Protein AF-A0A2N8SMX7-F1 (afdb_monomer)

Radius of gyration: 128.94 Å; Cα contacts (8 Å, |Δi|>4): 148; chains: 1; bounding box: 289×84×304 Å

Sequence (482 aa):
MNELEYLDEERKKLWKEITTLKEKVDNGLIPEINSLREYVDKKTPEAEKEAKQASRKTSEFKNKSERNKELTDRYVADAQKAANTIEAVRSECDRQVAAIKARLEQIGSLKDSIDEITEKSEAIETLFENQDELAQKISSLTDLATSSEDSANKISAVYNNITKRKNELDVLYYQIFGTEEIDEDTGETVEVPGMVKELEAAFEKTKADIEGVKKSTALFQSEVKQQLKEKPEENEGEFGENLRDWRDAHENILAQINSLLPAAMTAGLSSAYSEKREAEIAEGTKFNSDFRLSIFYLVLCSLIPFIVGIVLLFQAKSLQEALLELPRLTLSILPLYVPLLWLAYSTSKKIKLSKRLVEEYTHKEVLSKTFEGLSRQIDETDGELSQALRTKLLYNLLDTSSENPGKLISDYNNADHPVMDAIEKGAKLGQALDKLSKIPGVSKLADVLERQRASELLAKDRQIEKGFASKTEQARQPEEEA

pLDDT: mean 77.0, std 11.05, range [35.97, 92.44]

Solvent-accessible surface area (backbone atoms only — not comparable to full-atom values): 26184 Å² total; per-residue (Å²): 142,86,73,87,72,59,64,77,47,50,66,59,45,54,60,53,47,57,56,48,54,53,48,42,43,65,75,37,50,53,56,48,55,51,51,52,52,56,56,51,65,73,51,49,70,61,55,52,52,50,50,52,50,50,52,50,50,51,51,49,50,50,54,51,50,51,53,50,48,54,51,48,54,49,52,51,54,51,50,51,53,50,51,57,50,51,53,53,51,51,55,51,51,55,52,51,53,54,54,51,53,58,51,52,54,52,53,51,57,54,50,57,55,48,56,55,50,50,56,55,49,55,56,51,53,59,55,59,70,49,48,64,61,55,53,52,54,54,51,55,54,53,56,50,54,53,54,53,53,57,50,53,54,51,51,55,55,51,52,56,52,53,56,52,54,50,55,56,48,53,53,53,49,38,53,46,67,26,50,79,43,70,43,92,89,76,77,48,77,47,71,47,79,9,56,56,58,54,50,54,55,53,50,55,52,53,53,52,52,53,54,52,51,55,54,53,53,54,52,52,55,53,53,53,58,49,54,68,57,55,56,59,57,56,51,56,52,56,54,54,52,55,56,49,55,54,48,56,53,50,55,54,53,51,54,52,51,66,70,46,47,57,55,54,51,25,52,51,52,21,49,53,25,48,53,52,27,52,52,35,52,56,49,30,54,49,30,52,48,52,26,53,51,27,53,52,52,48,56,57,59,65,43,46,55,56,54,52,44,55,53,45,53,75,70,72,50,53,74,67,56,44,60,62,44,44,62,56,46,50,60,68,49,46,75,67,48,54,63,37,54,38,50,30,51,49,27,51,53,51,33,58,49,29,56,51,52,34,53,52,27,48,51,52,20,52,51,30,55,48,45,39,60,50,49,52,57,38,72,75,40,90,56,78,66,28,59,56,49,52,55,52,52,50,49,54,50,48,57,66,65,65,59,59,75,67,67,76,56,79,51,82,89,54,77,89,39,61,66,59,53,49,48,51,52,47,50,50,48,49,53,49,51,58,53,48,46,70,38,93,79,47,34,65,58,50,50,49,54,49,48,51,52,49,51,50,49,53,51,48,49,50,51,49,49,51,57,49,49,60,58,50,59,73,72,69,75,82,90,85,91,135

Foldseek 3Di:
DDDDPPDVVVVVVVVVVVVVVVCCVPVNVVVVVVVVVVVCVVPPPPVVVVVVVVVVVVVVVVVVVVVVVVVVVVVVVVVVVVVVVVVVVVVVVVVVVVVVVVVVVVVVVVVVVVVVVVVVVVVVVVVVVCPVVVVVVVVVVVVVVVVVVVVVVVVVVVVVVVVVVVVVVVVVVCQAANDFDQDPPPRDTDTPGHPVVVVVVVVVVVVVVVVVVVVVVVVVVVVVVVCVPPVVVVVVVVVVVVVVVVVVVVVVVVVVCVVCVLVVQLVVQLVVLVVQLVVLVVVLVVLVVQLVVLVVVLVVLVCVLVVVLVVVVVVPDDNVVSVVCSVVVVVVCVVVNQVSVLSNQVSVVSNVLSVVSSVLSVVLSVLSVVLSVQLVVLVVDDDPVSVVSNVVSVVVNCVSVVPDSCVVVVCPPPPSRPVVVVVVVVVVVVVVVVVVCVDPPCVVVVVVVVVVVVVVVVVVVVVVVVVVVVVVVVVDDDDDDD

Organism: Stutzerimonas stutzeri (NCBI:txid316)

Structure (mmCIF, N/CA/C/O backbone):
data_AF-A0A2N8SMX7-F1
#
_entry.id   AF-A0A2N8SMX7-F1
#
loop_
_atom_site.group_PDB
_atom_site.id
_atom_site.type_symbol
_atom_site.label_atom_id
_atom_site.label_alt_id
_atom_site.label_comp_id
_atom_site.label_asym_id
_atom_site.label_entity_id
_atom_site.label_seq_id
_atom_site.pdbx_PDB_ins_code
_atom_site.Cartn_x
_atom_site.Cartn_y
_atom_site.Cartn_z
_atom_site.occupancy
_atom_site.B_iso_or_equiv
_atom_site.auth_seq_id
_atom_site.auth_comp_id
_atom_site.auth_asym_id
_atom_site.auth_atom_id
_atom_site.pdbx_PDB_model_num
ATOM 1 N N . MET A 1 1 ? -145.138 -32.948 185.997 1.00 50.66 1 MET A N 1
ATOM 2 C CA . MET A 1 1 ? -144.378 -33.959 186.772 1.00 50.66 1 MET A CA 1
ATOM 3 C C . MET A 1 1 ? -143.061 -33.306 187.173 1.00 50.66 1 MET A C 1
ATOM 5 O O . MET A 1 1 ? -142.255 -33.097 186.284 1.00 50.66 1 MET A O 1
ATOM 9 N N . ASN A 1 2 ? -142.807 -32.875 188.409 1.00 48.31 2 ASN A N 1
ATOM 10 C CA . ASN A 1 2 ? -143.631 -32.773 189.619 1.00 48.31 2 ASN A CA 1
ATOM 11 C C . ASN A 1 2 ? -143.246 -31.471 190.369 1.00 48.31 2 ASN A C 1
ATOM 13 O O . ASN A 1 2 ? -142.162 -30.948 190.141 1.00 48.31 2 ASN A O 1
ATOM 17 N N . GLU A 1 3 ? -144.153 -30.950 191.199 1.00 54.62 3 GLU A N 1
ATOM 18 C CA . GLU A 1 3 ? -144.246 -29.528 191.603 1.00 54.62 3 GLU A CA 1
ATOM 19 C C . GLU A 1 3 ? -143.815 -29.182 193.045 1.00 54.62 3 GLU A C 1
ATOM 21 O O . GLU A 1 3 ? -143.573 -28.015 193.342 1.00 54.62 3 GLU A O 1
ATOM 26 N N . LEU A 1 4 ? -143.768 -30.129 193.987 1.00 56.34 4 LEU A N 1
ATOM 27 C CA . LEU A 1 4 ? -143.923 -29.764 195.408 1.00 56.34 4 LEU A CA 1
ATOM 28 C C . LEU A 1 4 ? -142.669 -29.241 196.119 1.00 56.34 4 LEU A C 1
ATOM 30 O O . LEU A 1 4 ? -142.755 -28.697 197.215 1.00 56.34 4 LEU A O 1
ATOM 34 N N . GLU A 1 5 ? -141.514 -29.365 195.495 1.00 53.81 5 GLU A N 1
ATOM 35 C CA . GLU A 1 5 ? -140.274 -28.825 196.041 1.00 53.81 5 GLU A CA 1
ATOM 36 C C . GLU A 1 5 ? -140.213 -27.291 195.969 1.00 53.81 5 GLU A C 1
ATOM 38 O O . GLU A 1 5 ? -139.521 -26.679 196.773 1.00 53.81 5 GLU A O 1
ATOM 43 N N . TYR A 1 6 ? -140.954 -26.626 195.075 1.00 56.69 6 TYR A N 1
ATOM 44 C CA . TYR A 1 6 ? -140.463 -25.328 194.599 1.00 56.69 6 TYR A CA 1
ATOM 45 C C . TYR A 1 6 ? -140.820 -24.101 195.461 1.00 56.69 6 TYR A C 1
ATOM 47 O O . TYR A 1 6 ? -140.079 -23.121 195.494 1.00 56.69 6 TYR A O 1
ATOM 55 N N . LEU A 1 7 ? -141.962 -24.110 196.158 1.00 57.56 7 LEU A N 1
ATOM 56 C CA . LEU A 1 7 ? -142.510 -22.889 196.777 1.00 57.56 7 LEU A CA 1
ATOM 57 C C . LEU A 1 7 ? -141.970 -22.587 198.174 1.00 57.56 7 LEU A C 1
ATOM 59 O O . LEU A 1 7 ? -141.611 -21.447 198.465 1.00 57.56 7 LEU A O 1
ATOM 63 N N . ASP A 1 8 ? -141.902 -23.577 199.059 1.00 59.97 8 ASP A N 1
ATOM 64 C CA . ASP A 1 8 ? -141.385 -23.321 200.412 1.00 59.97 8 ASP A CA 1
ATOM 65 C C . ASP A 1 8 ? -139.848 -23.182 200.416 1.00 59.97 8 ASP A C 1
ATOM 67 O O . ASP A 1 8 ? -139.248 -22.630 201.345 1.00 59.97 8 ASP A O 1
ATOM 71 N N . GLU A 1 9 ? -139.227 -23.582 199.303 1.00 55.84 9 GLU A N 1
ATOM 72 C CA . GLU A 1 9 ? -137.874 -23.223 198.904 1.00 55.84 9 GLU A CA 1
ATOM 73 C C . GLU A 1 9 ? -137.689 -21.708 198.730 1.00 55.84 9 GLU A C 1
ATOM 75 O O . GLU A 1 9 ? -136.688 -21.171 199.196 1.00 55.84 9 GLU A O 1
ATOM 80 N N . GLU A 1 10 ? -138.633 -20.980 198.128 1.00 66.44 10 GLU A N 1
ATOM 81 C CA . GLU A 1 10 ? -138.442 -19.556 197.798 1.00 66.44 10 GLU A CA 1
ATOM 82 C C . GLU A 1 10 ? -138.407 -18.650 199.042 1.00 66.44 10 GLU A C 1
ATOM 84 O O . GLU A 1 10 ? -137.545 -17.778 199.173 1.00 66.44 10 GLU A O 1
ATOM 89 N N . ARG A 1 11 ? -139.282 -18.869 200.035 1.00 70.69 11 ARG A N 1
ATOM 90 C CA . ARG A 1 11 ? -139.331 -17.988 201.225 1.00 70.69 11 ARG A CA 1
ATOM 91 C C . ARG A 1 11 ? -138.084 -18.118 202.098 1.00 70.69 11 ARG A C 1
ATOM 93 O O . ARG A 1 11 ? -137.608 -17.142 202.684 1.00 70.69 11 ARG A O 1
ATOM 100 N N . LYS A 1 12 ? -137.558 -19.338 202.198 1.00 67.62 12 LYS A N 1
ATOM 101 C CA . LYS A 1 12 ? -136.317 -19.624 202.922 1.00 67.62 12 LYS A CA 1
ATOM 102 C C . LYS A 1 12 ? -135.077 -19.236 202.102 1.00 67.62 12 LYS A C 1
ATOM 104 O O . LYS A 1 12 ? -134.035 -19.046 202.726 1.00 67.62 12 LYS A O 1
ATOM 109 N N . LYS A 1 13 ? -135.186 -19.018 200.777 1.00 63.03 13 LYS A N 1
ATOM 110 C CA . LYS A 1 13 ? -134.144 -18.356 199.961 1.00 63.03 13 LYS A CA 1
ATOM 111 C C . LYS A 1 13 ? -133.977 -16.889 200.359 1.00 63.03 13 LYS A C 1
ATOM 113 O O . LYS A 1 13 ? -132.865 -16.498 200.694 1.00 63.03 13 LYS A O 1
ATOM 118 N N . LEU A 1 14 ? -135.068 -16.123 200.466 1.00 60.84 14 LEU A N 1
ATOM 119 C CA . LEU A 1 14 ? -134.983 -14.667 200.674 1.00 60.84 14 LEU A CA 1
ATOM 120 C C . LEU A 1 14 ? -134.355 -14.234 202.021 1.00 60.84 14 LEU A C 1
ATOM 122 O O . LEU A 1 14 ? -133.494 -13.358 202.050 1.00 60.84 14 LEU A O 1
ATOM 126 N N . TRP A 1 15 ? -134.722 -14.831 203.165 1.00 71.25 15 TRP A N 1
ATOM 127 C CA . TRP A 1 15 ? -134.131 -14.424 204.465 1.00 71.25 15 TRP A CA 1
ATOM 128 C C . TRP A 1 15 ? -132.677 -14.898 204.621 1.00 71.25 15 TRP A C 1
ATOM 130 O O . TRP A 1 15 ? -131.824 -14.219 205.205 1.00 71.25 15 TRP A O 1
ATOM 140 N N . LYS A 1 16 ? -132.383 -16.065 204.042 1.00 81.06 16 LYS A N 1
ATOM 141 C CA . LYS A 1 16 ? -131.031 -16.613 203.955 1.00 81.06 16 LYS A CA 1
ATOM 142 C C . LYS A 1 16 ? -130.151 -15.742 203.048 1.00 81.06 16 LYS A C 1
ATOM 144 O O . LYS A 1 16 ? -128.992 -15.527 203.396 1.00 81.06 16 LYS A O 1
ATOM 149 N N . GLU A 1 17 ? -130.708 -15.160 201.979 1.00 79.12 17 GLU A N 1
ATOM 150 C CA . GLU A 1 17 ? -130.057 -14.155 201.122 1.00 79.12 17 GLU A CA 1
ATOM 151 C C . GLU A 1 17 ? -129.742 -12.857 201.869 1.00 79.12 17 GLU A C 1
ATOM 153 O O . GLU A 1 17 ? -128.603 -12.408 201.820 1.00 79.12 17 GLU A O 1
ATOM 158 N N . ILE A 1 18 ? -130.687 -12.269 202.614 1.00 68.38 18 ILE A N 1
ATOM 159 C CA . ILE A 1 18 ? -130.447 -10.993 203.326 1.00 68.38 18 ILE A CA 1
ATOM 160 C C . ILE A 1 18 ? -129.349 -11.136 204.395 1.00 68.38 18 ILE A C 1
ATOM 162 O O . ILE A 1 18 ? -128.495 -10.258 204.535 1.00 68.38 18 ILE A O 1
ATOM 166 N N . THR A 1 19 ? -129.326 -12.256 205.124 1.00 72.44 19 THR A N 1
ATOM 167 C CA . THR A 1 19 ? -128.327 -12.476 206.189 1.00 72.44 19 THR A CA 1
ATOM 168 C C . THR A 1 19 ? -126.937 -12.813 205.620 1.00 72.44 19 THR A C 1
ATOM 170 O O . THR A 1 19 ? -125.942 -12.309 206.137 1.00 72.44 19 THR A O 1
ATOM 173 N N . THR A 1 20 ? -126.846 -13.542 204.494 1.00 54.91 20 THR A N 1
ATOM 174 C CA . THR A 1 20 ? -125.574 -13.770 203.766 1.00 54.91 20 THR A CA 1
ATOM 175 C C . THR A 1 20 ? -125.081 -12.532 203.052 1.00 54.91 20 THR A C 1
ATOM 177 O O . THR A 1 20 ? -123.875 -12.346 202.949 1.00 54.91 20 THR A O 1
ATOM 180 N N . LEU A 1 21 ? -125.982 -11.681 202.558 1.00 69.50 21 LEU A N 1
ATOM 181 C CA . LEU A 1 21 ? -125.585 -10.393 202.008 1.00 69.50 21 LEU A CA 1
ATOM 182 C C . LEU A 1 21 ? -124.851 -9.564 203.068 1.00 69.50 21 LEU A C 1
ATOM 184 O O . LEU A 1 21 ? -123.831 -8.969 202.744 1.00 69.50 21 LEU A O 1
ATOM 188 N N . LYS A 1 22 ? -125.295 -9.576 204.333 1.00 76.81 22 LYS A N 1
ATOM 189 C CA . LYS A 1 22 ? -124.627 -8.839 205.419 1.00 76.81 22 LYS A CA 1
ATOM 190 C C . LYS A 1 22 ? -123.299 -9.476 205.848 1.00 76.81 22 LYS A C 1
ATOM 192 O O . LYS A 1 22 ? -122.295 -8.777 205.939 1.00 76.81 22 LYS A O 1
ATOM 197 N N . GLU A 1 23 ? -123.265 -10.796 206.027 1.00 79.19 23 GLU A N 1
ATOM 198 C CA . GLU A 1 23 ? -122.015 -11.528 206.295 1.00 79.19 23 GLU A CA 1
ATOM 199 C C . GLU A 1 23 ? -120.999 -11.405 205.148 1.00 79.19 23 GLU A C 1
ATOM 201 O O . GLU A 1 23 ? -119.804 -11.288 205.406 1.00 79.19 23 GLU A O 1
ATOM 206 N N . LYS A 1 24 ? -121.452 -11.359 203.886 1.00 79.94 24 LYS A N 1
ATOM 207 C CA . LYS A 1 24 ? -120.600 -11.099 202.710 1.00 79.94 24 LYS A CA 1
ATOM 208 C C . LYS A 1 24 ? -119.909 -9.743 202.787 1.00 79.94 24 LYS A C 1
ATOM 210 O O . LYS A 1 24 ? -118.796 -9.610 202.289 1.00 79.94 24 LYS A O 1
ATOM 215 N N . VAL A 1 25 ? -120.556 -8.740 203.374 1.00 77.94 25 VAL A N 1
ATOM 216 C CA . VAL A 1 25 ? -119.985 -7.395 203.474 1.00 77.94 25 VAL A CA 1
ATOM 217 C C . VAL A 1 25 ? -118.894 -7.352 204.544 1.00 77.94 25 VAL A C 1
ATOM 219 O O . VAL A 1 25 ? -117.768 -6.970 204.229 1.00 77.94 25 VAL A O 1
ATOM 222 N N . ASP A 1 26 ? -119.188 -7.803 205.766 1.00 70.25 26 ASP A N 1
ATOM 223 C CA . ASP A 1 26 ? -118.238 -7.709 206.887 1.00 70.25 26 ASP A CA 1
ATOM 224 C C . ASP A 1 26 ? -117.099 -8.734 206.786 1.00 70.25 26 ASP A C 1
ATOM 226 O O . ASP A 1 26 ? -115.929 -8.382 206.943 1.00 70.25 26 ASP A O 1
ATOM 230 N N . ASN A 1 27 ? -117.425 -9.994 206.479 1.00 70.75 27 ASN A N 1
ATOM 231 C CA . ASN A 1 27 ? -116.440 -11.079 206.423 1.00 70.75 27 ASN A CA 1
ATOM 232 C C . ASN A 1 27 ? -115.828 -11.276 205.026 1.00 70.75 27 ASN A C 1
ATOM 234 O O . ASN A 1 27 ? -114.869 -12.031 204.893 1.00 70.75 27 ASN A O 1
ATOM 238 N N . GLY A 1 28 ? -116.370 -10.631 203.989 1.00 73.00 28 GLY A N 1
ATOM 239 C CA . GLY A 1 28 ? -115.879 -10.734 202.612 1.00 73.00 28 GLY A CA 1
ATOM 240 C C . GLY A 1 28 ? -115.276 -9.427 202.123 1.00 73.00 28 GLY A C 1
ATOM 241 O O . GLY A 1 28 ? -114.059 -9.320 201.992 1.00 73.00 28 GLY A O 1
ATOM 242 N N . LEU A 1 29 ? -116.119 -8.417 201.890 1.00 70.38 29 LEU A N 1
ATOM 243 C CA . LEU A 1 29 ? -115.679 -7.186 201.229 1.00 70.38 29 LEU A CA 1
ATOM 244 C C . LEU A 1 29 ? -114.597 -6.436 202.014 1.00 70.38 29 LEU A C 1
ATOM 246 O O . LEU A 1 29 ? -113.643 -5.957 201.410 1.00 70.38 29 LEU A O 1
ATOM 250 N N . ILE A 1 30 ? -114.709 -6.323 203.340 1.00 73.62 30 ILE A N 1
ATOM 251 C CA . ILE A 1 30 ? -113.718 -5.586 204.147 1.00 73.62 30 ILE A CA 1
ATOM 252 C C . ILE A 1 30 ? -112.320 -6.235 204.092 1.00 73.62 30 ILE A C 1
ATOM 254 O O . ILE A 1 30 ? -111.351 -5.532 203.775 1.00 73.62 30 ILE A O 1
ATOM 258 N N . PRO A 1 31 ? -112.157 -7.543 204.371 1.00 75.44 31 PRO A N 1
ATOM 259 C CA . PRO A 1 31 ? -110.854 -8.187 204.236 1.00 75.44 31 PRO A CA 1
ATOM 260 C C . PRO A 1 31 ? -110.368 -8.230 202.784 1.00 75.44 31 PRO A C 1
ATOM 262 O O . PRO A 1 31 ? -109.169 -8.073 202.553 1.00 75.44 31 PRO A O 1
ATOM 265 N N . GLU A 1 32 ? -111.264 -8.349 201.803 1.00 71.31 32 GLU A N 1
ATOM 266 C CA . GLU A 1 32 ? -110.893 -8.310 200.388 1.00 71.31 32 GLU A CA 1
ATOM 267 C C . GLU A 1 32 ? -110.310 -6.940 200.011 1.00 71.31 32 GLU A C 1
ATOM 269 O O . GLU A 1 32 ? -109.231 -6.883 199.423 1.00 71.31 32 GLU A O 1
ATOM 274 N N . ILE A 1 33 ? -110.920 -5.840 200.466 1.00 71.50 33 ILE A N 1
ATOM 275 C CA . ILE A 1 33 ? -110.413 -4.470 200.274 1.00 71.50 33 ILE A CA 1
ATOM 276 C C . ILE A 1 33 ? -109.024 -4.286 200.907 1.00 71.50 33 ILE A C 1
ATOM 278 O O . ILE A 1 33 ? -108.155 -3.640 200.317 1.00 71.50 33 ILE A O 1
ATOM 282 N N . ASN A 1 34 ? -108.775 -4.877 202.077 1.00 69.50 34 ASN A N 1
ATOM 283 C CA . ASN A 1 34 ? -107.456 -4.809 202.714 1.00 69.50 34 ASN A CA 1
ATOM 284 C C . ASN A 1 34 ? -106.413 -5.678 202.000 1.00 69.50 34 ASN A C 1
ATOM 286 O O . ASN A 1 34 ? -105.278 -5.239 201.814 1.00 69.50 34 ASN A O 1
ATOM 290 N N . SER A 1 35 ? -106.800 -6.867 201.534 1.00 67.75 35 SER A N 1
ATOM 291 C CA . SER A 1 35 ? -105.932 -7.723 200.719 1.00 67.75 35 SER A CA 1
ATOM 292 C C . SER A 1 35 ? -105.597 -7.071 199.375 1.00 67.75 35 SER A C 1
ATOM 294 O O . SER A 1 35 ? -104.458 -7.134 198.919 1.00 67.75 35 SER A O 1
ATOM 296 N N . LEU A 1 36 ? -106.551 -6.336 198.799 1.00 65.25 36 LEU A N 1
ATOM 297 C CA . LEU A 1 36 ? -106.349 -5.489 197.632 1.00 65.25 36 LEU A CA 1
ATOM 298 C C . LEU A 1 36 ? -105.344 -4.374 197.933 1.00 65.25 36 LEU A C 1
ATOM 300 O O . LEU A 1 36 ? -104.533 -4.051 197.074 1.00 65.25 36 LEU A O 1
ATOM 304 N N . ARG A 1 37 ? -105.317 -3.830 199.154 1.00 66.25 37 ARG A N 1
ATOM 305 C CA . ARG A 1 37 ? -104.363 -2.778 199.528 1.00 66.25 37 ARG A CA 1
ATOM 306 C C . ARG A 1 37 ? -102.931 -3.297 199.664 1.00 66.25 37 ARG A C 1
ATOM 308 O O . ARG A 1 37 ? -102.014 -2.688 199.122 1.00 66.25 37 ARG A O 1
ATOM 315 N N . GLU A 1 38 ? -102.735 -4.439 200.323 1.00 62.09 38 GLU A N 1
ATOM 316 C CA . GLU A 1 38 ? -101.394 -5.015 200.512 1.00 62.09 38 GLU A CA 1
ATOM 317 C C . GLU A 1 38 ? -100.830 -5.642 199.220 1.00 62.09 38 GLU A C 1
ATOM 319 O O . GLU A 1 38 ? -99.629 -5.556 198.949 1.00 62.09 38 GLU A O 1
ATOM 324 N N . TYR A 1 39 ? -101.689 -6.222 198.374 1.00 60.69 39 TYR A N 1
ATOM 325 C CA . TYR A 1 39 ? -101.280 -6.745 197.066 1.00 60.69 39 TYR A CA 1
ATOM 326 C C . TYR A 1 39 ? -100.879 -5.626 196.094 1.00 60.69 39 TYR A C 1
ATOM 328 O O . TYR A 1 39 ? -99.987 -5.813 195.262 1.00 60.69 39 TYR A O 1
ATOM 336 N N . VAL A 1 40 ? -101.500 -4.449 196.223 1.00 61.41 40 VAL A N 1
ATOM 337 C CA . VAL A 1 40 ? -101.150 -3.264 195.434 1.00 61.41 40 VAL A CA 1
ATOM 338 C C . VAL A 1 40 ? -99.784 -2.710 195.841 1.00 61.41 40 VAL A C 1
ATOM 340 O O . VAL A 1 40 ? -99.007 -2.382 194.946 1.00 61.41 40 VAL A O 1
ATOM 343 N N . ASP A 1 41 ? -99.436 -2.698 197.132 1.00 60.03 41 ASP A N 1
ATOM 344 C CA . ASP A 1 41 ? -98.158 -2.142 197.617 1.00 60.03 41 ASP A CA 1
ATOM 345 C C . ASP A 1 41 ? -96.941 -3.051 197.358 1.00 60.03 41 ASP A C 1
ATOM 347 O O . ASP A 1 41 ? -95.850 -2.563 197.062 1.00 60.03 41 ASP A O 1
ATOM 351 N N . LYS A 1 42 ? -97.094 -4.385 197.406 1.00 57.03 42 LYS A N 1
ATOM 352 C CA . LYS A 1 42 ? -95.968 -5.316 197.159 1.00 57.03 42 LYS A CA 1
ATOM 353 C C . LYS A 1 42 ? -95.607 -5.505 195.675 1.00 57.03 42 LYS A C 1
ATOM 355 O O . LYS A 1 42 ? -94.470 -5.875 195.393 1.00 57.03 42 LYS A O 1
ATOM 360 N N . LYS A 1 43 ? -96.518 -5.266 194.717 1.00 56.25 43 LYS A N 1
ATOM 361 C CA . LYS A 1 43 ? -96.260 -5.457 193.265 1.00 56.25 43 LYS A CA 1
ATOM 362 C C . LYS A 1 43 ? -95.902 -4.186 192.487 1.00 56.25 43 LYS A C 1
ATOM 364 O O . LYS A 1 43 ? -95.361 -4.290 191.387 1.00 56.25 43 LYS A O 1
ATOM 369 N N . THR A 1 44 ? -96.189 -3.001 193.016 1.00 59.25 44 THR A N 1
ATOM 370 C CA . THR A 1 44 ? -95.980 -1.727 192.304 1.00 59.25 44 THR A CA 1
ATOM 371 C C . THR A 1 44 ? -94.505 -1.341 192.080 1.00 59.25 44 THR A C 1
ATOM 373 O O . THR A 1 44 ? -94.217 -0.843 190.992 1.00 59.25 44 THR A O 1
ATOM 376 N N . PRO A 1 45 ? -93.537 -1.604 192.986 1.00 65.62 45 PRO A N 1
ATOM 377 C CA . PRO A 1 45 ? -92.165 -1.108 192.792 1.00 65.62 45 PRO A CA 1
ATOM 378 C C . PRO A 1 45 ? -91.319 -1.872 191.752 1.00 65.62 45 PRO A C 1
ATOM 380 O O . PRO A 1 45 ? -90.530 -1.260 191.031 1.00 65.62 45 PRO A O 1
ATOM 383 N N . GLU A 1 46 ? -91.459 -3.200 191.646 1.00 59.56 46 GLU A N 1
ATOM 384 C CA . GLU A 1 46 ? -90.691 -4.021 190.685 1.00 59.56 46 GLU A CA 1
ATOM 385 C C . GLU A 1 46 ? -91.235 -3.899 189.253 1.00 59.56 46 GLU A C 1
ATOM 387 O O . GLU A 1 46 ? -90.469 -3.667 188.313 1.00 59.56 46 GLU A O 1
ATOM 392 N N . ALA A 1 47 ? -92.561 -3.956 189.086 1.00 64.88 47 ALA A N 1
ATOM 393 C CA . ALA A 1 47 ? -93.213 -3.857 187.779 1.00 64.88 47 ALA A CA 1
ATOM 394 C C . ALA A 1 47 ? -92.976 -2.493 187.102 1.00 64.88 47 ALA A C 1
ATOM 396 O O . ALA A 1 47 ? -92.802 -2.417 185.884 1.00 64.88 47 ALA A O 1
ATOM 397 N N . GLU A 1 48 ? -92.906 -1.403 187.875 1.00 68.00 48 GLU A N 1
ATOM 398 C CA . GLU A 1 48 ? -92.601 -0.073 187.335 1.00 68.00 48 GLU A CA 1
ATOM 399 C C . GLU A 1 48 ? -91.155 0.015 186.808 1.00 68.00 48 GLU A C 1
ATOM 401 O O . GLU A 1 48 ? -90.880 0.669 185.792 1.00 68.00 48 GLU A O 1
ATOM 406 N N . LYS A 1 49 ? -90.218 -0.680 187.465 1.00 72.12 49 LYS A N 1
ATOM 407 C CA . LYS A 1 49 ? -88.805 -0.720 187.068 1.00 72.12 49 LYS A CA 1
ATOM 408 C C . LYS A 1 49 ? -88.608 -1.526 185.779 1.00 72.12 49 LYS A C 1
ATOM 410 O O . LYS A 1 49 ? -87.898 -1.055 184.884 1.00 72.12 49 LYS A O 1
ATOM 415 N N . GLU A 1 50 ? -89.280 -2.672 185.644 1.00 73.81 50 GLU A N 1
ATOM 416 C CA . GLU A 1 50 ? -89.321 -3.455 184.398 1.00 73.81 50 GLU A CA 1
ATOM 417 C C . GLU A 1 50 ? -89.989 -2.686 183.252 1.00 73.81 50 GLU A C 1
ATOM 419 O O . GLU A 1 50 ? -89.425 -2.616 182.160 1.00 73.81 50 GLU A O 1
ATOM 424 N N . ALA A 1 51 ? -91.130 -2.031 183.489 1.00 73.25 51 ALA A N 1
ATOM 425 C CA . ALA A 1 51 ? -91.822 -1.242 182.467 1.00 73.25 51 ALA A CA 1
ATOM 426 C C . ALA A 1 51 ? -90.970 -0.062 181.959 1.00 73.25 51 ALA A C 1
ATOM 428 O O . ALA A 1 51 ? -90.912 0.197 180.753 1.00 73.25 51 ALA A O 1
ATOM 429 N N . LYS A 1 52 ? -90.236 0.623 182.850 1.00 77.25 52 LYS A N 1
ATOM 430 C CA . LYS A 1 52 ? -89.267 1.668 182.465 1.00 77.25 52 LYS A CA 1
ATOM 431 C C . LYS A 1 52 ? -88.096 1.103 181.658 1.00 77.25 52 LYS A C 1
ATOM 433 O O . LYS A 1 52 ? -87.681 1.733 180.683 1.00 77.25 52 LYS A O 1
ATOM 438 N N . GLN A 1 53 ? -87.566 -0.070 182.017 1.00 78.19 53 GLN A N 1
ATOM 439 C CA . GLN A 1 53 ? -86.532 -0.745 181.222 1.00 78.19 53 GLN A CA 1
ATOM 440 C C . GLN A 1 53 ? -87.050 -1.186 179.847 1.00 78.19 53 GLN A C 1
ATOM 442 O O . GLN A 1 53 ? -86.369 -0.958 178.847 1.00 78.19 53 GLN A O 1
ATOM 447 N N . ALA A 1 54 ? -88.248 -1.767 179.775 1.00 75.81 54 ALA A N 1
ATOM 448 C CA . ALA A 1 54 ? -88.887 -2.178 178.529 1.00 75.81 54 ALA A CA 1
ATOM 449 C C . ALA A 1 54 ? -89.168 -0.975 177.618 1.00 75.81 54 ALA A C 1
ATOM 451 O O . ALA A 1 54 ? -88.826 -1.019 176.444 1.00 75.81 54 ALA A O 1
ATOM 452 N N . SER A 1 55 ? -89.680 0.138 178.152 1.00 78.44 55 SER A N 1
ATOM 453 C CA . SER A 1 55 ? -89.901 1.380 177.393 1.00 78.44 55 SER A CA 1
ATOM 454 C C . SER A 1 55 ? -88.601 1.968 176.823 1.00 78.44 55 SER A C 1
ATOM 456 O O . SER A 1 55 ? -88.545 2.358 175.650 1.00 78.44 55 SER A O 1
ATOM 458 N N . ARG A 1 56 ? -87.515 1.957 177.614 1.00 78.00 56 ARG A N 1
ATOM 459 C CA . ARG A 1 56 ? -86.175 2.345 177.141 1.00 78.00 56 ARG A CA 1
ATOM 460 C C . ARG A 1 56 ? -85.683 1.423 176.024 1.00 78.00 56 ARG A C 1
ATOM 462 O O . ARG A 1 56 ? -85.257 1.935 174.993 1.00 78.00 56 ARG A O 1
ATOM 469 N N . LYS A 1 57 ? -85.812 0.099 176.183 1.00 80.00 57 LYS A N 1
ATOM 470 C CA . LYS A 1 57 ? -85.466 -0.887 175.141 1.00 80.00 57 LYS A CA 1
ATOM 471 C C . LYS A 1 57 ? -86.313 -0.711 173.879 1.00 80.00 57 LYS A C 1
ATOM 473 O O . LYS A 1 57 ? -85.768 -0.730 172.786 1.00 80.00 57 LYS A O 1
ATOM 478 N N . THR A 1 58 ? -87.619 -0.480 173.997 1.00 78.06 58 THR A N 1
ATOM 479 C CA . THR A 1 58 ? -88.513 -0.223 172.855 1.00 78.06 58 THR A CA 1
ATOM 480 C C . THR A 1 58 ? -88.113 1.046 172.109 1.00 78.06 58 THR A C 1
ATOM 482 O O . THR A 1 58 ? -88.068 1.045 170.883 1.00 78.06 58 THR A O 1
ATOM 485 N N . SER A 1 59 ? -87.760 2.115 172.826 1.00 76.25 59 SER A N 1
ATOM 486 C CA . SER A 1 59 ? -87.268 3.355 172.212 1.00 76.25 59 SER A CA 1
ATOM 487 C C . SER A 1 59 ? -85.902 3.156 171.548 1.00 76.25 59 SER A C 1
ATOM 489 O O . SER A 1 59 ? -85.665 3.667 170.456 1.00 76.25 59 SER A O 1
ATOM 491 N N . GLU A 1 60 ? -85.016 2.370 172.163 1.00 81.38 60 GLU A N 1
ATOM 492 C CA . GLU A 1 60 ? -83.728 1.984 171.583 1.00 81.38 60 GLU A CA 1
ATOM 493 C C . GLU A 1 60 ? -83.909 1.161 170.299 1.00 81.38 60 GLU A C 1
ATOM 495 O O . GLU A 1 60 ? -83.303 1.489 169.280 1.00 81.38 60 GLU A O 1
ATOM 500 N N . PHE A 1 61 ? -84.783 0.149 170.302 1.00 82.69 61 PHE A N 1
ATOM 501 C CA . PHE A 1 61 ? -85.111 -0.646 169.116 1.00 82.69 61 PHE A CA 1
ATOM 502 C C . PHE A 1 61 ? -85.786 0.187 168.029 1.00 82.69 61 PHE A C 1
ATOM 504 O O . PHE A 1 61 ? -85.429 0.035 166.863 1.00 82.69 61 PHE A O 1
ATOM 511 N N . LYS A 1 62 ? -86.701 1.096 168.391 1.00 82.38 62 LYS A N 1
ATOM 512 C CA . LYS A 1 62 ? -87.317 2.039 167.448 1.00 82.38 62 LYS A CA 1
ATOM 513 C C . LYS A 1 62 ? -86.245 2.899 166.779 1.00 82.38 62 LYS A C 1
ATOM 515 O O . LYS A 1 62 ? -86.145 2.886 165.558 1.00 82.38 62 LYS A O 1
ATOM 520 N N . ASN A 1 63 ? -85.383 3.545 167.564 1.00 83.25 63 ASN A N 1
ATOM 521 C CA . ASN A 1 63 ? -84.303 4.385 167.044 1.00 83.25 63 ASN A CA 1
ATOM 522 C C . ASN A 1 63 ? -83.294 3.580 166.208 1.00 83.25 63 ASN A C 1
ATOM 524 O O . ASN A 1 63 ? -82.798 4.067 165.196 1.00 83.25 63 ASN A O 1
ATOM 528 N N . LYS A 1 64 ? -82.981 2.341 166.606 1.00 82.31 64 LYS A N 1
ATOM 529 C CA . LYS A 1 64 ? -82.097 1.443 165.847 1.00 82.31 64 LYS A CA 1
ATOM 530 C C . LYS A 1 64 ? -82.732 1.013 164.523 1.00 82.31 64 LYS A C 1
ATOM 532 O O . LYS A 1 64 ? -82.046 0.984 163.507 1.00 82.31 64 LYS A O 1
ATOM 537 N N . SER A 1 65 ? -84.028 0.713 164.523 1.00 80.06 65 SER A N 1
ATOM 538 C CA . SER A 1 65 ? -84.781 0.369 163.316 1.00 80.06 65 SER A CA 1
ATOM 539 C C . SER A 1 65 ? -84.903 1.559 162.367 1.00 80.06 65 SER A C 1
ATOM 541 O O . SER A 1 65 ? -84.781 1.382 161.160 1.00 80.06 65 SER A O 1
ATOM 543 N N . GLU A 1 66 ? -85.107 2.764 162.898 1.00 81.56 66 GLU A N 1
ATOM 544 C CA . GLU A 1 66 ? -85.194 4.003 162.122 1.00 81.56 66 GLU A CA 1
ATOM 545 C C . GLU A 1 66 ? -83.841 4.339 161.475 1.00 81.56 66 GLU A C 1
ATOM 547 O O . GLU A 1 66 ? -83.779 4.516 160.260 1.00 81.56 66 GLU A O 1
ATOM 552 N N . ARG A 1 67 ? -82.732 4.240 162.227 1.00 82.44 67 ARG A N 1
ATOM 553 C CA . ARG A 1 67 ? -81.372 4.347 161.659 1.00 82.44 67 ARG A CA 1
ATOM 554 C C . ARG A 1 67 ? -81.080 3.284 160.599 1.00 82.44 67 ARG A C 1
ATOM 556 O O . ARG A 1 67 ? -80.460 3.591 159.586 1.00 82.44 67 ARG A O 1
ATOM 563 N N . ASN A 1 68 ? -81.494 2.035 160.816 1.00 83.69 68 ASN A N 1
ATOM 564 C CA . ASN A 1 68 ? -81.287 0.963 159.840 1.00 83.69 68 ASN A CA 1
ATOM 565 C C . ASN A 1 68 ? -82.105 1.182 158.563 1.00 83.69 68 ASN A C 1
ATOM 567 O O . ASN A 1 68 ? -81.613 0.891 157.473 1.00 83.69 68 ASN A O 1
ATOM 571 N N . LYS A 1 69 ? -83.329 1.707 158.681 1.00 85.69 69 LYS A N 1
ATOM 572 C CA . LYS A 1 69 ? -84.143 2.088 157.526 1.00 85.69 69 LYS A CA 1
ATOM 573 C C . LYS A 1 69 ? -83.466 3.208 156.737 1.00 85.69 69 LYS A C 1
ATOM 575 O O . LYS A 1 69 ? -83.259 3.040 155.543 1.00 85.69 69 LYS A O 1
ATOM 580 N N . GLU A 1 70 ? -83.021 4.274 157.405 1.00 84.88 70 GLU A N 1
ATOM 581 C CA . GLU A 1 70 ? -82.275 5.364 156.758 1.00 84.88 70 GLU A CA 1
ATOM 582 C C . GLU A 1 70 ? -80.996 4.870 156.062 1.00 84.88 70 GLU A C 1
ATOM 584 O O . GLU A 1 70 ? -80.693 5.297 154.949 1.00 84.88 70 GLU A O 1
ATOM 589 N N . LEU A 1 71 ? -80.250 3.949 156.684 1.00 86.12 71 LEU A N 1
ATOM 590 C CA . LEU A 1 71 ? -79.082 3.307 156.068 1.00 86.12 71 LEU A CA 1
ATOM 591 C C . LEU A 1 71 ? -79.463 2.489 154.828 1.00 86.12 71 LEU A C 1
ATOM 593 O O . LEU A 1 71 ? -78.779 2.567 153.812 1.00 86.12 71 LEU A O 1
ATOM 597 N N . THR A 1 72 ? -80.557 1.730 154.893 1.00 81.19 72 THR A N 1
ATOM 598 C CA . THR A 1 72 ? -81.040 0.911 153.771 1.00 81.19 72 THR A CA 1
ATOM 599 C C . THR A 1 72 ? -81.502 1.788 152.609 1.00 81.19 72 THR A C 1
ATOM 601 O O . THR A 1 72 ? -81.117 1.531 151.472 1.00 81.19 72 THR A O 1
ATOM 604 N N . ASP A 1 73 ? -82.241 2.864 152.885 1.00 87.12 73 ASP A N 1
ATOM 605 C CA . ASP A 1 73 ? -82.691 3.820 151.868 1.00 87.12 73 ASP A CA 1
ATOM 606 C C . ASP A 1 73 ? -81.496 4.519 151.196 1.00 87.12 73 ASP A C 1
ATOM 608 O O . ASP A 1 73 ? -81.484 4.693 149.974 1.00 87.12 73 ASP A O 1
ATOM 612 N N . ARG A 1 74 ? -80.441 4.846 151.963 1.00 86.75 74 ARG A N 1
ATOM 613 C CA . ARG A 1 74 ? -79.171 5.342 151.400 1.00 86.75 74 ARG A CA 1
ATOM 614 C C . ARG A 1 74 ? -78.507 4.307 150.493 1.00 86.75 74 ARG A C 1
ATOM 616 O O . ARG A 1 74 ? -78.142 4.652 149.374 1.00 86.75 74 ARG A O 1
ATOM 623 N N . TYR A 1 75 ? -78.395 3.050 150.925 1.00 86.56 75 TYR A N 1
ATOM 624 C CA . TYR A 1 75 ? -77.796 1.998 150.097 1.00 86.56 75 TYR A CA 1
ATOM 625 C C . TYR A 1 75 ? -78.586 1.720 148.816 1.00 86.56 75 TYR A C 1
ATOM 627 O O . TYR A 1 75 ? -77.980 1.504 147.770 1.00 86.56 75 TYR A O 1
ATOM 635 N N . VAL A 1 76 ? -79.919 1.770 148.860 1.00 86.94 76 VAL A N 1
ATOM 636 C CA . VAL A 1 76 ? -80.764 1.641 147.662 1.00 86.94 76 VAL A CA 1
ATOM 637 C C . VAL A 1 76 ? -80.549 2.825 146.716 1.00 86.94 76 VAL A C 1
ATOM 639 O O . VAL A 1 76 ? -80.389 2.625 145.512 1.00 86.94 76 VAL A O 1
ATOM 642 N N . ALA A 1 77 ? -80.480 4.052 147.243 1.00 86.31 77 ALA A N 1
ATOM 643 C CA . ALA A 1 77 ? -80.203 5.239 146.436 1.00 86.31 77 ALA A CA 1
ATOM 644 C C . ALA A 1 77 ? -78.813 5.184 145.773 1.00 86.31 77 ALA A C 1
ATOM 646 O O . ALA A 1 77 ? -78.675 5.536 144.599 1.00 86.31 77 ALA A O 1
ATOM 647 N N . ASP A 1 78 ? -77.796 4.708 146.493 1.00 87.19 78 ASP A N 1
ATOM 648 C CA . ASP A 1 78 ? -76.442 4.540 145.960 1.00 87.19 78 ASP A CA 1
ATOM 649 C C . ASP A 1 78 ? -76.372 3.407 144.922 1.00 87.19 78 ASP A C 1
ATOM 651 O O . ASP A 1 78 ? -75.755 3.578 143.868 1.00 87.19 78 ASP A O 1
ATOM 655 N N . ALA A 1 79 ? -77.072 2.289 145.147 1.00 83.44 79 ALA A N 1
ATOM 656 C CA . ALA A 1 79 ? -77.178 1.199 144.178 1.00 83.44 79 ALA A CA 1
ATOM 657 C C . ALA A 1 79 ? -77.867 1.645 142.876 1.00 83.44 79 ALA A C 1
ATOM 659 O O . ALA A 1 79 ? -77.404 1.303 141.787 1.00 83.44 79 ALA A O 1
ATOM 660 N N . GLN A 1 80 ? -78.920 2.466 142.964 1.00 88.19 80 GLN A N 1
ATOM 661 C CA . GLN A 1 80 ? -79.598 3.004 141.782 1.00 88.19 80 GLN A CA 1
ATOM 662 C C . GLN A 1 80 ? -78.702 3.969 140.994 1.00 88.19 80 GLN A C 1
ATOM 664 O O . GLN A 1 80 ? -78.664 3.921 139.764 1.00 88.19 80 GLN A O 1
ATOM 669 N N . LYS A 1 81 ? -77.934 4.823 141.686 1.00 88.19 81 LYS A N 1
ATOM 670 C CA . LYS A 1 81 ? -76.935 5.687 141.034 1.00 88.19 81 LYS A CA 1
ATOM 671 C C . LYS A 1 81 ? -75.860 4.865 140.321 1.00 88.19 81 LYS A C 1
ATOM 673 O O . LYS A 1 81 ? -75.498 5.195 139.190 1.00 88.19 81 LYS A O 1
ATOM 678 N N . ALA A 1 82 ? -75.376 3.792 140.948 1.00 85.88 82 ALA A N 1
ATOM 679 C CA . ALA A 1 82 ? -74.402 2.891 140.338 1.00 85.88 82 ALA A CA 1
ATOM 680 C C . ALA A 1 82 ? -74.972 2.192 139.090 1.00 85.88 82 ALA A C 1
ATOM 682 O O . ALA A 1 82 ? -74.316 2.187 138.050 1.00 85.88 82 ALA A O 1
ATOM 683 N N . ALA A 1 83 ? -76.207 1.685 139.154 1.00 86.12 83 ALA A N 1
ATOM 684 C CA . ALA A 1 83 ? -76.881 1.052 138.018 1.00 86.12 83 ALA A CA 1
ATOM 685 C C . ALA A 1 83 ? -77.033 2.010 136.822 1.00 86.12 83 ALA A C 1
ATOM 687 O O . ALA A 1 83 ? -76.630 1.670 135.710 1.00 86.12 83 ALA A O 1
ATOM 688 N N . ASN A 1 84 ? -77.506 3.238 137.064 1.00 89.62 84 ASN A N 1
ATOM 689 C CA . ASN A 1 84 ? -77.647 4.250 136.012 1.00 89.62 84 ASN A CA 1
ATOM 690 C C . ASN A 1 84 ? -76.289 4.615 135.381 1.00 89.62 84 ASN A C 1
ATOM 692 O O . ASN A 1 84 ? -76.196 4.838 134.176 1.00 89.62 84 ASN A O 1
ATOM 696 N N . THR A 1 85 ? -75.220 4.654 136.185 1.00 89.06 85 THR A N 1
ATOM 697 C CA . THR A 1 85 ? -73.861 4.922 135.685 1.00 89.06 85 THR A CA 1
ATOM 698 C C . THR A 1 85 ? -73.355 3.776 134.805 1.00 89.06 85 THR A C 1
ATOM 700 O O . THR A 1 85 ? -72.779 4.022 133.748 1.00 89.06 85 THR A O 1
ATOM 703 N N . ILE A 1 86 ? -73.602 2.522 135.197 1.00 87.75 86 ILE A N 1
ATOM 704 C CA . ILE A 1 86 ? -73.228 1.339 134.407 1.00 87.75 86 ILE A CA 1
ATOM 705 C C . ILE A 1 86 ? -73.970 1.322 133.064 1.00 87.75 86 ILE A C 1
ATOM 707 O O . ILE A 1 86 ? -73.365 1.026 132.034 1.00 87.75 86 ILE A O 1
ATOM 711 N N . GLU A 1 87 ? -75.254 1.677 133.046 1.00 89.75 87 GLU A N 1
ATOM 712 C CA . GLU A 1 87 ? -76.053 1.720 131.817 1.00 89.75 87 GLU A CA 1
ATOM 713 C C . GLU A 1 87 ? -75.597 2.830 130.854 1.00 89.75 87 GLU A C 1
ATOM 715 O O . GLU A 1 87 ? -75.510 2.611 129.640 1.00 89.75 87 GLU A O 1
ATOM 720 N N . ALA A 1 88 ? -75.198 3.987 131.394 1.00 88.31 88 ALA A N 1
ATOM 721 C CA . ALA A 1 88 ? -74.580 5.057 130.614 1.00 88.31 88 ALA A CA 1
ATOM 722 C C . ALA A 1 88 ? -73.240 4.616 129.992 1.00 88.31 88 ALA A C 1
ATOM 724 O O . ALA A 1 88 ? -73.007 4.840 128.804 1.00 88.31 88 ALA A O 1
ATOM 725 N N . VAL A 1 89 ? -72.382 3.933 130.762 1.00 90.00 89 VAL A N 1
ATOM 726 C CA . VAL A 1 89 ? -71.098 3.402 130.263 1.00 90.00 89 VAL A CA 1
ATOM 727 C C . VAL A 1 89 ? -71.313 2.333 129.191 1.00 90.00 89 VAL A C 1
ATOM 729 O O . VAL A 1 89 ? -70.630 2.349 128.167 1.00 90.00 89 VAL A O 1
ATOM 732 N N . ARG A 1 90 ? -72.278 1.425 129.384 1.00 91.88 90 ARG A N 1
ATOM 733 C CA . ARG A 1 90 ? -72.624 0.401 128.387 1.00 91.88 90 ARG A CA 1
ATOM 734 C C . ARG A 1 90 ? -73.042 1.030 127.059 1.00 91.88 90 ARG A C 1
ATOM 736 O O . ARG A 1 90 ? -72.533 0.629 126.017 1.00 91.88 90 ARG A O 1
ATOM 743 N N . SER A 1 91 ? -73.910 2.039 127.114 1.00 88.00 91 SER A N 1
ATOM 744 C CA . SER A 1 91 ? -74.394 2.739 125.920 1.00 88.00 91 SER A CA 1
ATOM 745 C C . SER A 1 91 ? -73.259 3.426 125.148 1.00 88.00 91 SER A C 1
ATOM 747 O O . SER A 1 91 ? -73.237 3.384 123.918 1.00 88.00 91 SER A O 1
ATOM 749 N N . GLU A 1 92 ? -72.276 4.014 125.843 1.00 91.94 92 GLU A N 1
ATOM 750 C CA . GLU A 1 92 ? -71.106 4.608 125.179 1.00 91.94 92 GLU A CA 1
ATOM 751 C C . GLU A 1 92 ? -70.175 3.540 124.579 1.00 91.94 92 GLU A C 1
ATOM 753 O O . GLU A 1 92 ? -69.676 3.723 123.467 1.00 91.94 92 GLU A O 1
ATOM 758 N N . CYS A 1 93 ? -69.982 2.401 125.255 1.00 88.44 93 CYS A N 1
ATOM 759 C CA . CYS A 1 93 ? -69.241 1.262 124.701 1.00 88.44 93 CYS A CA 1
ATOM 760 C C . CYS A 1 93 ? -69.872 0.750 123.398 1.00 88.44 93 CYS A C 1
ATOM 762 O O . CYS A 1 93 ? -69.163 0.575 122.405 1.00 88.44 93 CYS A O 1
ATOM 764 N N . ASP A 1 94 ? -71.195 0.569 123.367 1.00 90.69 94 ASP A N 1
ATOM 765 C CA . ASP A 1 94 ? -71.909 0.120 122.166 1.00 90.69 94 ASP A CA 1
ATOM 766 C C . ASP A 1 94 ? -71.739 1.121 121.006 1.00 90.69 94 ASP A C 1
ATOM 768 O O . ASP A 1 94 ? -71.504 0.724 119.857 1.00 90.69 94 ASP A O 1
ATOM 772 N N . ARG A 1 95 ? -71.750 2.430 121.304 1.00 90.62 95 ARG A N 1
ATOM 773 C CA . ARG A 1 95 ? -71.487 3.486 120.313 1.00 90.62 95 ARG A CA 1
ATOM 774 C C . ARG A 1 95 ? -70.064 3.419 119.752 1.00 90.62 95 ARG A C 1
ATOM 776 O O . ARG A 1 95 ? -69.878 3.548 118.539 1.00 90.62 95 ARG A O 1
ATOM 783 N N . GLN A 1 96 ? -69.059 3.195 120.599 1.00 91.62 96 GLN A N 1
ATOM 784 C CA . GLN A 1 96 ? -67.669 3.069 120.148 1.00 91.62 96 GLN A CA 1
ATOM 785 C C . GLN A 1 96 ? -67.438 1.807 119.311 1.00 91.62 96 GLN A C 1
ATOM 787 O O . GLN A 1 96 ? -66.752 1.872 118.291 1.00 91.62 96 GLN A O 1
ATOM 792 N N . VAL A 1 97 ? -68.054 0.679 119.677 1.00 90.94 97 VAL A N 1
ATOM 793 C CA . VAL A 1 97 ? -67.987 -0.559 118.883 1.00 90.94 97 VAL A CA 1
ATOM 794 C C . VAL A 1 97 ? -68.572 -0.349 117.484 1.00 90.94 97 VAL A C 1
ATOM 796 O O . VAL A 1 97 ? -67.972 -0.785 116.498 1.00 90.94 97 VAL A O 1
ATOM 799 N N . ALA A 1 98 ? -69.702 0.357 117.371 1.00 89.06 98 ALA A N 1
ATOM 800 C CA . ALA A 1 98 ? -70.285 0.701 116.074 1.00 89.06 98 ALA A CA 1
ATOM 801 C C . ALA A 1 98 ? -69.345 1.588 115.233 1.00 89.06 98 ALA A C 1
ATOM 803 O O . ALA A 1 98 ? -69.142 1.324 114.047 1.00 89.06 98 ALA A O 1
ATOM 804 N N . ALA A 1 99 ? -68.707 2.589 115.851 1.00 90.38 99 ALA A N 1
ATOM 805 C CA . ALA A 1 99 ? -67.748 3.461 115.171 1.00 90.38 99 ALA A CA 1
ATOM 806 C C . ALA A 1 99 ? -66.492 2.711 114.680 1.00 90.38 99 ALA A C 1
ATOM 808 O O . ALA A 1 99 ? -65.986 2.997 113.594 1.00 90.38 99 ALA A O 1
ATOM 809 N N . ILE A 1 100 ? -65.996 1.735 115.449 1.00 90.00 100 ILE A N 1
ATOM 810 C CA . ILE A 1 100 ? -64.843 0.906 115.060 1.00 90.00 100 ILE A CA 1
ATOM 811 C C . ILE A 1 100 ? -65.181 0.020 113.855 1.00 90.00 100 ILE A C 1
ATOM 813 O O . ILE A 1 100 ? -64.374 -0.069 112.930 1.00 90.00 100 ILE A O 1
ATOM 817 N N . LYS A 1 101 ? -66.375 -0.590 113.820 1.00 91.69 101 LYS A N 1
ATOM 818 C CA . LYS A 1 101 ? -66.816 -1.400 112.670 1.00 91.69 101 LYS A CA 1
ATOM 819 C C . LYS A 1 101 ? -66.867 -0.586 111.377 1.00 91.69 101 LYS A C 1
ATOM 821 O O . LYS A 1 101 ? -66.323 -1.028 110.372 1.00 91.69 101 LYS A O 1
ATOM 826 N N . ALA A 1 102 ? -67.422 0.625 111.428 1.00 88.62 102 ALA A N 1
ATOM 827 C CA . ALA A 1 102 ? -67.480 1.512 110.265 1.00 88.62 102 ALA A CA 1
ATOM 828 C C . ALA A 1 102 ? -66.080 1.891 109.735 1.00 88.62 102 ALA A C 1
ATOM 830 O O . ALA A 1 102 ? -65.865 1.961 108.527 1.00 88.62 102 ALA A O 1
ATOM 831 N N . ARG A 1 103 ? -65.094 2.094 110.623 1.00 90.50 103 ARG A N 1
ATOM 832 C CA . ARG A 1 103 ? -63.701 2.355 110.212 1.00 90.50 103 ARG A CA 1
ATOM 833 C C . ARG A 1 103 ? -63.032 1.138 109.569 1.00 90.50 103 ARG A C 1
ATOM 835 O O . ARG A 1 103 ? -62.235 1.308 108.653 1.00 90.50 103 ARG A O 1
ATOM 842 N N . LEU A 1 104 ? -63.345 -0.073 110.031 1.00 89.31 104 LEU A N 1
ATOM 843 C CA . LEU A 1 104 ? -62.823 -1.318 109.456 1.00 89.31 104 LEU A CA 1
ATOM 844 C C . LEU A 1 104 ? -63.282 -1.518 108.005 1.00 89.31 104 LEU A C 1
ATOM 846 O O . LEU A 1 104 ? -62.470 -1.892 107.163 1.00 89.31 104 LEU A O 1
ATOM 850 N N . GLU A 1 105 ? -64.543 -1.205 107.700 1.00 89.00 105 GLU A N 1
ATOM 851 C CA . GLU A 1 105 ? -65.062 -1.244 106.324 1.00 89.00 105 GLU A CA 1
ATOM 852 C C . GLU A 1 105 ? -64.347 -0.236 105.411 1.00 89.00 105 GLU A C 1
ATOM 854 O O . GLU A 1 105 ? -63.946 -0.585 104.300 1.00 89.00 105 GLU A O 1
ATOM 859 N N . GLN A 1 106 ? -64.097 0.989 105.891 1.00 90.25 106 GLN A N 1
ATOM 860 C CA . GLN A 1 106 ? -63.342 1.991 105.128 1.00 90.25 106 GLN A CA 1
ATOM 861 C C . GLN A 1 106 ? -61.910 1.528 104.826 1.00 90.25 106 GLN A C 1
ATOM 863 O O . GLN A 1 106 ? -61.455 1.657 103.691 1.00 90.25 106 GLN A O 1
ATOM 868 N N . ILE A 1 107 ? -61.215 0.939 105.805 1.00 88.69 107 ILE A N 1
ATOM 869 C CA . ILE A 1 107 ? -59.862 0.390 105.605 1.00 88.69 107 ILE A CA 1
ATOM 870 C C . ILE A 1 107 ? -59.861 -0.713 104.535 1.00 88.69 107 ILE A C 1
ATOM 872 O O . ILE A 1 107 ? -58.928 -0.763 103.734 1.00 88.69 107 ILE A O 1
ATOM 876 N N . GLY A 1 108 ? -60.904 -1.549 104.482 1.00 89.06 108 GLY A N 1
ATOM 877 C CA . GLY A 1 108 ? -61.076 -2.547 103.421 1.00 89.06 108 GLY A CA 1
ATOM 878 C C . GLY A 1 108 ? -61.105 -1.913 102.028 1.00 89.06 108 GLY A C 1
ATOM 879 O O . GLY A 1 108 ? -60.287 -2.259 101.185 1.00 89.06 108 GLY A O 1
ATOM 880 N N . SER A 1 109 ? -61.956 -0.901 101.826 1.00 87.38 109 SER A N 1
ATOM 881 C CA . SER A 1 109 ? -62.070 -0.221 100.522 1.00 87.38 109 SER A CA 1
ATOM 882 C C . SER A 1 109 ? -60.784 0.486 100.064 1.00 87.38 109 SER A C 1
ATOM 884 O O . SER A 1 109 ? -60.477 0.514 98.871 1.00 87.38 109 SER A O 1
ATOM 886 N N . LEU A 1 110 ? -60.000 1.039 101.001 1.00 87.56 110 LEU A N 1
ATOM 887 C CA . LEU A 1 110 ? -58.702 1.635 100.672 1.00 87.56 110 LEU A CA 1
ATOM 888 C C . LEU A 1 110 ? -57.680 0.587 100.229 1.00 87.56 110 LEU A C 1
ATOM 890 O O . LEU A 1 110 ? -56.870 0.879 99.353 1.00 87.56 110 LEU A O 1
ATOM 894 N N . LYS A 1 111 ? -57.706 -0.611 100.821 1.00 91.19 111 LYS A N 1
ATOM 895 C CA . LYS A 1 111 ? -56.810 -1.698 100.423 1.00 91.19 111 LYS A CA 1
ATOM 896 C C . LYS A 1 111 ? -57.069 -2.123 98.977 1.00 91.19 111 LYS A C 1
ATOM 898 O O . LYS A 1 111 ? -56.119 -2.183 98.207 1.00 91.19 111 LYS A O 1
ATOM 903 N N . ASP A 1 112 ? -58.334 -2.303 98.601 1.00 89.62 112 ASP A N 1
ATOM 904 C CA . ASP A 1 112 ? -58.705 -2.676 97.228 1.00 89.62 112 ASP A CA 1
ATOM 905 C C . ASP A 1 112 ? -58.214 -1.633 96.204 1.00 89.62 112 ASP A C 1
ATOM 907 O O . ASP A 1 112 ? -57.727 -1.975 95.130 1.00 89.62 112 ASP A O 1
ATOM 911 N N . SER A 1 113 ? -58.269 -0.345 96.565 1.00 88.44 113 SER A N 1
ATOM 912 C CA . SER A 1 113 ? -57.769 0.744 95.711 1.00 88.44 113 SER A CA 1
ATOM 913 C C . SER A 1 113 ? -56.241 0.741 95.571 1.00 88.44 113 SER A C 1
ATOM 915 O O . SER A 1 113 ? -55.720 1.142 94.533 1.00 88.44 113 SER A O 1
ATOM 917 N N . ILE A 1 114 ? -55.509 0.324 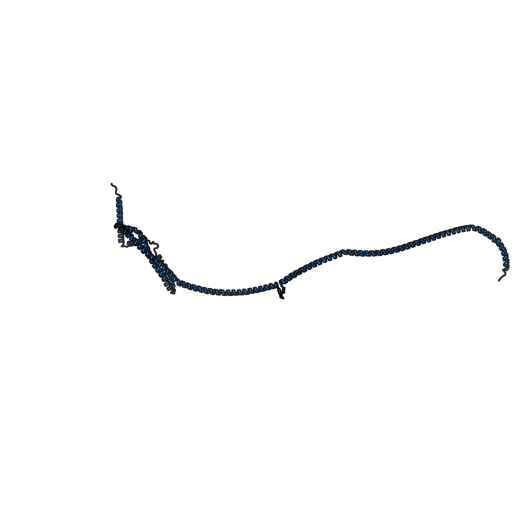96.611 1.00 88.94 114 ILE A N 1
ATOM 918 C CA . ILE A 1 114 ? -54.046 0.190 96.562 1.00 88.94 114 ILE A CA 1
ATOM 919 C C . ILE A 1 114 ? -53.657 -0.958 95.631 1.00 88.94 114 ILE A C 1
ATOM 921 O O . ILE A 1 114 ? -52.780 -0.765 94.792 1.00 88.94 114 ILE A O 1
ATOM 925 N N . ASP A 1 115 ? -54.339 -2.099 95.733 1.00 89.62 115 ASP A N 1
ATOM 926 C CA . ASP A 1 115 ? -54.060 -3.269 94.896 1.00 89.62 115 ASP A CA 1
ATOM 927 C C . ASP A 1 115 ? -54.256 -2.936 93.395 1.00 89.62 115 ASP A C 1
ATOM 929 O O . ASP A 1 115 ? -53.404 -3.275 92.572 1.00 89.62 115 ASP A O 1
ATOM 933 N N . GLU A 1 116 ? -55.292 -2.162 93.034 1.00 90.31 116 GLU A N 1
ATOM 934 C CA . GLU A 1 116 ? -55.513 -1.701 91.647 1.00 90.31 116 GLU A CA 1
ATOM 935 C C . GLU A 1 116 ? -54.411 -0.743 91.146 1.00 90.31 116 GLU A C 1
ATOM 937 O O . GLU A 1 116 ? -54.014 -0.777 89.976 1.00 90.31 116 GLU A O 1
ATOM 942 N N . ILE A 1 117 ? -53.904 0.139 92.014 1.00 86.56 117 ILE A N 1
ATOM 943 C CA . ILE A 1 117 ? -52.803 1.049 91.661 1.00 86.56 117 ILE A CA 1
ATOM 944 C C . ILE A 1 117 ? -51.513 0.259 91.427 1.00 86.56 117 ILE A C 1
ATOM 946 O O . ILE A 1 117 ? -50.780 0.568 90.485 1.00 86.56 117 ILE A O 1
ATOM 950 N N . THR A 1 118 ? -51.242 -0.759 92.246 1.00 90.38 118 THR A N 1
ATOM 951 C CA . THR A 1 118 ? -50.064 -1.619 92.089 1.00 90.38 118 THR A CA 1
ATOM 952 C C . THR A 1 118 ? -50.086 -2.358 90.752 1.00 90.38 118 THR A C 1
ATOM 954 O O . THR A 1 118 ? -49.102 -2.282 90.019 1.00 90.38 118 THR A O 1
ATOM 957 N N . GLU A 1 119 ? -51.217 -2.958 90.367 1.00 87.88 119 GLU A N 1
ATOM 958 C CA . GLU A 1 119 ? -51.359 -3.649 89.073 1.00 87.88 119 GLU A CA 1
ATOM 959 C C . GLU A 1 119 ? -51.107 -2.705 87.881 1.00 87.88 119 GLU A C 1
ATOM 961 O O . GLU A 1 119 ? -50.393 -3.038 86.931 1.00 87.88 119 GLU A O 1
ATOM 966 N N . LYS A 1 120 ? -51.633 -1.474 87.941 1.00 86.50 120 LYS A N 1
ATOM 967 C CA . LYS A 1 120 ? -51.387 -0.464 86.896 1.00 86.50 120 LYS A CA 1
ATOM 968 C C . LYS A 1 120 ? -49.928 -0.015 86.839 1.00 86.50 120 LYS A C 1
ATOM 970 O O . LYS A 1 120 ? -49.438 0.289 85.753 1.00 86.50 120 LYS A O 1
ATOM 975 N N . SER A 1 121 ? -49.245 0.051 87.979 1.00 82.88 121 SER A N 1
ATOM 976 C CA . SER A 1 121 ? -47.827 0.415 88.032 1.00 82.88 121 SER A CA 1
ATOM 977 C C . SER A 1 121 ? -46.951 -0.663 87.389 1.00 82.88 121 SER A C 1
ATOM 979 O O . SER A 1 121 ? -46.087 -0.327 86.582 1.00 82.88 121 SER A O 1
ATOM 981 N N . GLU A 1 122 ? -47.226 -1.942 87.662 1.00 84.75 122 GLU A N 1
ATOM 982 C CA . GLU A 1 122 ? -46.531 -3.071 87.022 1.00 84.75 122 GLU A CA 1
ATOM 983 C C . GLU A 1 122 ? -46.735 -3.062 85.498 1.00 84.75 122 GLU A C 1
ATOM 985 O O . GLU A 1 122 ? -45.782 -3.203 84.730 1.00 84.75 122 GLU A O 1
ATOM 990 N N . ALA A 1 123 ? -47.960 -2.797 85.028 1.00 82.25 123 ALA A N 1
ATOM 991 C CA . ALA A 1 123 ? -48.234 -2.678 83.596 1.00 82.25 123 ALA A CA 1
ATOM 992 C C . ALA A 1 123 ? -47.422 -1.549 82.927 1.00 82.25 123 ALA A C 1
ATOM 994 O O . ALA A 1 123 ? -46.939 -1.713 81.805 1.00 82.25 123 ALA A O 1
ATOM 995 N N . ILE A 1 124 ? -47.228 -0.414 83.606 1.00 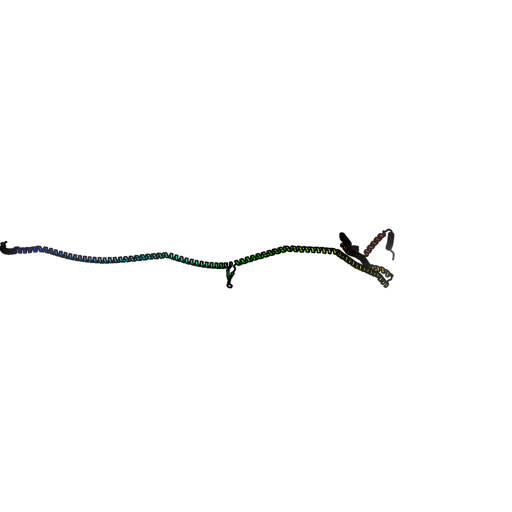80.69 124 ILE A N 1
ATOM 996 C CA . ILE A 1 124 ? -46.413 0.697 83.091 1.00 80.69 124 ILE A CA 1
ATOM 997 C C . ILE A 1 124 ? -44.927 0.318 83.031 1.00 80.69 124 ILE A C 1
ATOM 999 O O . ILE A 1 124 ? -44.270 0.640 82.039 1.00 80.69 124 ILE A O 1
ATOM 1003 N N . GLU A 1 125 ? -44.398 -0.388 84.032 1.00 81.38 125 GLU A N 1
ATOM 1004 C CA . GLU A 1 125 ? -43.002 -0.852 84.025 1.00 81.38 125 GLU A CA 1
ATOM 1005 C C . GLU A 1 125 ? -42.721 -1.782 82.834 1.00 81.38 125 GLU A C 1
ATOM 1007 O O . GLU A 1 125 ? -41.747 -1.568 82.109 1.00 81.38 125 GLU A O 1
ATOM 1012 N N . THR A 1 126 ? -43.630 -2.717 82.528 1.00 79.69 126 THR A N 1
ATOM 1013 C CA . THR A 1 126 ? -43.476 -3.598 81.350 1.00 79.69 126 THR A CA 1
ATOM 1014 C C . THR A 1 126 ? -43.484 -2.845 80.014 1.00 79.69 126 THR A C 1
ATOM 1016 O O . THR A 1 126 ? -42.836 -3.262 79.052 1.00 79.69 126 THR A O 1
ATOM 1019 N N . LEU A 1 127 ? -44.197 -1.718 79.913 1.00 75.50 127 LEU A N 1
ATOM 1020 C CA . LEU A 1 127 ? -44.186 -0.888 78.704 1.00 75.50 127 LEU A CA 1
ATOM 1021 C C . LEU A 1 127 ? -42.858 -0.142 78.534 1.00 75.50 127 LEU A C 1
ATOM 1023 O O . LEU A 1 127 ? -42.393 0.004 77.403 1.00 75.50 127 LEU A O 1
ATOM 1027 N N . PHE A 1 128 ? -42.238 0.295 79.633 1.00 72.06 128 PHE A N 1
ATOM 1028 C CA . PHE A 1 128 ? -40.926 0.944 79.601 1.00 72.06 128 PHE A CA 1
ATOM 1029 C C . PHE A 1 128 ? -39.798 -0.026 79.230 1.00 72.06 128 PHE A C 1
ATOM 1031 O O . PHE A 1 128 ? -38.922 0.350 78.453 1.00 72.06 128 PHE A O 1
ATOM 1038 N N . GLU A 1 129 ? -39.836 -1.279 79.695 1.00 73.44 129 GLU A N 1
ATOM 1039 C CA . GLU A 1 129 ? -38.842 -2.296 79.301 1.00 73.44 129 GLU A CA 1
ATOM 1040 C C . GLU A 1 129 ? -38.839 -2.570 77.784 1.00 73.44 129 GLU A C 1
ATOM 1042 O O . GLU A 1 129 ? -37.790 -2.807 77.189 1.00 73.44 129 GLU A O 1
ATOM 1047 N N . ASN A 1 130 ? -39.997 -2.463 77.126 1.00 75.81 130 ASN A N 1
ATOM 1048 C CA . ASN A 1 130 ? -40.138 -2.716 75.688 1.00 75.81 130 ASN A CA 1
ATOM 1049 C C . ASN A 1 130 ? -39.760 -1.516 74.788 1.00 75.81 130 ASN A C 1
ATOM 1051 O O . ASN A 1 130 ? -39.829 -1.613 73.557 1.00 75.81 130 ASN A O 1
ATOM 1055 N N . GLN A 1 131 ? -39.362 -0.376 75.364 1.00 75.38 131 GLN A N 1
ATOM 1056 C CA . GLN A 1 131 ? -39.074 0.856 74.618 1.00 75.38 131 GLN A CA 1
ATOM 1057 C C . GLN A 1 131 ? -37.846 0.729 73.695 1.00 75.38 131 GLN A C 1
ATOM 1059 O O . GLN A 1 131 ? -37.876 1.209 72.557 1.00 75.38 131 GLN A O 1
ATOM 1064 N N . ASP A 1 132 ? -36.788 0.054 74.147 1.00 73.62 132 ASP A N 1
ATOM 1065 C CA . ASP A 1 132 ? -35.544 -0.093 73.377 1.00 73.62 132 ASP A CA 1
ATOM 1066 C C . ASP A 1 132 ? -35.715 -1.009 72.151 1.00 73.62 132 ASP A C 1
ATOM 1068 O O . ASP A 1 132 ? -35.155 -0.748 71.082 1.00 73.62 132 ASP A O 1
ATOM 1072 N N . GLU A 1 133 ? -36.550 -2.049 72.255 1.00 75.31 133 GLU A N 1
ATOM 1073 C CA . GLU A 1 133 ? -36.830 -2.962 71.138 1.00 75.31 133 GLU A CA 1
ATOM 1074 C C . GLU A 1 133 ? -37.632 -2.266 70.023 1.00 75.31 133 GLU A C 1
ATOM 1076 O O . GLU A 1 133 ? -37.400 -2.482 68.827 1.00 75.31 133 GLU A O 1
ATOM 1081 N N . LEU A 1 134 ? -38.556 -1.375 70.402 1.00 73.81 134 LEU A N 1
ATOM 1082 C CA . LEU A 1 134 ? -39.313 -0.554 69.456 1.00 73.81 134 LEU A CA 1
ATOM 1083 C C . LEU A 1 134 ? -38.411 0.447 68.721 1.00 73.81 134 LEU A C 1
ATOM 1085 O O . LEU A 1 134 ? -38.560 0.628 67.508 1.00 73.81 134 LEU A O 1
ATOM 1089 N N . ALA A 1 135 ? -37.438 1.046 69.413 1.00 77.31 135 ALA A N 1
ATOM 1090 C CA . ALA A 1 135 ? -36.469 1.952 68.799 1.00 77.31 135 ALA A CA 1
ATOM 1091 C C . ALA A 1 135 ? -35.584 1.240 67.754 1.00 77.31 135 ALA A C 1
ATOM 1093 O O . ALA A 1 135 ? -35.375 1.768 66.657 1.00 77.31 135 ALA A O 1
ATOM 1094 N N . GLN A 1 136 ? -35.131 0.011 68.036 1.00 79.75 136 GLN A N 1
ATOM 1095 C CA . GLN A 1 136 ? -34.350 -0.783 67.075 1.00 79.75 136 GLN A CA 1
ATOM 1096 C C . GLN A 1 136 ? -35.136 -1.123 65.800 1.00 79.75 136 GLN A C 1
ATOM 1098 O O . GLN A 1 136 ? -34.597 -1.016 64.693 1.00 79.75 136 GLN A O 1
ATOM 1103 N N . LYS A 1 137 ? -36.423 -1.479 65.921 1.00 79.56 137 LYS A N 1
ATOM 1104 C CA . LYS A 1 137 ? -37.276 -1.777 64.753 1.00 79.56 137 LYS A CA 1
ATOM 1105 C C . LYS A 1 137 ? -37.427 -0.568 63.824 1.00 79.56 137 LYS A C 1
ATOM 1107 O O . LYS A 1 137 ? -37.339 -0.731 62.607 1.00 79.56 137 LYS A O 1
ATOM 1112 N N . ILE A 1 138 ? -37.571 0.643 64.368 1.00 80.88 138 ILE A N 1
ATOM 1113 C CA . ILE A 1 138 ? -37.674 1.882 63.573 1.00 80.88 138 ILE A CA 1
ATOM 1114 C C . ILE A 1 138 ? -36.369 2.175 62.810 1.00 80.88 138 ILE A C 1
ATOM 1116 O O . ILE A 1 138 ? -36.417 2.528 61.627 1.00 80.88 138 ILE A O 1
ATOM 1120 N N . SER A 1 139 ? -35.206 1.959 63.434 1.00 81.62 139 SER A N 1
ATOM 1121 C CA . SER A 1 139 ? -33.911 2.113 62.752 1.00 81.62 139 SER A CA 1
ATOM 1122 C C . SER A 1 139 ? -33.798 1.178 61.544 1.00 81.62 139 SER A C 1
ATOM 1124 O O . SER A 1 139 ? -33.497 1.629 60.441 1.00 81.62 139 SER A O 1
ATOM 1126 N N . SER A 1 140 ? -34.138 -0.104 61.718 1.00 82.50 140 SER A N 1
ATOM 1127 C CA . SER A 1 140 ? -34.039 -1.100 60.638 1.00 82.50 140 SER A CA 1
ATOM 1128 C C . SER A 1 140 ? -34.940 -0.796 59.430 1.00 82.50 140 SER A C 1
ATOM 1130 O O . SER A 1 140 ? -34.561 -1.034 58.283 1.00 82.50 140 SER A O 1
ATOM 1132 N N . LEU A 1 141 ? -36.121 -0.218 59.672 1.00 82.81 141 LEU A N 1
ATOM 1133 C CA . LEU A 1 141 ? -37.040 0.227 58.621 1.00 82.81 141 LEU A CA 1
ATOM 1134 C C . LEU A 1 141 ? -36.473 1.406 57.820 1.00 82.81 141 LEU A C 1
ATOM 1136 O O . LEU A 1 141 ? -36.668 1.479 56.606 1.00 82.81 141 LEU A O 1
ATOM 1140 N N . THR A 1 142 ? -35.752 2.305 58.488 1.00 85.62 142 THR A N 1
ATOM 1141 C CA . THR A 1 142 ? -35.125 3.477 57.861 1.00 85.62 142 THR A CA 1
ATOM 1142 C C . THR A 1 142 ? -33.959 3.065 56.956 1.00 85.62 142 THR A C 1
ATOM 1144 O O . THR A 1 142 ? -33.839 3.550 55.826 1.00 85.62 142 THR A O 1
ATOM 1147 N N . ASP A 1 143 ? -33.148 2.102 57.400 1.00 87.88 143 ASP A N 1
ATOM 1148 C CA . ASP A 1 143 ? -32.051 1.546 56.598 1.00 87.88 143 ASP A CA 1
ATOM 1149 C C . ASP A 1 143 ? -32.574 0.839 55.336 1.00 87.88 143 ASP A C 1
ATOM 1151 O O . ASP A 1 143 ? -32.043 1.021 54.235 1.00 87.88 143 ASP A O 1
ATOM 1155 N N . LEU A 1 144 ? -33.666 0.077 55.469 1.00 87.69 144 LEU A N 1
ATOM 1156 C CA . LEU A 1 144 ? -34.299 -0.610 54.343 1.00 87.69 144 LEU A CA 1
ATOM 1157 C C . LEU A 1 144 ? -34.847 0.373 53.297 1.00 87.69 144 LEU A C 1
ATOM 1159 O O . LEU A 1 144 ? -34.666 0.156 52.097 1.00 87.69 144 LEU A O 1
ATOM 1163 N N . ALA A 1 145 ? -35.485 1.461 53.742 1.00 83.94 145 ALA A N 1
ATOM 1164 C CA . ALA A 1 145 ? -35.995 2.501 52.850 1.00 83.94 145 ALA A CA 1
ATOM 1165 C C . ALA A 1 145 ? -34.865 3.138 52.021 1.00 83.94 145 ALA A C 1
ATOM 1167 O O . ALA A 1 145 ? -34.986 3.262 50.802 1.00 83.94 145 ALA A O 1
ATOM 1168 N N . THR A 1 146 ? -33.733 3.437 52.663 1.00 87.31 146 THR A N 1
ATOM 1169 C CA . THR A 1 146 ? -32.554 4.024 52.005 1.00 87.31 146 THR A CA 1
ATOM 1170 C C . THR A 1 146 ? -31.965 3.077 50.950 1.00 87.31 146 THR A C 1
ATOM 1172 O O . THR A 1 146 ? -31.695 3.474 49.817 1.00 87.31 146 THR A O 1
ATOM 1175 N N . SER A 1 147 ? -31.837 1.785 51.275 1.00 86.62 147 SER A N 1
ATOM 1176 C CA . SER A 1 147 ? -31.326 0.771 50.338 1.00 86.62 147 SER A CA 1
ATOM 1177 C C . SER A 1 147 ? -32.233 0.562 49.112 1.00 86.62 147 SER A C 1
ATOM 1179 O O . SER A 1 147 ? -31.756 0.299 47.997 1.00 86.62 147 SER A O 1
ATOM 1181 N N . SER A 1 148 ? -33.548 0.701 49.300 1.00 84.25 148 SER A N 1
ATOM 1182 C CA . SER A 1 148 ? -34.526 0.618 48.214 1.00 84.25 148 SER A CA 1
ATOM 1183 C C . SER A 1 148 ? -34.370 1.769 47.214 1.00 84.25 148 SER A C 1
ATOM 1185 O O . SER A 1 148 ? -34.444 1.546 46.003 1.00 84.25 148 SER A O 1
ATOM 1187 N N . GLU A 1 149 ? -34.118 2.986 47.694 1.00 88.12 149 GLU A N 1
ATOM 1188 C CA . GLU A 1 149 ? -33.943 4.169 46.845 1.00 88.12 149 GLU A CA 1
ATOM 1189 C C . GLU A 1 149 ? -32.656 4.094 46.003 1.00 88.12 149 GLU A C 1
ATOM 1191 O O . GLU A 1 149 ? -32.680 4.315 44.787 1.00 88.12 149 GLU A O 1
ATOM 1196 N N . ASP A 1 150 ? -31.551 3.635 46.596 1.00 89.19 150 ASP A N 1
ATOM 1197 C CA . ASP A 1 150 ? -30.297 3.376 45.874 1.00 89.19 150 ASP A CA 1
ATOM 1198 C C . ASP A 1 150 ? -30.460 2.346 44.747 1.00 89.19 150 ASP A C 1
ATOM 1200 O O . ASP A 1 150 ? -29.876 2.472 43.663 1.00 89.19 150 ASP A O 1
ATOM 1204 N N . SER A 1 151 ? -31.258 1.306 44.991 1.00 85.81 151 SER A N 1
ATOM 1205 C CA . SER A 1 151 ? -31.526 0.260 44.001 1.00 85.81 151 SER A CA 1
ATOM 1206 C C . SER A 1 151 ? -32.337 0.797 42.818 1.00 85.81 151 SER A C 1
ATOM 1208 O O . SER A 1 151 ? -32.010 0.496 41.666 1.00 85.81 151 SER A O 1
ATOM 1210 N N . ALA A 1 152 ? -33.333 1.652 43.071 1.00 88.44 152 ALA A N 1
ATOM 1211 C CA . ALA A 1 152 ? -34.116 2.309 42.022 1.00 88.44 152 ALA A CA 1
ATOM 1212 C C . ALA A 1 152 ? -33.249 3.212 41.121 1.00 88.44 152 ALA A C 1
ATOM 1214 O O . ALA A 1 152 ? -33.378 3.189 39.889 1.00 88.44 152 ALA A O 1
ATOM 1215 N N . ASN A 1 153 ? -32.301 3.943 41.717 1.00 89.88 153 ASN A N 1
ATOM 1216 C CA . ASN A 1 153 ? -31.349 4.777 40.980 1.00 89.88 153 ASN A CA 1
ATOM 1217 C C . ASN A 1 153 ? -30.434 3.941 40.065 1.00 89.88 153 ASN A C 1
ATOM 1219 O O . ASN A 1 153 ? -30.238 4.282 38.893 1.00 89.88 153 ASN A O 1
ATOM 1223 N N . LYS A 1 154 ? -29.924 2.801 40.555 1.00 90.56 154 LYS A N 1
ATOM 1224 C CA . LYS A 1 154 ? -29.105 1.871 39.751 1.00 90.56 154 LYS A CA 1
ATOM 1225 C C . LYS A 1 154 ? -29.878 1.288 38.568 1.00 90.56 154 LYS A C 1
ATOM 1227 O O . LYS A 1 154 ? -29.345 1.244 37.459 1.00 90.56 154 LYS A O 1
ATOM 1232 N N . ILE A 1 155 ? -31.129 0.874 38.782 1.00 87.69 155 ILE A N 1
ATOM 1233 C CA . ILE A 1 155 ? -31.993 0.330 37.721 1.00 87.69 155 ILE A CA 1
ATOM 1234 C C . ILE A 1 155 ? -32.199 1.364 36.607 1.00 87.69 155 ILE A C 1
ATOM 1236 O O . ILE A 1 155 ? -32.022 1.047 35.429 1.00 87.69 155 ILE A O 1
ATOM 1240 N N . SER A 1 156 ? -32.488 2.614 36.974 1.00 88.25 156 SER A N 1
ATOM 1241 C CA . SER A 1 156 ? -32.681 3.705 36.009 1.00 88.25 156 SER A CA 1
ATOM 1242 C C . SER A 1 156 ? -31.427 3.967 35.161 1.00 88.25 156 SER A C 1
ATOM 1244 O O . SER A 1 156 ? -31.517 4.159 33.947 1.00 88.25 156 SER A O 1
ATOM 1246 N N . ALA A 1 157 ? -30.235 3.911 35.766 1.00 89.25 157 ALA A N 1
ATOM 1247 C CA . ALA A 1 157 ? -28.972 4.074 35.042 1.00 89.25 157 ALA A CA 1
ATOM 1248 C C . ALA A 1 157 ? -28.714 2.940 34.029 1.00 89.25 157 ALA A C 1
ATOM 1250 O O . ALA A 1 157 ? -28.299 3.200 32.895 1.00 89.25 157 ALA A O 1
ATOM 1251 N N . VAL A 1 158 ? -28.989 1.687 34.412 1.00 89.81 158 VAL A N 1
ATOM 1252 C CA . VAL A 1 158 ? -28.840 0.518 33.526 1.00 89.81 158 VAL A CA 1
ATOM 1253 C C . VAL A 1 158 ? -29.796 0.605 32.336 1.00 89.81 158 VAL A C 1
ATOM 1255 O O . VAL A 1 158 ? -29.376 0.386 31.198 1.00 89.81 158 VAL A O 1
ATOM 1258 N N . TYR A 1 159 ? -31.053 0.985 32.573 1.00 90.94 159 TYR A N 1
ATOM 1259 C CA . TYR A 1 159 ? -32.058 1.150 31.520 1.00 90.94 159 TYR A CA 1
ATOM 1260 C C . TYR A 1 159 ? -31.617 2.153 30.437 1.00 90.94 159 TYR A C 1
ATOM 1262 O O . TYR A 1 159 ? -31.690 1.865 29.236 1.00 90.94 159 TYR A O 1
ATOM 1270 N N . ASN A 1 160 ? -31.072 3.300 30.853 1.00 90.44 160 ASN A N 1
ATOM 1271 C CA . ASN A 1 160 ? -30.551 4.306 29.926 1.00 90.44 160 ASN A CA 1
ATOM 1272 C C . ASN A 1 160 ? -29.370 3.773 29.092 1.00 90.44 160 ASN A C 1
ATOM 1274 O O . ASN A 1 160 ? -29.275 4.060 27.897 1.00 90.44 160 ASN A O 1
ATOM 1278 N N . ASN A 1 161 ? -28.486 2.960 29.683 1.00 91.56 161 ASN A N 1
ATOM 1279 C CA . ASN A 1 161 ? -27.353 2.372 28.961 1.00 91.56 161 ASN A CA 1
ATOM 1280 C C . ASN A 1 161 ? -27.797 1.346 27.905 1.00 91.56 161 ASN A C 1
ATOM 1282 O O . ASN A 1 161 ? -27.303 1.373 26.777 1.00 91.56 161 ASN A O 1
ATOM 1286 N N . ILE A 1 162 ? -28.753 0.479 28.256 1.00 89.56 162 ILE A N 1
ATOM 1287 C CA . ILE A 1 162 ? -29.326 -0.515 27.335 1.00 89.56 162 ILE A CA 1
ATOM 1288 C C . ILE A 1 162 ? -29.967 0.184 26.133 1.00 89.56 162 ILE A C 1
ATOM 1290 O O . ILE A 1 162 ? -29.708 -0.198 24.993 1.00 89.56 162 ILE A O 1
ATOM 1294 N N . THR A 1 163 ? -30.740 1.244 26.380 1.00 91.12 163 THR A N 1
ATOM 1295 C CA . THR A 1 163 ? -31.395 2.023 25.319 1.00 91.12 163 THR A CA 1
ATOM 1296 C C . THR A 1 163 ? -30.377 2.601 24.333 1.00 91.12 163 THR A C 1
ATOM 1298 O O . THR A 1 163 ? -30.555 2.488 23.122 1.00 91.12 163 THR A O 1
ATOM 1301 N N . LYS A 1 164 ? -29.262 3.153 24.832 1.00 90.06 164 LYS A N 1
ATOM 1302 C CA . LYS A 1 164 ? -28.191 3.680 23.975 1.00 90.06 164 LYS A CA 1
ATOM 1303 C C . LYS A 1 164 ? -27.541 2.587 23.115 1.00 90.06 164 LYS A C 1
ATOM 1305 O O . LYS A 1 164 ? -27.410 2.767 21.908 1.00 90.06 164 LYS A O 1
ATOM 1310 N N . ARG A 1 165 ? -27.183 1.447 23.718 1.00 87.00 165 ARG A N 1
ATOM 1311 C CA . ARG A 1 165 ? -26.570 0.310 23.001 1.00 87.00 165 ARG A CA 1
ATOM 1312 C C . ARG A 1 165 ? -27.485 -0.272 21.928 1.00 87.00 165 ARG A C 1
ATOM 1314 O O . ARG A 1 165 ? -27.001 -0.669 20.875 1.00 87.00 165 ARG A O 1
ATOM 1321 N N . LYS A 1 166 ? -28.795 -0.323 22.185 1.00 90.00 166 LYS A N 1
ATOM 1322 C CA . LYS A 1 166 ? -29.778 -0.772 21.195 1.00 90.00 166 LYS A CA 1
ATOM 1323 C C . LYS A 1 166 ? -29.774 0.140 19.963 1.00 90.00 166 LYS A C 1
ATOM 1325 O O . LYS A 1 166 ? -29.674 -0.360 18.853 1.00 90.00 166 LYS A O 1
ATOM 1330 N N . ASN A 1 167 ? -29.792 1.458 20.158 1.00 87.81 167 ASN A N 1
ATOM 1331 C CA . ASN A 1 167 ? -29.751 2.407 19.041 1.00 87.81 167 ASN A CA 1
ATOM 1332 C C . ASN A 1 167 ? -28.453 2.285 18.222 1.00 87.81 167 ASN A C 1
ATOM 1334 O O . ASN A 1 167 ? -28.494 2.351 16.999 1.00 87.81 167 ASN A O 1
ATOM 1338 N N . GLU A 1 168 ? -27.305 2.081 18.878 1.00 86.88 168 GLU A N 1
ATOM 1339 C CA . GLU A 1 168 ? -26.024 1.836 18.191 1.00 86.88 168 GLU A CA 1
ATOM 1340 C C . GLU A 1 168 ? -26.061 0.545 17.352 1.00 86.88 168 GLU A C 1
ATOM 1342 O O . GLU A 1 168 ? -25.552 0.520 16.231 1.00 86.88 168 GLU A O 1
ATOM 1347 N N . LEU A 1 169 ? -26.692 -0.515 17.870 1.00 87.25 169 LEU A N 1
ATOM 1348 C CA . LEU A 1 169 ? -26.868 -1.779 17.154 1.00 87.25 169 LEU A CA 1
ATOM 1349 C C . LEU A 1 169 ? -27.791 -1.629 15.939 1.00 87.25 169 LEU A C 1
ATOM 1351 O O . LEU A 1 169 ? -27.463 -2.147 14.875 1.00 87.25 169 LEU A O 1
ATOM 1355 N N . ASP A 1 170 ? -28.905 -0.910 16.090 1.00 84.75 170 ASP A N 1
ATOM 1356 C CA . ASP A 1 170 ? -29.857 -0.665 15.003 1.00 84.75 170 ASP A CA 1
ATOM 1357 C C . ASP A 1 170 ? -29.166 0.088 13.844 1.00 84.75 170 ASP A C 1
ATOM 1359 O O . ASP A 1 170 ? -29.296 -0.304 12.686 1.00 84.75 170 ASP A O 1
ATOM 1363 N N . VAL A 1 171 ? -28.331 1.097 14.139 1.00 84.44 171 VAL A N 1
ATOM 1364 C CA . VAL A 1 171 ? -27.537 1.813 13.117 1.00 84.44 171 VAL A CA 1
ATOM 1365 C C . VAL A 1 171 ? -26.578 0.877 12.373 1.00 84.44 171 VAL A C 1
ATOM 1367 O O . VAL A 1 171 ? -26.511 0.918 11.144 1.00 84.44 171 VAL A O 1
ATOM 1370 N N . LEU A 1 172 ? -25.846 0.021 13.093 1.00 83.50 172 LEU A N 1
ATOM 1371 C CA . LEU A 1 172 ? -24.935 -0.949 12.472 1.00 83.50 172 LEU A CA 1
ATOM 1372 C C . LEU A 1 172 ? -25.686 -1.969 11.610 1.00 83.50 172 LEU A C 1
ATOM 1374 O O . LEU A 1 172 ? -25.209 -2.339 10.538 1.00 83.50 172 LEU A O 1
ATOM 1378 N N . TYR A 1 173 ? -26.859 -2.412 12.060 1.00 83.31 173 TYR A N 1
ATOM 1379 C CA . TYR A 1 173 ? -27.698 -3.342 11.314 1.00 83.31 173 TYR A CA 1
ATOM 1380 C C . TYR A 1 173 ? -28.103 -2.758 9.955 1.00 83.31 173 TYR A C 1
ATOM 1382 O O . TYR A 1 173 ? -27.889 -3.407 8.928 1.00 83.31 173 TYR A O 1
ATOM 1390 N N . TYR A 1 174 ? -28.580 -1.509 9.931 1.00 82.69 174 TYR A N 1
ATOM 1391 C CA . TYR A 1 174 ? -28.952 -0.838 8.683 1.00 82.69 174 TYR A CA 1
ATOM 1392 C C . TYR A 1 174 ? -27.754 -0.579 7.758 1.00 82.69 174 TYR A C 1
ATOM 1394 O O . TYR A 1 174 ? -27.893 -0.695 6.545 1.00 82.69 174 TYR A O 1
ATOM 1402 N N . GLN A 1 175 ? -26.557 -0.306 8.287 1.00 78.94 175 GLN A N 1
ATOM 1403 C CA . GLN A 1 175 ? -25.350 -0.151 7.456 1.00 78.94 175 GLN A CA 1
ATOM 1404 C C . GLN A 1 175 ? -24.914 -1.458 6.776 1.00 78.94 175 GLN A C 1
ATOM 1406 O O . GLN A 1 175 ? -24.454 -1.454 5.632 1.00 78.94 175 GLN A O 1
ATOM 1411 N N . ILE A 1 176 ? -25.046 -2.589 7.472 1.00 79.69 176 ILE A N 1
ATOM 1412 C CA . ILE A 1 176 ? -24.617 -3.891 6.950 1.00 79.69 176 ILE A CA 1
ATOM 1413 C C . ILE A 1 176 ? -25.621 -4.417 5.919 1.00 79.69 176 ILE A C 1
ATOM 1415 O O . ILE A 1 176 ? -25.216 -4.867 4.844 1.00 79.69 176 ILE A O 1
ATOM 1419 N N . PHE A 1 177 ? -26.916 -4.360 6.238 1.00 75.94 177 PHE A N 1
ATOM 1420 C CA . PHE A 1 177 ? -27.966 -5.028 5.462 1.00 75.94 177 PHE A CA 1
ATOM 1421 C C . PHE A 1 177 ? -28.782 -4.093 4.559 1.00 75.94 177 PHE A C 1
ATOM 1423 O O . PHE A 1 177 ? -29.413 -4.577 3.620 1.00 75.94 177 PHE A O 1
ATOM 1430 N N . GLY A 1 178 ? -28.707 -2.778 4.769 1.00 75.12 178 GLY A N 1
ATOM 1431 C CA . GLY A 1 178 ? -29.506 -1.785 4.054 1.00 75.12 178 GLY A CA 1
ATOM 1432 C C . GLY A 1 178 ? -30.879 -1.561 4.688 1.00 75.12 178 GLY A C 1
ATOM 1433 O O . GLY A 1 178 ? -31.269 -2.236 5.644 1.00 75.12 178 GLY A O 1
ATOM 1434 N N . THR A 1 179 ? -31.611 -0.591 4.148 1.00 70.81 179 THR A N 1
ATOM 1435 C CA . THR A 1 179 ? -33.005 -0.310 4.505 1.00 70.81 179 THR A CA 1
ATOM 1436 C C . THR A 1 179 ? -33.808 -0.038 3.239 1.00 70.81 179 THR A C 1
ATOM 1438 O O . THR A 1 179 ? -33.272 0.420 2.230 1.00 70.81 179 THR A O 1
ATOM 1441 N N . GLU A 1 180 ? -35.099 -0.332 3.298 1.00 69.31 180 GLU A N 1
ATOM 1442 C CA . GLU A 1 180 ? -36.063 0.083 2.287 1.00 69.31 180 GLU A CA 1
ATOM 1443 C C . GLU A 1 180 ? -36.572 1.470 2.694 1.00 69.31 180 GLU A C 1
ATOM 1445 O O . GLU A 1 180 ? -37.270 1.603 3.701 1.00 69.31 180 GLU A O 1
ATOM 1450 N N . GLU A 1 181 ? -36.170 2.513 1.965 1.00 63.06 181 GLU A N 1
ATOM 1451 C CA . GLU A 1 181 ? -36.756 3.848 2.106 1.00 63.06 181 GLU A CA 1
ATOM 1452 C C . GLU A 1 181 ? -37.820 4.042 1.022 1.00 63.06 181 GLU A C 1
ATOM 1454 O O . GLU A 1 181 ? -37.667 3.623 -0.126 1.00 63.06 181 GLU A O 1
ATOM 1459 N N . ILE A 1 182 ? -38.944 4.645 1.401 1.00 59.34 182 ILE A N 1
ATOM 1460 C CA . ILE A 1 182 ? -39.999 5.028 0.464 1.00 59.34 182 ILE A CA 1
ATOM 1461 C C . ILE A 1 182 ? -39.746 6.491 0.113 1.00 59.34 182 ILE A C 1
ATOM 1463 O O . ILE A 1 182 ? -39.761 7.342 1.002 1.00 59.34 182 ILE A O 1
ATOM 1467 N N . ASP A 1 183 ? -39.498 6.769 -1.163 1.00 55.62 183 ASP A N 1
ATOM 1468 C CA . ASP A 1 183 ? -39.249 8.122 -1.659 1.00 55.62 183 ASP A CA 1
ATOM 1469 C C . ASP A 1 183 ? -40.575 8.914 -1.684 1.00 55.62 183 ASP A C 1
ATOM 1471 O O . ASP A 1 183 ? -41.529 8.537 -2.380 1.00 55.62 183 ASP A O 1
ATOM 1475 N N . GLU A 1 184 ? -40.665 9.981 -0.877 1.00 59.09 184 GLU A N 1
ATOM 1476 C CA . GLU A 1 184 ? -41.892 10.771 -0.661 1.00 59.09 184 GLU A CA 1
ATOM 1477 C C . GLU A 1 184 ? -42.410 11.466 -1.939 1.00 59.09 184 GLU A C 1
ATOM 1479 O O . GLU A 1 184 ? -43.596 11.799 -1.998 1.00 59.09 184 GLU A O 1
ATOM 1484 N N . ASP A 1 185 ? -41.582 11.626 -2.981 1.00 58.06 185 ASP A N 1
ATOM 1485 C CA . ASP A 1 185 ? -41.958 12.325 -4.221 1.00 58.06 185 ASP A CA 1
ATOM 1486 C C . ASP A 1 185 ? -42.448 11.395 -5.352 1.00 58.06 185 ASP A C 1
ATOM 1488 O O . ASP A 1 185 ? -43.130 11.849 -6.277 1.00 58.06 185 ASP A O 1
ATOM 1492 N N . THR A 1 186 ? -42.137 10.093 -5.308 1.00 55.97 186 THR A 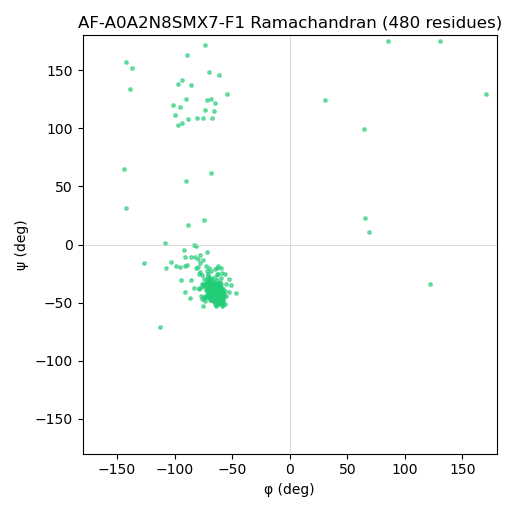N 1
ATOM 1493 C CA . THR A 1 186 ? -42.429 9.149 -6.414 1.00 55.97 186 THR A CA 1
ATOM 1494 C C . THR A 1 186 ? -43.210 7.902 -6.002 1.00 55.97 186 THR A C 1
ATOM 1496 O O . THR A 1 186 ? -43.805 7.250 -6.862 1.00 55.97 186 THR A O 1
ATOM 1499 N N . GLY A 1 187 ? -43.279 7.587 -4.703 1.00 57.09 187 GLY A N 1
ATOM 1500 C CA . GLY A 1 187 ? -44.006 6.419 -4.198 1.00 57.09 187 GLY A CA 1
ATOM 1501 C C . GLY A 1 187 ? -43.372 5.070 -4.562 1.00 57.09 187 GLY A C 1
ATOM 1502 O O . GLY A 1 187 ? -44.008 4.035 -4.358 1.00 57.09 187 GLY A O 1
ATOM 1503 N N . GLU A 1 188 ? -42.142 5.061 -5.085 1.00 53.91 188 GLU A N 1
ATOM 1504 C CA . GLU A 1 188 ? -41.366 3.845 -5.330 1.00 53.91 188 GLU A CA 1
ATOM 1505 C C . GLU A 1 188 ? -40.453 3.526 -4.136 1.00 53.91 188 GLU A C 1
ATOM 1507 O O . GLU A 1 188 ? -39.887 4.410 -3.490 1.00 53.91 188 GLU A O 1
ATOM 1512 N N . THR A 1 189 ? -40.333 2.234 -3.819 1.00 54.56 189 THR A N 1
ATOM 1513 C CA . THR A 1 189 ? -39.431 1.726 -2.782 1.00 54.56 189 THR A CA 1
ATOM 1514 C C . THR A 1 189 ? -38.003 1.763 -3.314 1.00 54.56 189 THR A C 1
ATOM 1516 O O . THR A 1 189 ? -37.642 0.971 -4.187 1.00 54.56 189 THR A O 1
ATOM 1519 N N . VAL A 1 190 ? -37.185 2.676 -2.795 1.00 59.25 190 VAL A N 1
ATOM 1520 C CA . VAL A 1 190 ? -35.760 2.746 -3.115 1.00 59.25 190 VAL A CA 1
ATOM 1521 C C . VAL A 1 190 ? -35.020 1.940 -2.051 1.00 59.25 190 VAL A C 1
ATOM 1523 O O . VAL A 1 190 ? -34.875 2.351 -0.900 1.00 59.25 190 VAL A O 1
ATOM 1526 N N . GLU A 1 191 ? -34.573 0.739 -2.422 1.00 60.28 191 GLU A N 1
ATOM 1527 C CA . GLU A 1 191 ? -33.655 -0.032 -1.584 1.00 60.28 191 GLU A CA 1
ATOM 1528 C C . GLU A 1 191 ? -32.318 0.710 -1.506 1.00 60.28 191 GLU A C 1
ATOM 1530 O O . GLU A 1 191 ? -31.611 0.820 -2.510 1.00 60.28 191 GLU A O 1
ATOM 1535 N N . VAL A 1 192 ? -31.939 1.176 -0.316 1.00 67.62 192 VAL A N 1
ATOM 1536 C CA . VAL A 1 192 ? -30.582 1.667 -0.066 1.00 67.62 192 VAL A CA 1
ATOM 1537 C C . VAL A 1 192 ? -29.695 0.436 0.163 1.00 67.62 192 VAL A C 1
ATOM 1539 O O . VAL A 1 192 ? -29.855 -0.246 1.183 1.00 67.62 192 VAL A O 1
ATOM 1542 N N . PRO A 1 193 ? -28.794 0.080 -0.775 1.00 62.56 193 PRO A N 1
ATOM 1543 C CA . PRO A 1 193 ? -28.013 -1.146 -0.671 1.00 62.56 193 PRO A CA 1
ATOM 1544 C C . PRO A 1 193 ? -27.007 -1.047 0.481 1.00 62.56 193 PRO A C 1
ATOM 1546 O O . PRO A 1 193 ? -26.201 -0.124 0.540 1.00 62.56 193 PRO A O 1
ATOM 1549 N N . GLY A 1 194 ? -27.044 -2.016 1.399 1.00 75.50 194 GLY A N 1
ATOM 1550 C CA . GLY A 1 194 ? -26.013 -2.175 2.426 1.00 75.50 194 GLY A CA 1
ATOM 1551 C C . GLY A 1 194 ? -24.705 -2.737 1.860 1.00 75.50 194 GLY A C 1
ATOM 1552 O O . GLY A 1 194 ? -24.649 -3.221 0.724 1.00 75.50 194 GLY A O 1
ATOM 1553 N N . MET A 1 195 ? -23.659 -2.756 2.692 1.00 77.19 195 MET A N 1
ATOM 1554 C CA . MET A 1 195 ? -22.309 -3.212 2.309 1.00 77.19 195 MET A CA 1
ATOM 1555 C C . MET A 1 195 ? -22.276 -4.616 1.673 1.00 77.19 195 MET A C 1
ATOM 1557 O O . MET A 1 195 ? -21.411 -4.903 0.846 1.00 77.19 195 MET A O 1
ATOM 1561 N N . VAL A 1 196 ? -23.207 -5.504 2.044 1.00 80.00 196 VAL A N 1
ATOM 1562 C CA . VAL A 1 196 ? -23.299 -6.864 1.482 1.00 80.00 196 VAL A CA 1
ATOM 1563 C C . VAL A 1 196 ? -23.635 -6.837 -0.014 1.00 80.00 196 VAL A C 1
ATOM 1565 O O . VAL A 1 196 ? -22.951 -7.491 -0.801 1.00 80.00 196 VAL A O 1
ATOM 1568 N N . LYS A 1 197 ? -24.639 -6.047 -0.419 1.00 77.75 197 LYS A N 1
ATOM 1569 C CA . LYS A 1 197 ? -25.055 -5.937 -1.829 1.00 77.75 197 LYS A CA 1
ATOM 1570 C C . LYS A 1 197 ? -23.973 -5.251 -2.676 1.00 77.75 197 LYS A C 1
ATOM 1572 O O . LYS A 1 197 ? -23.740 -5.657 -3.814 1.00 77.75 197 LYS A O 1
ATOM 1577 N N . GLU A 1 198 ? -23.262 -4.268 -2.117 1.00 78.88 198 GLU A N 1
ATOM 1578 C CA . GLU A 1 198 ? -22.125 -3.620 -2.792 1.00 78.88 198 GLU A CA 1
ATOM 1579 C C . GLU A 1 198 ? -20.964 -4.591 -3.056 1.00 78.88 198 GLU A C 1
ATOM 1581 O O . GLU A 1 198 ? -20.378 -4.596 -4.144 1.00 78.88 198 GLU A O 1
ATOM 1586 N N . LEU A 1 199 ? -20.643 -5.447 -2.081 1.00 81.06 199 LEU A N 1
ATOM 1587 C CA . LEU A 1 199 ? -19.570 -6.432 -2.209 1.00 81.06 199 LEU A CA 1
ATOM 1588 C C . LEU A 1 199 ? -19.886 -7.492 -3.273 1.00 81.06 199 LEU A C 1
ATOM 1590 O O . LEU A 1 199 ? -19.012 -7.870 -4.056 1.00 81.06 199 LEU A O 1
ATOM 1594 N N . GLU A 1 200 ? -21.132 -7.954 -3.325 1.00 82.81 200 GLU A N 1
ATOM 1595 C CA . GLU A 1 200 ? -21.578 -8.955 -4.296 1.00 82.81 200 GLU A CA 1
ATOM 1596 C C . GLU A 1 200 ? -21.536 -8.406 -5.734 1.00 82.81 200 GLU A C 1
ATOM 1598 O O . GLU A 1 200 ? -21.029 -9.067 -6.646 1.00 82.81 200 GLU A O 1
ATOM 1603 N N . ALA A 1 201 ? -21.925 -7.139 -5.922 1.00 80.75 201 ALA A N 1
ATOM 1604 C CA . ALA A 1 201 ? -21.789 -6.441 -7.200 1.00 80.75 201 ALA A CA 1
ATOM 1605 C C . ALA A 1 201 ? -20.318 -6.294 -7.644 1.00 80.75 201 ALA A C 1
ATOM 1607 O O . ALA A 1 201 ? -19.991 -6.490 -8.821 1.00 80.75 201 ALA A O 1
ATOM 1608 N N . ALA A 1 202 ? -19.408 -5.987 -6.713 1.00 80.00 202 ALA A N 1
ATOM 1609 C CA . ALA A 1 202 ? -17.976 -5.897 -7.004 1.00 80.00 202 ALA A CA 1
ATOM 1610 C C . ALA A 1 202 ? -17.367 -7.256 -7.405 1.00 80.00 202 ALA A C 1
ATOM 1612 O O . ALA A 1 202 ? -16.499 -7.322 -8.287 1.00 80.00 202 ALA A O 1
ATOM 1613 N N . PHE A 1 203 ? -17.834 -8.345 -6.791 1.00 79.25 203 PHE A N 1
ATOM 1614 C CA . PHE A 1 203 ? -17.368 -9.695 -7.095 1.00 79.25 203 PHE A CA 1
ATOM 1615 C C . PHE A 1 203 ? -17.780 -10.147 -8.503 1.00 79.25 203 PHE A C 1
ATOM 1617 O O . PHE A 1 203 ? -16.933 -10.615 -9.270 1.00 79.25 203 PHE A O 1
ATOM 1624 N N . GLU A 1 204 ? -19.042 -9.937 -8.889 1.00 84.62 204 GLU A N 1
ATOM 1625 C CA . GLU A 1 204 ? -19.516 -10.287 -10.237 1.00 84.62 204 GLU A CA 1
ATOM 1626 C C . GLU A 1 204 ? -18.822 -9.464 -11.333 1.00 84.62 204 GLU A C 1
ATOM 1628 O O . GLU A 1 204 ? -18.442 -10.010 -12.373 1.00 84.62 204 GLU A O 1
ATOM 1633 N N . LYS A 1 205 ? -18.530 -8.182 -11.078 1.00 83.44 205 LYS A N 1
ATOM 1634 C CA . LYS A 1 205 ? -17.723 -7.364 -11.999 1.00 83.44 205 LYS A CA 1
ATOM 1635 C C . LYS A 1 205 ? -16.317 -7.941 -12.202 1.00 83.44 205 LYS A C 1
ATOM 1637 O O . LYS A 1 205 ? -15.864 -8.095 -13.333 1.00 83.44 205 LYS A O 1
ATOM 1642 N N . THR A 1 206 ? -15.650 -8.315 -11.112 1.00 82.25 206 THR A N 1
ATOM 1643 C CA . THR A 1 206 ? -14.295 -8.891 -11.160 1.00 82.25 206 THR A CA 1
ATOM 1644 C C . THR A 1 206 ? -14.266 -10.203 -11.948 1.00 82.25 206 THR A C 1
ATOM 1646 O O . THR A 1 206 ? -13.345 -10.460 -12.725 1.00 82.25 206 THR A O 1
ATOM 1649 N N . LYS A 1 207 ? -15.295 -11.037 -11.786 1.00 86.25 207 LYS A N 1
ATOM 1650 C CA . LYS A 1 207 ? -15.444 -12.294 -12.525 1.00 86.25 207 LYS A CA 1
ATOM 1651 C C . LYS A 1 207 ? -15.619 -12.063 -14.030 1.00 86.25 207 LYS A C 1
ATOM 1653 O O . LYS A 1 207 ? -14.978 -12.757 -14.821 1.00 86.25 207 LYS A O 1
ATOM 1658 N N . ALA A 1 208 ? -16.413 -11.065 -14.421 1.00 83.75 208 ALA A N 1
ATOM 1659 C CA . ALA A 1 208 ? -16.582 -10.682 -15.823 1.00 83.75 208 ALA A CA 1
ATOM 1660 C C . ALA A 1 208 ? -15.262 -10.197 -16.459 1.00 83.75 208 ALA A C 1
ATOM 1662 O O . ALA A 1 208 ? -14.925 -10.605 -17.575 1.00 83.75 208 ALA A O 1
ATOM 1663 N N . ASP A 1 209 ? -14.473 -9.402 -15.730 1.00 83.25 209 ASP A N 1
ATOM 1664 C CA . ASP A 1 209 ? -13.171 -8.911 -16.202 1.00 83.25 209 ASP A CA 1
ATOM 1665 C C . ASP A 1 209 ? -12.172 -10.062 -16.431 1.00 83.25 209 ASP A C 1
ATOM 1667 O O . ASP A 1 209 ? -11.477 -10.104 -17.453 1.00 83.25 209 ASP A O 1
ATOM 1671 N N . ILE A 1 210 ? -12.145 -11.053 -15.531 1.00 82.69 210 ILE A N 1
ATOM 1672 C CA . ILE A 1 210 ? -11.300 -12.253 -15.666 1.00 82.69 210 ILE A CA 1
ATOM 1673 C C . ILE A 1 210 ? -11.658 -13.051 -16.930 1.00 82.69 210 ILE A C 1
ATOM 1675 O O . ILE A 1 210 ? -10.765 -13.507 -17.656 1.00 82.69 210 ILE A O 1
ATOM 1679 N N . GLU A 1 211 ? -12.948 -13.215 -17.233 1.00 84.31 211 GLU A N 1
ATOM 1680 C CA . GLU A 1 211 ? -13.380 -13.889 -18.462 1.00 84.31 211 GLU A CA 1
ATOM 1681 C C . GLU A 1 211 ? -12.995 -13.109 -19.728 1.00 84.31 211 GLU A C 1
ATOM 1683 O O . GLU A 1 211 ? -12.600 -13.720 -20.731 1.00 84.31 211 GLU A O 1
ATOM 1688 N N . GLY A 1 212 ? -13.055 -11.774 -19.682 1.00 85.44 212 GLY A N 1
ATOM 1689 C CA . GLY A 1 212 ? -12.619 -10.898 -20.772 1.00 85.44 212 GLY A CA 1
ATOM 1690 C C . GLY A 1 212 ? -11.130 -11.053 -21.091 1.00 85.44 212 GLY A C 1
ATOM 1691 O O . GLY A 1 212 ? -10.756 -11.268 -22.251 1.00 85.44 212 GLY A O 1
ATOM 1692 N N . VAL A 1 213 ? -10.280 -11.041 -20.060 1.00 83.25 213 VAL A N 1
ATOM 1693 C CA . VAL A 1 213 ? -8.828 -11.245 -20.208 1.00 83.25 213 VAL A CA 1
ATOM 1694 C C . VAL A 1 213 ? -8.528 -12.615 -20.815 1.00 83.25 213 VAL A C 1
ATOM 1696 O O . VAL A 1 213 ? -7.762 -12.708 -21.775 1.00 83.25 213 VAL A O 1
ATOM 1699 N N . LYS A 1 214 ? -9.187 -13.677 -20.332 1.00 86.31 214 LYS A N 1
ATOM 1700 C CA . LYS A 1 214 ? -8.983 -15.045 -20.836 1.00 86.31 214 LYS A CA 1
ATOM 1701 C C . LYS A 1 214 ? -9.277 -15.175 -22.336 1.00 86.31 214 LYS A C 1
ATOM 1703 O O . LYS A 1 214 ? -8.524 -15.843 -23.047 1.00 86.31 214 LYS A O 1
ATOM 1708 N N . LYS A 1 215 ? -10.342 -14.531 -22.830 1.00 84.81 215 LYS A N 1
ATOM 1709 C CA . LYS A 1 215 ? -10.683 -14.519 -24.267 1.00 84.81 215 LYS A CA 1
ATOM 1710 C C . LYS A 1 215 ? -9.632 -13.776 -25.097 1.00 84.81 215 LYS A C 1
ATOM 1712 O O . LYS A 1 215 ? -9.218 -14.284 -26.136 1.00 84.81 215 LYS A O 1
ATOM 1717 N N . SER A 1 216 ? -9.165 -12.622 -24.619 1.00 77.44 216 SER A N 1
ATOM 1718 C CA . SER A 1 216 ? -8.134 -11.827 -25.302 1.00 77.44 216 SER A CA 1
ATOM 1719 C C . SER A 1 216 ? -6.798 -12.578 -25.414 1.00 77.44 216 SER A C 1
ATOM 1721 O O . SER A 1 216 ? -6.193 -12.630 -26.486 1.00 77.44 216 SER A O 1
ATOM 1723 N N . THR A 1 217 ? -6.375 -13.264 -24.346 1.00 80.25 217 THR A N 1
ATOM 1724 C CA . THR A 1 217 ? -5.148 -14.080 -24.358 1.00 80.25 217 THR A CA 1
ATOM 1725 C C . THR A 1 217 ? -5.220 -15.234 -25.360 1.00 80.25 217 THR A C 1
ATOM 1727 O O . THR A 1 217 ? -4.234 -15.514 -26.042 1.00 80.25 217 THR A O 1
ATOM 1730 N N . ALA A 1 218 ? -6.377 -15.890 -25.486 1.00 81.69 218 ALA A N 1
ATOM 1731 C CA . ALA A 1 218 ? -6.560 -16.976 -26.448 1.00 81.69 218 ALA A CA 1
ATOM 1732 C C . ALA A 1 218 ? -6.456 -16.489 -27.905 1.00 81.69 218 ALA A C 1
ATOM 1734 O O . ALA A 1 218 ? -5.805 -17.141 -28.723 1.00 81.69 218 ALA A O 1
ATOM 1735 N N . LEU A 1 219 ? -7.037 -15.323 -28.214 1.00 83.12 219 LEU A N 1
ATOM 1736 C CA . LEU A 1 219 ? -6.929 -14.701 -29.538 1.00 83.12 219 LEU A CA 1
ATOM 1737 C C . LEU A 1 219 ? -5.476 -14.334 -29.864 1.00 83.12 219 LEU A C 1
ATOM 1739 O O . LEU A 1 219 ? -4.961 -14.743 -30.905 1.00 83.12 219 LEU A O 1
ATOM 1743 N N . PHE A 1 220 ? -4.780 -13.668 -28.939 1.00 80.38 220 PHE A N 1
ATOM 1744 C CA . PHE A 1 220 ? -3.369 -13.311 -29.112 1.00 80.38 220 PHE A CA 1
ATOM 1745 C C . PHE A 1 220 ? -2.476 -14.538 -29.353 1.00 80.38 220 PHE A C 1
ATOM 1747 O O . PHE A 1 220 ? -1.612 -14.527 -30.229 1.00 80.38 220 PHE A O 1
ATOM 1754 N N . GLN A 1 221 ? -2.709 -15.632 -28.622 1.00 80.69 221 GLN A N 1
ATOM 1755 C CA . GLN A 1 221 ? -1.953 -16.869 -28.811 1.00 80.69 221 GLN A CA 1
ATOM 1756 C C . GLN A 1 221 ? -2.150 -17.461 -30.215 1.00 80.69 221 GLN A C 1
ATOM 1758 O O . GLN A 1 221 ? -1.196 -17.995 -30.782 1.00 80.69 221 GLN A O 1
ATOM 1763 N N . SER A 1 222 ? -3.363 -17.383 -30.774 1.00 80.94 222 SER A N 1
ATOM 1764 C CA . SER A 1 222 ? -3.641 -17.879 -32.128 1.00 80.94 222 SER A CA 1
ATOM 1765 C C . SER A 1 222 ? -2.965 -17.039 -33.217 1.00 80.94 222 SER A C 1
ATOM 1767 O O . SER A 1 222 ? -2.338 -17.613 -34.107 1.00 80.94 222 SER A O 1
ATOM 1769 N N . GLU A 1 223 ? -2.983 -15.712 -33.073 1.00 80.19 223 GLU A N 1
ATOM 1770 C CA . GLU A 1 223 ? -2.354 -14.749 -33.988 1.00 80.19 223 GLU A CA 1
ATOM 1771 C C . GLU A 1 223 ? -0.835 -14.972 -34.081 1.00 80.19 223 GLU A C 1
ATOM 1773 O O . GLU A 1 223 ? -0.273 -15.148 -35.162 1.00 80.19 223 GLU A O 1
ATOM 1778 N N . VAL A 1 224 ? -0.162 -15.068 -32.928 1.00 78.06 224 VAL A N 1
ATOM 1779 C CA . VAL A 1 224 ? 1.291 -15.300 -32.866 1.00 78.06 224 VAL A CA 1
ATOM 1780 C C . VAL A 1 224 ? 1.667 -16.632 -33.516 1.00 78.06 224 VAL A C 1
ATOM 1782 O O . VAL A 1 224 ? 2.689 -16.732 -34.193 1.00 78.06 224 VAL A O 1
ATOM 1785 N N . LYS A 1 225 ? 0.840 -17.669 -33.341 1.00 77.94 225 LYS A N 1
ATOM 1786 C CA . LYS A 1 225 ? 1.098 -19.000 -33.906 1.00 77.94 225 LYS A CA 1
ATOM 1787 C C . LYS A 1 225 ? 0.992 -19.019 -35.431 1.00 77.94 225 LYS A C 1
ATOM 1789 O O . LYS A 1 225 ? 1.700 -19.802 -36.061 1.00 77.94 225 LYS A O 1
ATOM 1794 N N . GLN A 1 226 ? 0.117 -18.192 -36.000 1.00 77.88 226 GLN A N 1
ATOM 1795 C CA . GLN A 1 226 ? -0.027 -18.035 -37.445 1.00 77.88 226 GLN A CA 1
ATOM 1796 C C . GLN A 1 226 ? 1.155 -17.254 -38.030 1.00 77.88 226 GLN A C 1
ATOM 1798 O O . GLN A 1 226 ? 1.821 -17.746 -38.940 1.00 77.88 226 GLN A O 1
ATOM 1803 N N . GLN A 1 227 ? 1.511 -16.119 -37.422 1.00 73.06 227 GLN A N 1
ATOM 1804 C CA . GLN A 1 227 ? 2.645 -15.304 -37.874 1.00 73.06 227 GLN A CA 1
ATOM 1805 C C . GLN A 1 227 ? 3.988 -16.047 -37.804 1.00 73.06 227 GLN A C 1
ATOM 1807 O O . GLN A 1 227 ? 4.854 -15.840 -38.652 1.00 73.06 227 GLN A O 1
ATOM 1812 N N . LEU A 1 228 ? 4.165 -16.943 -36.825 1.00 68.56 228 LEU A N 1
ATOM 1813 C CA . LEU A 1 228 ? 5.379 -17.757 -36.709 1.00 68.56 228 LEU A CA 1
ATOM 1814 C C . LEU A 1 228 ? 5.506 -18.820 -37.816 1.00 68.56 228 LEU A C 1
ATOM 1816 O O . LEU A 1 228 ? 6.605 -19.317 -38.038 1.00 68.56 228 LEU A O 1
ATOM 1820 N N . LYS A 1 229 ? 4.407 -19.192 -38.485 1.00 70.94 229 LYS A N 1
ATOM 1821 C CA . LYS A 1 22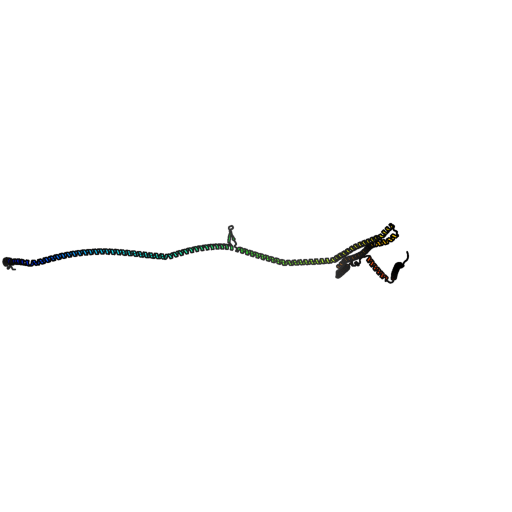9 ? 4.423 -20.164 -39.590 1.00 70.94 229 LYS A CA 1
ATOM 1822 C C . LYS A 1 229 ? 4.604 -19.512 -40.956 1.00 70.94 229 LYS A C 1
ATOM 1824 O O . LYS A 1 229 ? 5.347 -20.044 -41.762 1.00 70.94 229 LYS A O 1
ATOM 1829 N N . GLU A 1 230 ? 3.946 -18.385 -41.203 1.00 69.69 230 GLU A N 1
ATOM 1830 C CA . GLU A 1 230 ? 3.935 -17.754 -42.533 1.00 69.69 230 GLU A CA 1
ATOM 1831 C C . GLU A 1 230 ? 5.233 -16.973 -42.819 1.00 69.69 230 GLU A C 1
ATOM 1833 O O . GLU A 1 230 ? 5.781 -17.028 -43.916 1.00 69.69 230 GLU A O 1
ATOM 1838 N N . LYS A 1 231 ? 5.788 -16.300 -41.805 1.00 67.75 231 LYS A N 1
ATOM 1839 C CA . LYS A 1 231 ? 6.931 -15.386 -41.969 1.00 67.75 231 LYS A CA 1
ATOM 1840 C C . LYS A 1 231 ? 8.285 -16.046 -42.310 1.00 67.75 231 LYS A C 1
ATOM 1842 O O . LYS A 1 231 ? 9.077 -15.414 -43.008 1.00 67.75 231 LYS A O 1
ATOM 1847 N N . PRO A 1 232 ? 8.612 -17.262 -41.829 1.00 65.88 232 PRO A N 1
ATOM 1848 C CA . PRO A 1 232 ? 9.831 -17.959 -42.243 1.00 65.88 232 PRO A CA 1
ATOM 1849 C C . PRO A 1 232 ? 9.780 -18.429 -43.702 1.00 65.88 232 PRO A C 1
ATOM 1851 O O . PRO A 1 232 ? 10.778 -18.301 -44.403 1.00 65.88 232 PRO A O 1
ATOM 1854 N N . GLU A 1 233 ? 8.627 -18.926 -44.164 1.00 65.31 233 GLU A N 1
ATOM 1855 C CA . GLU A 1 233 ? 8.463 -19.477 -45.519 1.00 65.31 233 GLU A CA 1
ATOM 1856 C C . GLU A 1 233 ? 8.542 -18.384 -46.601 1.00 65.31 233 GLU A C 1
ATOM 1858 O O . GLU A 1 233 ? 9.167 -18.589 -47.641 1.00 65.31 233 GLU A O 1
ATOM 1863 N N . GLU A 1 234 ? 7.982 -17.199 -46.336 1.00 67.00 234 GLU A N 1
ATOM 1864 C CA . GLU A 1 234 ? 8.060 -16.040 -47.241 1.00 67.00 234 GLU A CA 1
ATOM 1865 C C . GLU A 1 234 ? 9.501 -15.515 -47.379 1.00 67.00 234 GLU A C 1
ATOM 1867 O O . GLU A 1 234 ? 10.004 -15.332 -48.489 1.00 67.00 234 GLU A O 1
ATOM 1872 N N . ASN A 1 235 ? 10.212 -15.373 -46.255 1.00 67.19 235 ASN A N 1
ATOM 1873 C CA . ASN A 1 235 ? 11.604 -14.923 -46.260 1.00 67.19 235 ASN A CA 1
ATOM 1874 C C . ASN A 1 235 ? 12.534 -15.914 -46.979 1.00 67.19 235 ASN A C 1
ATOM 1876 O O . ASN A 1 235 ? 13.406 -15.489 -47.734 1.00 67.19 235 ASN A O 1
ATOM 1880 N N . GLU A 1 236 ? 12.383 -17.226 -46.763 1.00 69.62 236 GLU A N 1
ATOM 1881 C CA . GLU A 1 236 ? 13.218 -18.230 -47.442 1.00 69.62 236 GLU A CA 1
ATOM 1882 C C . GLU A 1 236 ? 13.054 -18.192 -48.972 1.00 69.62 236 GLU A C 1
ATOM 1884 O O . GLU A 1 236 ? 14.043 -18.343 -49.697 1.00 69.62 236 GLU A O 1
ATOM 1889 N N . GLY A 1 237 ? 11.839 -17.921 -49.463 1.00 73.38 237 GLY A N 1
ATOM 1890 C CA . GLY A 1 237 ? 11.560 -17.737 -50.889 1.00 73.38 237 GLY A CA 1
ATOM 1891 C C . GLY A 1 237 ? 12.261 -16.512 -51.483 1.00 73.38 237 GLY A C 1
ATOM 1892 O O . GLY A 1 237 ? 12.988 -16.638 -52.472 1.00 73.38 237 GLY A O 1
ATOM 1893 N N . GLU A 1 238 ? 12.115 -15.345 -50.847 1.00 73.12 238 GLU A N 1
ATOM 1894 C CA . GLU A 1 238 ? 12.742 -14.098 -51.314 1.00 73.12 238 GLU A CA 1
ATOM 1895 C C . GLU A 1 238 ? 14.278 -14.157 -51.277 1.00 73.12 238 GLU A C 1
ATOM 1897 O O . GLU A 1 238 ? 14.954 -13.656 -52.182 1.00 73.12 238 GLU A O 1
ATOM 1902 N N . PHE A 1 239 ? 14.865 -14.792 -50.255 1.00 69.94 239 PHE A N 1
ATOM 1903 C CA . PHE A 1 239 ? 16.317 -14.976 -50.193 1.00 69.94 239 PHE A CA 1
ATOM 1904 C C . PHE A 1 239 ? 16.830 -15.890 -51.313 1.00 69.94 239 PHE A C 1
ATOM 1906 O O . PHE A 1 239 ? 17.912 -15.642 -51.851 1.00 69.94 239 PHE A O 1
ATOM 1913 N N . GLY A 1 240 ? 16.068 -16.924 -51.684 1.00 78.31 240 GLY A N 1
ATOM 1914 C CA . GLY A 1 240 ? 16.433 -17.857 -52.749 1.00 78.31 240 GLY A CA 1
ATOM 1915 C C . GLY A 1 240 ? 16.499 -17.211 -54.136 1.00 78.31 240 GLY A C 1
ATOM 1916 O O . GLY A 1 240 ? 17.453 -17.464 -54.878 1.00 78.31 240 GLY A O 1
ATOM 1917 N N . GLU A 1 241 ? 15.528 -16.361 -54.480 1.00 78.06 241 GLU A N 1
ATOM 1918 C CA . GLU A 1 241 ? 15.503 -15.666 -55.777 1.00 78.06 241 GLU A CA 1
ATOM 1919 C C . GLU A 1 241 ? 16.618 -14.621 -55.892 1.00 78.06 241 GLU A C 1
ATOM 1921 O O . GLU A 1 241 ? 17.395 -14.659 -56.849 1.00 78.06 241 GLU A O 1
ATOM 1926 N N . ASN A 1 242 ? 16.796 -13.776 -54.870 1.00 82.06 242 ASN A N 1
ATOM 1927 C CA . ASN A 1 242 ? 17.850 -12.754 -54.858 1.00 82.06 242 ASN A CA 1
ATOM 1928 C C . ASN A 1 242 ? 19.258 -13.352 -55.016 1.00 82.06 242 ASN A C 1
ATOM 1930 O O . ASN A 1 242 ? 20.116 -12.794 -55.705 1.00 82.06 242 ASN A O 1
ATOM 1934 N N . LEU A 1 243 ? 19.509 -14.515 -54.403 1.00 79.00 243 LEU A N 1
ATOM 1935 C CA . LEU A 1 243 ? 20.802 -15.192 -54.509 1.00 79.00 243 LEU A CA 1
ATOM 1936 C C . LEU A 1 243 ? 21.091 -15.681 -55.937 1.00 79.00 243 LEU A C 1
ATOM 1938 O O . LEU A 1 243 ? 22.255 -15.752 -56.343 1.00 79.00 243 LEU A O 1
ATOM 1942 N N . ARG A 1 244 ? 20.043 -16.040 -56.687 1.00 81.12 244 ARG A N 1
ATOM 1943 C CA . ARG A 1 244 ? 20.154 -16.497 -58.075 1.00 81.12 244 ARG A CA 1
ATOM 1944 C C . ARG A 1 244 ? 20.447 -15.322 -59.005 1.00 81.12 244 ARG A C 1
ATOM 1946 O O . ARG A 1 244 ? 21.400 -15.395 -59.776 1.00 81.12 244 ARG A O 1
ATOM 1953 N N . ASP A 1 245 ? 19.739 -14.213 -58.824 1.00 83.56 245 ASP A N 1
ATOM 1954 C CA . ASP A 1 245 ? 19.932 -12.995 -59.617 1.00 83.56 245 ASP A CA 1
ATOM 1955 C C . ASP A 1 245 ? 21.344 -12.411 -59.459 1.00 83.56 245 ASP A C 1
ATOM 1957 O O . ASP A 1 245 ? 21.987 -12.027 -60.441 1.00 83.56 245 ASP A O 1
ATOM 1961 N N . TRP A 1 246 ? 21.886 -12.392 -58.235 1.00 79.19 246 TRP A N 1
ATOM 1962 C CA . TRP A 1 246 ? 23.262 -11.937 -58.003 1.00 79.19 246 TRP A CA 1
ATOM 1963 C C . TRP A 1 246 ? 24.311 -12.832 -58.659 1.00 79.19 246 TRP A C 1
ATOM 1965 O O . TRP A 1 246 ? 25.335 -12.329 -59.131 1.00 79.19 246 TRP A O 1
ATOM 1975 N N . ARG A 1 247 ? 24.076 -14.148 -58.696 1.00 84.69 247 ARG A N 1
ATOM 1976 C CA . ARG A 1 247 ? 24.986 -15.092 -59.352 1.00 84.69 247 ARG A CA 1
ATOM 1977 C C . ARG A 1 247 ? 25.031 -14.841 -60.857 1.00 84.69 247 ARG A C 1
ATOM 1979 O O . ARG A 1 247 ? 26.124 -14.699 -61.405 1.00 84.69 247 ARG A O 1
ATOM 1986 N N . ASP A 1 248 ? 23.869 -14.724 -61.488 1.00 85.25 248 ASP A N 1
ATOM 1987 C CA . ASP A 1 248 ? 23.760 -14.534 -62.936 1.00 85.25 248 ASP A CA 1
ATOM 1988 C C . ASP A 1 248 ? 24.359 -13.182 -63.367 1.00 85.25 248 ASP A C 1
ATOM 1990 O O . ASP A 1 248 ? 25.076 -13.086 -64.369 1.00 85.25 248 ASP A O 1
ATOM 1994 N N . ALA A 1 249 ? 24.150 -12.132 -62.564 1.00 80.81 249 ALA A N 1
ATOM 1995 C CA . ALA A 1 249 ? 24.772 -10.829 -62.788 1.00 80.81 249 ALA A CA 1
ATOM 1996 C C . ALA A 1 249 ? 26.307 -10.887 -62.689 1.00 80.81 249 ALA A C 1
ATOM 1998 O O . ALA A 1 249 ? 27.005 -10.305 -63.524 1.00 80.81 249 ALA A O 1
ATOM 1999 N N . HIS A 1 250 ? 26.843 -11.598 -61.691 1.00 78.81 250 HIS A N 1
ATOM 2000 C CA . HIS A 1 250 ? 28.287 -11.743 -61.506 1.00 78.81 250 HIS A CA 1
ATOM 2001 C C . HIS A 1 250 ? 28.953 -12.454 -62.690 1.00 78.81 250 HIS A C 1
ATOM 2003 O O . HIS A 1 250 ? 29.976 -11.985 -63.192 1.00 78.81 250 HIS A O 1
ATOM 2009 N N . GLU A 1 251 ? 28.363 -13.554 -63.161 1.00 84.31 251 GLU A N 1
ATOM 2010 C CA . GLU A 1 251 ? 28.912 -14.350 -64.262 1.00 84.31 251 GLU A CA 1
ATOM 2011 C C . GLU A 1 251 ? 28.939 -13.565 -65.584 1.00 84.31 251 GLU A C 1
ATOM 2013 O O . GLU A 1 251 ? 29.950 -13.562 -66.291 1.00 84.31 251 GLU A O 1
ATOM 2018 N N . ASN A 1 252 ? 27.881 -12.800 -65.872 1.00 85.06 252 ASN A N 1
ATOM 2019 C CA . ASN A 1 252 ? 27.819 -11.944 -67.059 1.00 85.06 252 ASN A CA 1
ATOM 2020 C C . ASN A 1 252 ? 28.874 -10.821 -67.022 1.00 85.06 252 ASN A C 1
ATOM 2022 O O . ASN A 1 252 ? 29.591 -10.597 -68.000 1.00 85.06 252 ASN A O 1
ATOM 2026 N N . ILE A 1 253 ? 29.031 -10.145 -65.878 1.00 78.06 253 ILE A N 1
ATOM 2027 C CA . ILE A 1 253 ? 30.052 -9.097 -65.714 1.00 78.06 253 ILE A CA 1
ATOM 2028 C C . ILE A 1 253 ? 31.460 -9.680 -65.893 1.00 78.06 253 ILE A C 1
ATOM 2030 O O . ILE A 1 253 ? 32.296 -9.084 -66.575 1.00 78.06 253 ILE A O 1
ATOM 2034 N N . LEU A 1 254 ? 31.728 -10.855 -65.321 1.00 79.94 254 LEU A N 1
ATOM 2035 C CA . LEU A 1 254 ? 33.030 -11.513 -65.427 1.00 79.94 254 LEU A CA 1
ATOM 2036 C C . LEU A 1 254 ? 33.365 -11.870 -66.886 1.00 79.94 254 LEU A C 1
ATOM 2038 O O . LEU A 1 254 ? 34.494 -11.645 -67.334 1.00 79.94 254 LEU A O 1
ATOM 2042 N N . ALA A 1 255 ? 32.384 -12.353 -67.652 1.00 78.69 255 ALA A N 1
ATOM 2043 C CA . ALA A 1 255 ? 32.546 -12.623 -69.080 1.00 78.69 255 ALA A CA 1
ATOM 2044 C C . ALA A 1 255 ? 32.869 -11.348 -69.885 1.00 78.69 255 ALA A C 1
ATOM 2046 O O . ALA A 1 255 ? 33.786 -11.349 -70.712 1.00 78.69 255 ALA A O 1
ATOM 2047 N N . GLN A 1 256 ? 32.179 -10.238 -69.600 1.00 77.31 256 GLN A N 1
ATOM 2048 C CA . GLN A 1 256 ? 32.444 -8.949 -70.251 1.00 77.31 256 GLN A CA 1
ATOM 2049 C C . GLN A 1 256 ? 33.855 -8.432 -69.950 1.00 77.31 256 GLN A C 1
ATOM 2051 O O . GLN A 1 256 ? 34.567 -8.036 -70.876 1.00 77.31 256 GLN A O 1
ATOM 2056 N N . ILE A 1 257 ? 34.294 -8.493 -68.688 1.00 72.50 257 ILE A N 1
ATOM 2057 C CA . ILE A 1 257 ? 35.644 -8.069 -68.283 1.00 72.50 257 ILE A CA 1
ATOM 2058 C C . ILE A 1 257 ? 36.714 -8.852 -69.053 1.00 72.50 257 ILE A C 1
ATOM 2060 O O . ILE A 1 257 ? 37.627 -8.248 -69.619 1.00 72.50 257 ILE A O 1
ATOM 2064 N N . ASN A 1 258 ? 36.584 -10.179 -69.126 1.00 73.88 258 ASN A N 1
ATOM 2065 C CA . ASN A 1 258 ? 37.562 -11.025 -69.812 1.00 73.88 258 ASN A CA 1
ATOM 2066 C C . ASN A 1 258 ? 37.647 -10.734 -71.318 1.00 73.88 258 ASN A C 1
ATOM 2068 O O . ASN A 1 258 ? 38.740 -10.773 -71.878 1.00 73.88 258 ASN A O 1
ATOM 2072 N N . SER A 1 259 ? 36.529 -10.386 -71.962 1.00 74.25 259 SER A N 1
ATOM 2073 C CA . SER A 1 259 ? 36.515 -10.026 -73.388 1.00 74.25 259 SER A CA 1
ATOM 2074 C C . SER A 1 259 ? 37.168 -8.670 -73.698 1.00 74.25 259 SER A C 1
ATOM 2076 O O . SER A 1 259 ? 37.757 -8.493 -74.762 1.00 74.25 259 SER A O 1
ATOM 2078 N N . LEU A 1 260 ? 37.096 -7.706 -72.772 1.00 74.81 260 LEU A N 1
ATOM 2079 C CA . LEU A 1 260 ? 37.581 -6.336 -72.990 1.00 74.81 260 LEU A CA 1
ATOM 2080 C C . LEU A 1 260 ? 39.046 -6.132 -72.572 1.00 74.81 260 LEU A C 1
ATOM 2082 O O . LEU A 1 260 ? 39.686 -5.172 -73.011 1.00 74.81 260 LEU A O 1
ATOM 2086 N N . LEU A 1 261 ? 39.595 -7.026 -71.746 1.00 75.00 261 LEU A N 1
ATOM 2087 C CA . LEU A 1 261 ? 40.953 -6.923 -71.206 1.00 75.00 261 LEU A CA 1
ATOM 2088 C C . LEU A 1 261 ? 42.060 -6.869 -72.288 1.00 75.00 261 LEU A C 1
ATOM 2090 O O . LEU A 1 261 ? 42.921 -5.988 -72.187 1.00 75.00 261 LEU A O 1
ATOM 2094 N N . PRO A 1 262 ? 42.065 -7.717 -73.342 1.00 71.12 262 PRO A N 1
ATOM 2095 C CA . PRO A 1 262 ? 43.118 -7.686 -74.365 1.00 71.12 262 PRO A CA 1
ATOM 2096 C C . PRO A 1 262 ? 43.114 -6.391 -75.189 1.00 71.12 262 PRO A C 1
ATOM 2098 O O . PRO A 1 262 ? 44.178 -5.851 -75.513 1.00 71.12 262 PRO A O 1
ATOM 2101 N N . ALA A 1 263 ? 41.921 -5.865 -75.480 1.00 71.62 263 ALA A N 1
ATOM 2102 C CA . ALA A 1 263 ? 41.741 -4.617 -76.215 1.00 71.62 263 ALA A CA 1
ATOM 2103 C C . ALA A 1 263 ? 42.198 -3.408 -75.381 1.00 71.62 263 ALA A C 1
ATOM 2105 O O . ALA A 1 263 ? 42.971 -2.577 -75.858 1.00 71.62 263 ALA A O 1
ATOM 2106 N N . ALA A 1 264 ? 41.805 -3.344 -74.104 1.00 75.06 264 ALA A N 1
ATOM 2107 C CA . ALA A 1 264 ? 42.214 -2.269 -73.200 1.00 75.06 264 ALA A CA 1
ATOM 2108 C C . ALA A 1 264 ? 43.736 -2.252 -72.956 1.00 75.06 264 ALA A C 1
ATOM 2110 O O . ALA A 1 264 ? 44.361 -1.189 -72.978 1.00 75.06 264 ALA A O 1
ATOM 2111 N N . MET A 1 265 ? 44.351 -3.427 -72.777 1.00 75.12 265 MET A N 1
ATOM 2112 C CA . MET A 1 265 ? 45.799 -3.563 -72.592 1.00 75.12 265 MET A CA 1
ATOM 2113 C C . MET A 1 265 ? 46.575 -3.097 -73.834 1.00 75.12 265 MET A C 1
ATOM 2115 O O . MET A 1 265 ? 47.533 -2.329 -73.720 1.00 75.12 265 MET A O 1
ATOM 2119 N N . THR A 1 266 ? 46.133 -3.507 -75.024 1.00 78.31 266 THR A N 1
ATOM 2120 C CA . THR A 1 266 ? 46.759 -3.117 -76.295 1.00 78.31 266 THR A CA 1
ATOM 2121 C C . THR A 1 266 ? 46.624 -1.624 -76.577 1.00 78.31 266 THR A C 1
ATOM 2123 O O . THR A 1 266 ? 47.601 -0.978 -76.971 1.00 78.31 266 THR A O 1
ATOM 2126 N N . ALA A 1 267 ? 45.442 -1.052 -76.345 1.00 75.88 267 ALA A N 1
ATOM 2127 C CA . ALA A 1 267 ? 45.209 0.380 -76.503 1.00 75.88 267 ALA A CA 1
ATOM 2128 C C . ALA A 1 267 ? 46.115 1.199 -75.566 1.00 75.88 267 ALA A C 1
ATOM 2130 O O . ALA A 1 267 ? 46.754 2.153 -76.009 1.00 75.88 267 ALA A O 1
ATOM 2131 N N . GLY A 1 268 ? 46.247 0.780 -74.302 1.00 81.81 268 GLY A N 1
ATOM 2132 C CA . GLY A 1 268 ? 47.128 1.430 -73.329 1.00 81.81 268 GLY A CA 1
ATOM 2133 C C . GLY A 1 268 ? 48.609 1.383 -73.724 1.00 81.81 268 GLY A C 1
ATOM 2134 O O . GLY A 1 268 ? 49.272 2.420 -73.772 1.00 81.81 268 GLY A O 1
ATOM 2135 N N . LEU A 1 269 ? 49.130 0.196 -74.053 1.00 81.44 269 LEU A N 1
ATOM 2136 C CA . LEU A 1 269 ? 50.539 0.010 -74.432 1.00 81.44 269 LEU A CA 1
ATOM 2137 C C . LEU A 1 269 ? 50.889 0.707 -75.752 1.00 81.44 269 LEU A C 1
ATOM 2139 O O . LEU A 1 269 ? 51.889 1.421 -75.826 1.00 81.44 269 LEU A O 1
ATOM 2143 N N . SER A 1 270 ? 50.060 0.551 -76.787 1.00 82.44 270 SER A N 1
ATOM 2144 C CA . SER A 1 270 ? 50.305 1.184 -78.088 1.00 82.44 270 SER A CA 1
ATOM 2145 C C . SER A 1 270 ? 50.225 2.710 -78.022 1.00 82.44 270 SER A C 1
ATOM 2147 O O . SER A 1 270 ? 51.054 3.383 -78.633 1.00 82.44 270 SER A O 1
ATOM 2149 N N . SER A 1 271 ? 49.303 3.266 -77.228 1.00 83.81 271 SER A N 1
ATOM 2150 C CA . SER A 1 271 ? 49.235 4.710 -76.985 1.00 83.81 271 SER A CA 1
ATOM 2151 C C . SER A 1 271 ? 50.483 5.217 -76.261 1.00 83.81 271 SER A C 1
ATOM 2153 O O . SER A 1 271 ? 51.061 6.217 -76.681 1.00 83.81 271 SER A O 1
ATOM 2155 N N . ALA A 1 272 ? 50.944 4.516 -75.220 1.00 86.25 272 ALA A N 1
ATOM 2156 C CA . ALA A 1 272 ? 52.145 4.902 -74.479 1.00 86.25 272 ALA A CA 1
ATOM 2157 C C . ALA A 1 272 ? 53.410 4.876 -75.359 1.00 86.25 272 ALA A C 1
ATOM 2159 O O . ALA A 1 272 ? 54.251 5.774 -75.273 1.00 86.25 272 ALA A O 1
ATOM 2160 N N . TYR A 1 273 ? 53.546 3.877 -76.238 1.00 87.38 273 TYR A N 1
ATOM 2161 C CA . TYR A 1 273 ? 54.650 3.831 -77.202 1.00 87.38 273 TYR A CA 1
ATOM 2162 C C . TYR A 1 273 ? 54.533 4.911 -78.286 1.00 87.38 273 TYR A C 1
ATOM 2164 O O . TYR A 1 273 ? 55.549 5.515 -78.633 1.00 87.38 273 TYR A O 1
ATOM 2172 N N . SER A 1 274 ? 53.320 5.213 -78.764 1.00 87.44 274 SER A N 1
ATOM 2173 C CA . SER A 1 274 ? 53.075 6.300 -79.724 1.00 87.44 274 SER A CA 1
ATOM 2174 C C . SER A 1 274 ? 53.462 7.662 -79.148 1.00 87.44 274 SER A C 1
ATOM 2176 O O . SER A 1 274 ? 54.169 8.429 -79.801 1.00 87.44 274 SER A O 1
ATOM 2178 N N . GLU A 1 275 ? 53.071 7.941 -77.902 1.00 89.56 275 GLU A N 1
ATOM 2179 C CA . GLU A 1 275 ? 53.417 9.183 -77.203 1.00 89.56 275 GLU A CA 1
ATOM 2180 C C . GLU A 1 275 ? 54.936 9.319 -77.019 1.00 89.56 275 GLU A C 1
ATOM 2182 O O . GLU A 1 275 ? 55.516 10.370 -77.303 1.00 89.56 275 GLU A O 1
ATOM 2187 N N . LYS A 1 276 ? 55.618 8.236 -76.616 1.00 87.94 276 LYS A N 1
ATOM 2188 C CA . LYS A 1 276 ? 57.086 8.224 -76.505 1.00 87.94 276 LYS A CA 1
ATOM 2189 C C . LYS A 1 276 ? 57.775 8.434 -77.848 1.00 87.94 276 LYS A C 1
ATOM 2191 O O . LYS A 1 276 ? 58.726 9.209 -77.917 1.00 87.94 276 LYS A O 1
ATOM 2196 N N . ARG A 1 277 ? 57.290 7.802 -78.919 1.00 89.31 277 ARG A N 1
ATOM 2197 C CA . ARG A 1 277 ? 57.806 8.013 -80.277 1.00 89.31 277 ARG A CA 1
ATOM 2198 C C . ARG A 1 277 ? 57.674 9.479 -80.693 1.00 89.31 277 ARG A C 1
ATOM 2200 O O . ARG A 1 277 ? 58.630 10.051 -81.206 1.00 89.31 277 ARG A O 1
ATOM 2207 N N . GLU A 1 278 ? 56.510 10.089 -80.485 1.00 91.25 278 GLU A N 1
ATOM 2208 C CA . GLU A 1 278 ? 56.263 11.490 -80.847 1.00 91.25 278 GLU A CA 1
ATOM 2209 C C . GLU A 1 278 ? 57.138 12.463 -80.052 1.00 91.25 278 GLU A C 1
ATOM 2211 O O . GLU A 1 278 ? 57.716 13.385 -80.637 1.00 91.25 278 GLU A O 1
ATOM 2216 N N . ALA A 1 279 ? 57.309 12.220 -78.751 1.00 89.50 279 ALA A N 1
ATOM 2217 C CA . ALA A 1 279 ? 58.213 12.997 -77.910 1.00 89.50 279 ALA A CA 1
ATOM 2218 C C . ALA A 1 279 ? 59.671 12.924 -78.407 1.00 89.50 279 ALA A C 1
ATOM 2220 O O . ALA A 1 279 ? 60.322 13.960 -78.556 1.00 89.50 279 ALA A O 1
ATOM 2221 N N . GLU A 1 280 ? 60.163 11.728 -78.744 1.00 88.88 280 GLU A N 1
ATOM 2222 C CA . GLU A 1 280 ? 61.522 11.531 -79.270 1.00 88.88 280 GLU A CA 1
ATOM 2223 C C . GLU A 1 280 ? 61.716 12.141 -80.665 1.00 88.88 280 GLU A C 1
ATOM 2225 O O . GLU A 1 280 ? 62.784 12.682 -80.954 1.00 88.88 280 GLU A O 1
ATOM 2230 N N . ILE A 1 281 ? 60.695 12.123 -81.533 1.00 90.31 281 ILE A N 1
ATOM 2231 C CA . ILE A 1 281 ? 60.727 12.834 -82.825 1.00 90.31 281 ILE A CA 1
ATOM 2232 C C . ILE A 1 281 ? 60.857 14.346 -82.587 1.00 90.31 281 ILE A C 1
ATOM 2234 O O . ILE A 1 281 ? 61.679 15.015 -83.227 1.00 90.31 281 ILE A O 1
ATOM 2238 N N . ALA A 1 282 ? 60.080 14.898 -81.651 1.00 90.69 282 ALA A N 1
ATOM 2239 C CA . ALA A 1 282 ? 60.163 16.309 -81.291 1.00 90.69 282 ALA A CA 1
ATOM 2240 C C . ALA A 1 282 ? 61.547 16.670 -80.717 1.00 90.69 282 ALA A C 1
ATOM 2242 O O . ALA A 1 282 ? 62.111 17.705 -81.072 1.00 90.69 282 ALA A O 1
ATOM 2243 N N . GLU A 1 283 ? 62.144 15.812 -79.891 1.00 87.94 283 GLU A N 1
ATOM 2244 C CA . GLU A 1 283 ? 63.494 16.023 -79.361 1.00 87.94 283 GLU A CA 1
ATOM 2245 C C . GLU A 1 283 ? 64.578 15.897 -80.447 1.00 87.94 283 GLU A C 1
ATOM 2247 O O . GLU A 1 283 ? 65.462 16.750 -80.564 1.00 87.94 283 GLU A O 1
ATOM 2252 N N . GLY A 1 284 ? 64.460 14.907 -81.334 1.00 88.06 284 GLY A N 1
ATOM 2253 C CA . GLY A 1 284 ? 65.360 14.718 -82.472 1.00 88.06 284 GLY A CA 1
ATOM 2254 C C . GLY A 1 284 ? 65.367 15.908 -83.436 1.00 88.06 284 GLY A C 1
ATOM 2255 O O . GLY A 1 284 ? 66.429 16.314 -83.920 1.00 88.06 284 GLY A O 1
ATOM 2256 N N . THR A 1 285 ? 64.206 16.526 -83.688 1.00 89.94 285 THR A N 1
ATOM 2257 C CA . THR A 1 285 ? 64.118 17.747 -84.515 1.00 89.94 285 THR A CA 1
ATOM 2258 C C . THR A 1 285 ? 64.758 18.966 -83.845 1.00 89.94 285 THR A C 1
ATOM 2260 O O . THR A 1 285 ? 65.402 19.767 -84.537 1.00 89.94 285 THR A O 1
ATOM 2263 N N . LYS A 1 286 ? 64.666 19.081 -82.511 1.00 89.75 286 LYS A N 1
ATOM 2264 C CA . LYS A 1 286 ? 65.390 20.104 -81.737 1.00 89.75 286 LYS A CA 1
ATOM 2265 C C . LYS A 1 286 ? 66.899 19.912 -81.850 1.00 89.75 286 LYS A C 1
ATOM 2267 O O . LYS A 1 286 ? 67.582 20.833 -82.290 1.00 89.75 286 LYS A O 1
ATOM 2272 N N . PHE A 1 287 ? 67.413 18.705 -81.603 1.00 89.62 287 PHE A N 1
ATOM 2273 C CA . PHE A 1 287 ? 68.852 18.442 -81.733 1.00 89.62 287 PHE A CA 1
ATOM 2274 C C . PHE A 1 287 ? 69.379 18.677 -83.151 1.00 89.62 287 PHE A C 1
ATOM 2276 O O . PHE A 1 287 ? 70.492 19.171 -83.322 1.00 89.62 287 PHE A O 1
ATOM 2283 N N . ASN A 1 288 ? 68.585 18.372 -84.180 1.00 89.56 288 ASN A N 1
ATOM 2284 C CA . ASN A 1 288 ? 68.948 18.669 -85.566 1.00 89.56 288 ASN A CA 1
ATOM 2285 C C . ASN A 1 288 ? 69.030 20.181 -85.847 1.00 89.56 288 ASN A C 1
ATOM 2287 O O . ASN A 1 288 ? 69.870 20.626 -86.634 1.00 89.56 288 ASN A O 1
ATOM 2291 N N . SER A 1 289 ? 68.177 20.974 -85.196 1.00 89.75 289 SER A N 1
ATOM 2292 C CA . SER A 1 289 ? 68.226 22.439 -85.261 1.00 89.75 289 SER A CA 1
ATOM 2293 C C . SER A 1 289 ? 69.454 22.987 -84.528 1.00 89.75 289 SER A C 1
ATOM 2295 O O . SER A 1 289 ? 70.189 23.788 -85.107 1.00 89.75 289 SER A O 1
ATOM 2297 N N . ASP A 1 290 ? 69.746 22.487 -83.325 1.00 89.00 290 ASP A N 1
ATOM 2298 C CA . ASP A 1 290 ? 70.932 22.871 -82.544 1.00 89.00 290 ASP A CA 1
ATOM 2299 C C . ASP A 1 290 ? 72.237 22.514 -83.268 1.00 89.00 290 ASP A C 1
ATOM 2301 O O . ASP A 1 290 ? 73.189 23.299 -83.294 1.00 89.00 290 ASP A O 1
ATOM 2305 N N . PHE A 1 291 ? 72.281 21.352 -83.926 1.00 90.81 291 PHE A N 1
ATOM 2306 C CA . PHE A 1 291 ? 73.414 20.951 -84.756 1.00 90.81 291 PHE A CA 1
ATOM 2307 C C . PHE A 1 291 ? 73.627 21.933 -85.914 1.00 90.81 291 PHE A C 1
ATOM 2309 O O . PHE A 1 291 ? 74.741 22.414 -86.130 1.00 90.81 291 PHE A O 1
ATOM 2316 N N . ARG A 1 292 ? 72.555 22.298 -86.631 1.00 90.50 292 ARG A N 1
ATOM 2317 C CA . ARG A 1 292 ? 72.621 23.281 -87.725 1.00 90.50 292 ARG A CA 1
ATOM 2318 C C . ARG A 1 292 ? 73.103 24.647 -87.234 1.00 90.50 292 ARG A C 1
ATOM 2320 O O . ARG A 1 292 ? 73.940 25.262 -87.893 1.00 90.50 292 ARG A O 1
ATOM 2327 N N . LEU A 1 293 ? 72.613 25.092 -86.078 1.00 91.00 293 LEU A N 1
ATOM 2328 C CA . LEU A 1 293 ? 73.029 26.339 -85.436 1.00 91.00 293 LEU A CA 1
ATOM 2329 C C . LEU A 1 293 ? 74.516 26.303 -85.040 1.00 91.00 293 LEU A C 1
ATOM 2331 O O . LEU A 1 293 ? 75.242 27.268 -85.269 1.00 91.00 293 LEU A O 1
ATOM 2335 N N . SER A 1 294 ? 74.994 25.169 -84.522 1.00 88.12 294 SER A N 1
ATOM 2336 C CA . SER A 1 294 ? 76.409 24.968 -84.174 1.00 88.12 294 SER A CA 1
ATOM 2337 C C . SER A 1 294 ? 77.322 25.110 -85.386 1.00 88.12 294 SER A C 1
ATOM 2339 O O . SER A 1 294 ? 78.324 25.822 -85.331 1.00 88.12 294 SER A O 1
ATOM 2341 N N . ILE A 1 295 ? 76.965 24.458 -86.499 1.00 89.56 295 ILE A N 1
ATOM 2342 C CA . ILE A 1 295 ? 77.721 24.551 -87.754 1.00 89.56 295 ILE A CA 1
ATOM 2343 C C . ILE A 1 295 ? 77.708 25.988 -88.284 1.00 89.56 295 ILE A C 1
ATOM 2345 O O . ILE A 1 295 ? 78.749 26.488 -88.706 1.00 89.56 295 ILE A O 1
ATOM 2349 N N . PHE A 1 296 ? 76.568 26.680 -88.203 1.00 92.44 296 PHE A N 1
ATOM 2350 C CA . PHE A 1 296 ? 76.464 28.085 -88.598 1.00 92.44 296 PHE A CA 1
ATOM 2351 C C . PHE A 1 296 ? 77.424 28.989 -87.803 1.00 92.44 296 PHE A C 1
ATOM 2353 O O . PHE A 1 296 ? 78.179 29.756 -88.403 1.00 92.44 296 PHE A O 1
ATOM 2360 N N . TYR A 1 297 ? 77.469 28.862 -86.472 1.00 89.88 297 TYR A N 1
ATOM 2361 C CA . TYR A 1 297 ? 78.407 29.631 -85.644 1.00 89.88 297 TYR A CA 1
ATOM 2362 C C . TYR A 1 297 ? 79.872 29.260 -85.880 1.00 89.88 297 TYR A C 1
ATOM 2364 O O . TYR A 1 297 ? 80.738 30.131 -85.811 1.00 89.88 297 TYR A O 1
ATOM 2372 N N . LEU A 1 298 ? 80.165 27.996 -86.190 1.00 88.12 298 LEU A N 1
ATOM 2373 C CA . LEU A 1 298 ? 81.520 27.562 -86.529 1.00 88.12 298 LEU A CA 1
ATOM 2374 C C . LEU A 1 298 ? 82.002 28.238 -87.821 1.00 88.12 298 LEU A C 1
ATOM 2376 O O . LEU A 1 298 ? 83.112 28.771 -87.859 1.00 88.12 298 LEU A O 1
ATOM 2380 N N . VAL A 1 299 ? 81.142 28.298 -88.843 1.00 89.12 299 VAL A N 1
ATOM 2381 C CA . VAL A 1 299 ? 81.422 29.034 -90.085 1.00 89.12 299 VAL A CA 1
ATOM 2382 C C . VAL A 1 299 ? 81.623 30.527 -89.801 1.00 89.12 299 VAL A C 1
ATOM 2384 O O . VAL A 1 299 ? 82.603 31.102 -90.275 1.00 89.12 299 VAL A O 1
ATOM 2387 N N . LEU A 1 300 ? 80.773 31.145 -88.973 1.00 88.38 300 LEU A N 1
ATOM 2388 C CA . LEU A 1 300 ? 80.921 32.556 -88.593 1.00 88.38 300 LEU A CA 1
ATOM 2389 C C . LEU A 1 300 ? 82.255 32.828 -87.873 1.00 88.38 300 LEU A C 1
ATOM 2391 O O . LEU A 1 300 ? 82.947 33.792 -88.196 1.00 88.38 300 LEU A O 1
ATOM 2395 N N . CYS A 1 301 ? 82.647 31.952 -86.943 1.00 86.19 301 CYS A N 1
ATOM 2396 C CA . CYS A 1 301 ? 83.920 32.032 -86.224 1.00 86.19 301 CYS A CA 1
ATOM 2397 C C . CYS A 1 301 ? 85.126 31.925 -87.176 1.00 86.19 301 CYS A C 1
ATOM 2399 O O . CYS A 1 301 ? 86.102 32.667 -87.041 1.00 86.19 301 CYS A O 1
ATOM 2401 N N . SER A 1 302 ? 85.024 31.071 -88.201 1.00 85.50 302 SER A N 1
ATOM 2402 C CA . SER A 1 302 ? 86.053 30.921 -89.243 1.00 85.50 302 SER A CA 1
ATOM 2403 C C . SER A 1 302 ? 86.273 32.141 -90.110 1.00 85.50 302 SER A C 1
ATOM 2405 O O . SER A 1 302 ? 87.369 32.313 -90.639 1.00 85.50 302 SER A O 1
ATOM 2407 N N . LEU A 1 303 ? 85.295 33.040 -90.177 1.00 85.69 303 LEU A N 1
ATOM 2408 C CA . LEU A 1 303 ? 85.416 34.276 -90.933 1.00 85.69 303 LEU A CA 1
ATOM 2409 C C . LEU A 1 303 ? 86.178 35.374 -90.166 1.00 85.69 303 LEU A C 1
ATOM 2411 O O . LEU A 1 303 ? 86.709 36.291 -90.790 1.00 85.69 303 LEU A O 1
ATOM 2415 N N . ILE A 1 304 ? 86.289 35.284 -88.834 1.00 85.56 304 ILE A N 1
ATOM 2416 C CA . ILE A 1 304 ? 86.884 36.339 -87.992 1.00 85.56 304 ILE A CA 1
ATOM 2417 C C . ILE A 1 304 ? 88.347 36.645 -88.371 1.00 85.56 304 ILE A C 1
ATOM 2419 O O . ILE A 1 304 ? 88.647 37.819 -88.599 1.00 85.56 304 ILE A O 1
ATOM 2423 N N . PRO A 1 305 ? 89.265 35.661 -88.508 1.00 82.31 305 PRO A N 1
ATOM 2424 C CA . PRO A 1 305 ? 90.648 35.945 -88.902 1.00 82.31 305 PRO A CA 1
ATOM 2425 C C . PRO A 1 305 ? 90.754 36.593 -90.287 1.00 82.31 305 PRO A C 1
ATOM 2427 O O . PRO A 1 305 ? 91.606 37.454 -90.491 1.00 82.31 305 PRO A O 1
ATOM 2430 N N . PHE A 1 306 ? 89.867 36.232 -91.221 1.00 82.25 306 PHE A N 1
ATOM 2431 C CA . PHE A 1 306 ? 89.813 36.849 -92.548 1.00 82.25 306 PHE A CA 1
ATOM 2432 C C . PHE A 1 306 ? 89.359 38.309 -92.475 1.00 82.25 306 PHE A C 1
ATOM 2434 O O . PHE A 1 306 ? 89.986 39.167 -93.092 1.00 82.25 306 PHE A O 1
ATOM 2441 N N . ILE A 1 307 ? 88.321 38.609 -91.686 1.00 83.69 307 ILE A N 1
ATOM 2442 C CA . ILE A 1 307 ? 87.837 39.984 -91.485 1.00 83.69 307 ILE A CA 1
ATOM 2443 C C . ILE A 1 307 ? 88.936 40.849 -90.854 1.00 83.69 307 ILE A C 1
ATOM 2445 O O . ILE A 1 307 ? 89.219 41.938 -91.350 1.00 83.69 307 ILE A O 1
ATOM 2449 N N . VAL A 1 308 ? 89.599 40.355 -89.802 1.00 81.50 308 VAL A N 1
ATOM 2450 C CA . VAL A 1 308 ? 90.703 41.077 -89.142 1.00 81.50 308 VAL A CA 1
ATOM 2451 C C . VAL A 1 308 ? 91.893 41.259 -90.090 1.00 81.50 308 VAL A C 1
ATOM 2453 O O . VAL A 1 308 ? 92.466 42.345 -90.143 1.00 81.50 308 VAL A O 1
ATOM 2456 N N . GLY A 1 309 ? 92.233 40.239 -90.883 1.00 78.56 309 GLY A N 1
ATOM 2457 C CA . GLY A 1 309 ? 93.285 40.328 -91.898 1.00 78.56 309 GLY A CA 1
ATOM 2458 C C . GLY A 1 309 ? 93.008 41.410 -92.945 1.00 78.56 309 GLY A C 1
ATOM 2459 O O . GLY A 1 309 ? 93.901 42.190 -93.269 1.00 78.56 309 GLY A O 1
ATOM 2460 N N . ILE A 1 310 ? 91.761 41.521 -93.417 1.00 81.31 310 ILE A N 1
ATOM 2461 C CA . ILE A 1 310 ? 91.343 42.592 -94.334 1.00 81.31 310 ILE A CA 1
ATOM 2462 C C . ILE A 1 310 ? 91.507 43.969 -93.670 1.00 81.31 310 ILE A C 1
ATOM 2464 O O . ILE A 1 310 ? 92.077 44.872 -94.279 1.00 81.31 310 ILE A O 1
ATOM 2468 N N . VAL A 1 311 ? 91.070 44.135 -92.416 1.00 81.94 311 VAL A N 1
ATOM 2469 C CA . VAL A 1 311 ? 91.203 45.407 -91.678 1.00 81.94 311 VAL A CA 1
ATOM 2470 C C . VAL A 1 311 ? 92.672 45.815 -91.491 1.00 81.94 311 VAL A C 1
ATOM 2472 O O . VAL A 1 311 ? 93.003 46.986 -91.675 1.00 81.94 311 VAL A O 1
ATOM 2475 N N . LEU A 1 312 ? 93.565 44.869 -91.182 1.00 76.44 312 LEU A N 1
ATOM 2476 C CA . LEU A 1 312 ? 95.002 45.135 -91.017 1.00 76.44 312 LEU A CA 1
ATOM 2477 C C . LEU A 1 312 ? 95.677 45.590 -92.320 1.00 76.44 312 LEU A C 1
ATOM 2479 O O . LEU A 1 312 ? 96.537 46.471 -92.277 1.00 76.44 312 LEU A O 1
ATOM 2483 N N . LEU A 1 313 ? 95.265 45.049 -93.473 1.00 77.44 313 LEU A N 1
ATOM 2484 C CA . LEU A 1 313 ? 95.751 45.504 -94.782 1.00 77.44 313 LEU A CA 1
ATOM 2485 C C . LEU A 1 313 ? 95.328 46.949 -95.083 1.00 77.44 313 LEU A C 1
ATOM 2487 O O . LEU A 1 313 ? 96.116 47.718 -95.631 1.00 77.44 313 LEU A O 1
ATOM 2491 N N . PHE A 1 314 ? 94.117 47.351 -94.679 1.00 79.69 314 PHE A N 1
ATOM 2492 C CA . PHE A 1 314 ? 93.663 48.739 -94.818 1.00 79.69 314 PHE A CA 1
ATOM 2493 C C . PHE A 1 314 ? 94.412 49.723 -93.900 1.00 79.69 314 PHE A C 1
ATOM 2495 O O . PHE A 1 314 ? 94.481 50.907 -94.220 1.00 79.69 314 PHE A O 1
ATOM 2502 N N . GLN A 1 315 ? 95.010 49.260 -92.794 1.00 75.62 315 GLN A N 1
ATOM 2503 C CA . GLN A 1 315 ? 95.790 50.084 -91.853 1.00 75.62 315 GLN A CA 1
ATOM 2504 C C . GLN A 1 315 ? 97.287 50.219 -92.214 1.00 75.62 315 GLN A C 1
ATOM 2506 O O . GLN A 1 315 ? 98.082 50.647 -91.381 1.00 75.62 315 GLN A O 1
ATOM 2511 N N . ALA A 1 316 ? 97.671 49.903 -93.457 1.00 60.84 316 ALA A N 1
ATOM 2512 C CA . ALA A 1 316 ? 99.014 50.103 -94.019 1.00 60.84 316 ALA A CA 1
ATOM 2513 C C . ALA A 1 316 ? 100.163 49.276 -93.396 1.00 60.84 316 ALA A C 1
ATOM 2515 O O . ALA A 1 316 ? 101.331 49.635 -93.555 1.00 60.84 316 ALA A O 1
ATOM 2516 N N . LYS A 1 317 ? 99.872 48.133 -92.756 1.00 63.62 317 LYS A N 1
ATOM 2517 C CA . LYS A 1 317 ? 100.903 47.104 -92.518 1.00 63.62 317 LYS A CA 1
ATOM 2518 C C . LYS A 1 317 ? 101.291 46.428 -93.833 1.00 63.62 317 LYS A C 1
ATOM 2520 O O . LYS A 1 317 ? 100.458 46.274 -94.730 1.00 63.62 317 LYS A O 1
ATOM 2525 N N . SER A 1 318 ? 102.549 46.003 -93.958 1.00 69.81 318 SER A N 1
ATOM 2526 C CA . SER A 1 318 ? 102.994 45.285 -95.157 1.00 69.81 318 SER A CA 1
ATOM 2527 C C . SER A 1 318 ? 102.200 43.976 -95.330 1.00 69.81 318 SER A C 1
ATOM 2529 O O . SER A 1 318 ? 101.838 43.322 -94.350 1.00 69.81 318 SER A O 1
ATOM 2531 N N . LEU A 1 319 ? 101.923 43.559 -96.577 1.00 68.25 319 LEU A N 1
ATOM 2532 C CA . LEU A 1 319 ? 101.218 42.291 -96.873 1.00 68.25 319 LEU A CA 1
ATOM 2533 C C . LEU A 1 319 ? 101.877 41.103 -96.147 1.00 68.25 319 LEU A C 1
ATOM 2535 O O . LEU A 1 319 ? 101.216 40.171 -95.695 1.00 68.25 319 LEU A O 1
ATOM 2539 N N . GLN A 1 320 ? 103.199 41.171 -96.022 1.00 71.31 320 GLN A N 1
ATOM 2540 C CA . GLN A 1 320 ? 104.031 40.166 -95.387 1.00 71.31 320 GLN A CA 1
ATOM 2541 C C . GLN A 1 320 ? 103.824 40.121 -93.867 1.00 71.31 320 GLN A C 1
ATOM 2543 O O . GLN A 1 320 ? 103.725 39.033 -93.305 1.00 71.31 320 GLN A O 1
ATOM 2548 N N . GLU A 1 321 ? 103.666 41.272 -93.208 1.00 70.00 321 GLU A N 1
ATOM 2549 C CA . GLU A 1 321 ? 103.301 41.346 -91.788 1.00 70.00 321 GLU A CA 1
ATOM 2550 C C . GLU A 1 321 ? 101.891 40.806 -91.526 1.00 70.00 321 GLU A C 1
ATOM 2552 O O . GLU A 1 321 ? 101.710 39.998 -90.618 1.00 70.00 321 GLU A O 1
ATOM 2557 N N . ALA A 1 322 ? 100.901 41.178 -92.345 1.00 71.12 322 ALA A N 1
ATOM 2558 C CA . ALA A 1 322 ? 99.531 40.677 -92.193 1.00 71.12 322 ALA A CA 1
ATOM 2559 C C . ALA A 1 322 ? 99.453 39.148 -92.376 1.00 71.12 322 ALA A C 1
ATOM 2561 O O . ALA A 1 322 ? 98.751 38.459 -91.630 1.00 71.12 322 ALA A O 1
ATOM 2562 N N . LEU A 1 323 ? 100.220 38.599 -93.326 1.00 72.56 323 LEU A N 1
ATOM 2563 C CA . LEU A 1 323 ? 100.300 37.156 -93.554 1.00 72.56 323 LEU A CA 1
ATOM 2564 C C . LEU A 1 323 ? 100.984 36.413 -92.400 1.00 72.56 323 LEU A C 1
ATOM 2566 O O . LEU A 1 323 ? 100.565 35.310 -92.054 1.00 72.56 323 LEU A O 1
ATOM 2570 N N . LEU A 1 324 ? 102.001 37.016 -91.781 1.00 77.38 324 LEU A N 1
ATOM 2571 C CA . LEU A 1 324 ? 102.664 36.457 -90.599 1.00 77.38 324 LEU A CA 1
ATOM 2572 C C . LEU A 1 324 ? 101.787 36.542 -89.337 1.00 77.38 324 LEU A C 1
ATOM 2574 O O . LEU A 1 324 ? 101.880 35.677 -88.464 1.00 77.38 324 LEU A O 1
ATOM 2578 N N . GLU A 1 325 ? 100.909 37.543 -89.239 1.00 73.50 325 GLU A N 1
ATOM 2579 C CA . GLU A 1 325 ? 99.982 37.704 -88.110 1.00 73.50 325 GLU A CA 1
ATOM 2580 C C . GLU A 1 325 ? 98.750 36.780 -88.195 1.00 73.50 325 GLU A C 1
ATOM 2582 O O . GLU A 1 325 ? 98.212 36.395 -87.155 1.00 73.50 325 GLU A O 1
ATOM 2587 N N . LEU A 1 326 ? 98.335 36.348 -89.392 1.00 77.06 326 LEU A N 1
ATOM 2588 C CA . LEU A 1 326 ? 97.188 35.445 -89.597 1.00 77.06 326 LEU A CA 1
ATOM 2589 C C . LEU A 1 326 ? 97.296 34.116 -88.814 1.00 77.06 326 LEU A C 1
ATOM 2591 O O . LEU A 1 326 ? 96.365 33.805 -88.065 1.00 77.06 326 LEU A O 1
ATOM 2595 N N . PRO A 1 327 ? 98.404 33.344 -88.882 1.00 80.81 327 PRO A N 1
ATOM 2596 C CA . PRO A 1 327 ? 98.586 32.153 -88.053 1.00 80.81 327 PRO A CA 1
ATOM 2597 C C . PRO A 1 327 ? 98.463 32.447 -86.555 1.00 80.81 327 PRO A C 1
ATOM 2599 O O . PRO A 1 327 ? 97.809 31.700 -85.827 1.00 80.81 327 PRO A O 1
ATOM 2602 N N . ARG A 1 328 ? 99.008 33.577 -86.089 1.00 79.31 328 ARG A N 1
ATOM 2603 C CA . ARG A 1 328 ? 98.921 33.989 -84.682 1.00 79.31 328 ARG A CA 1
ATOM 2604 C C . ARG A 1 328 ? 97.481 34.312 -84.270 1.00 79.31 328 ARG A C 1
ATOM 2606 O O . ARG A 1 328 ? 97.063 33.911 -83.187 1.00 79.31 328 ARG A O 1
ATOM 2613 N N . LEU A 1 329 ? 96.712 34.975 -85.135 1.00 79.25 329 LEU A N 1
ATOM 2614 C CA . LEU A 1 329 ? 95.293 35.268 -84.912 1.00 79.25 329 LEU A CA 1
ATOM 2615 C C . LEU A 1 329 ? 94.440 33.996 -84.915 1.00 79.25 329 LEU A C 1
ATOM 2617 O O . LEU A 1 329 ? 93.621 33.819 -84.016 1.00 79.25 329 LEU A O 1
ATOM 2621 N N . THR A 1 330 ? 94.665 33.083 -85.868 1.00 81.31 330 THR A N 1
ATOM 2622 C CA . THR A 1 330 ? 93.967 31.783 -85.905 1.00 81.31 330 THR A CA 1
ATOM 2623 C C . THR A 1 330 ? 94.248 30.947 -84.653 1.00 81.31 330 THR A C 1
ATOM 2625 O O . THR A 1 330 ? 93.326 30.359 -84.089 1.00 81.31 330 THR A O 1
ATOM 2628 N N . LEU A 1 331 ? 95.489 30.963 -84.154 1.00 83.19 331 LEU A N 1
ATOM 2629 C CA . LEU A 1 331 ? 95.858 30.297 -82.906 1.00 83.19 331 LEU A CA 1
ATOM 2630 C C . LEU A 1 331 ? 95.219 30.978 -81.684 1.00 83.19 331 LEU A C 1
ATOM 2632 O O . LEU A 1 331 ? 94.793 30.296 -80.755 1.00 83.19 331 LEU A O 1
ATOM 2636 N N . SER A 1 332 ? 95.090 32.308 -81.702 1.00 82.06 332 SER A N 1
ATOM 2637 C CA . SER A 1 332 ? 94.462 33.077 -80.621 1.00 82.06 332 SER A CA 1
ATOM 2638 C C . SER A 1 332 ? 92.955 32.834 -80.494 1.00 82.06 332 SER A C 1
ATOM 2640 O O . SER A 1 332 ? 92.422 32.951 -79.393 1.00 82.06 332 SER A O 1
ATOM 2642 N N . ILE A 1 333 ? 92.261 32.508 -81.590 1.00 83.75 333 ILE A N 1
ATOM 2643 C CA . ILE A 1 333 ? 90.817 32.219 -81.588 1.00 83.75 333 ILE A CA 1
ATOM 2644 C C . ILE A 1 333 ? 90.505 30.724 -81.407 1.00 83.75 333 ILE A C 1
ATOM 2646 O O . ILE A 1 333 ? 89.348 30.345 -81.246 1.00 83.75 333 ILE A O 1
ATOM 2650 N N . LEU A 1 334 ? 91.522 29.857 -81.378 1.00 82.56 334 LEU A N 1
ATOM 2651 C CA . LEU A 1 334 ? 91.364 28.413 -81.184 1.00 82.56 334 LEU A CA 1
ATOM 2652 C C . LEU A 1 334 ? 90.530 28.043 -79.938 1.00 82.56 334 LEU A C 1
ATOM 2654 O O . LEU A 1 334 ? 89.654 27.182 -80.070 1.00 82.56 334 LEU A O 1
ATOM 2658 N N . PRO A 1 335 ? 90.682 28.706 -78.769 1.00 85.81 335 PRO A N 1
ATOM 2659 C CA . PRO A 1 335 ? 89.833 28.437 -77.606 1.00 85.81 335 PRO A CA 1
ATOM 2660 C C . PRO A 1 335 ? 88.334 28.663 -77.857 1.00 85.81 335 PRO A C 1
ATOM 2662 O O . PRO A 1 335 ? 87.510 28.030 -77.203 1.00 85.81 335 PRO A O 1
ATOM 2665 N N . LEU A 1 336 ? 87.963 29.511 -78.825 1.00 84.25 336 LEU A N 1
ATOM 2666 C CA . LEU A 1 336 ? 86.567 29.786 -79.179 1.00 84.25 336 LEU A CA 1
ATOM 2667 C C . LEU A 1 336 ? 85.927 28.652 -80.000 1.00 84.25 336 LEU A C 1
ATOM 2669 O O . LEU A 1 336 ? 84.715 28.453 -79.934 1.00 84.25 336 LEU A O 1
ATOM 2673 N N . TYR A 1 337 ? 86.717 27.872 -80.746 1.00 85.88 337 TYR A N 1
ATOM 2674 C CA . TYR A 1 337 ? 86.203 26.728 -81.513 1.00 85.88 337 TYR A CA 1
ATOM 2675 C C . TYR A 1 337 ? 85.857 25.528 -80.643 1.00 85.88 337 TYR A C 1
ATOM 2677 O O . TYR A 1 337 ? 84.965 24.760 -81.001 1.00 85.88 337 TYR A O 1
ATOM 2685 N N . VAL A 1 338 ? 86.557 25.352 -79.519 1.00 84.44 338 VAL A N 1
ATOM 2686 C CA . VAL A 1 338 ? 86.409 24.165 -78.667 1.00 84.44 338 VAL A CA 1
ATOM 2687 C C . VAL A 1 338 ? 84.960 24.001 -78.168 1.00 84.44 338 VAL A C 1
ATOM 2689 O O . VAL A 1 338 ? 84.403 22.922 -78.382 1.00 84.44 338 VAL A O 1
ATOM 2692 N N . PRO A 1 339 ? 84.283 25.033 -77.615 1.00 85.81 339 PRO A N 1
ATOM 2693 C CA . PRO A 1 339 ? 82.873 24.923 -77.224 1.00 85.81 339 PRO A CA 1
ATOM 2694 C C . PRO A 1 339 ? 81.911 24.672 -78.397 1.00 85.81 339 PRO A C 1
ATOM 2696 O O . PRO A 1 339 ? 80.935 23.940 -78.245 1.00 85.81 339 PRO A O 1
ATOM 2699 N N . LEU A 1 340 ? 82.178 25.237 -79.580 1.00 86.31 340 LEU A N 1
ATOM 2700 C CA . LEU A 1 340 ? 81.312 25.077 -80.759 1.00 86.31 340 LEU A CA 1
ATOM 2701 C C . LEU A 1 340 ? 81.406 23.669 -81.357 1.00 86.31 340 LEU A C 1
ATOM 2703 O O . LEU A 1 340 ? 80.386 23.053 -81.672 1.00 86.31 340 LEU A O 1
ATOM 2707 N N . LEU A 1 341 ? 82.625 23.138 -81.472 1.00 85.69 341 LEU A N 1
ATOM 2708 C CA . LEU A 1 341 ? 82.860 21.752 -81.875 1.00 85.69 341 LEU A CA 1
ATOM 2709 C C . LEU A 1 341 ? 82.264 20.777 -80.864 1.00 85.69 341 LEU A C 1
ATOM 2711 O O . LEU A 1 341 ? 81.717 19.750 -81.262 1.00 85.69 341 LEU A O 1
ATOM 2715 N N . TRP A 1 342 ? 82.314 21.116 -79.573 1.00 87.06 342 TRP A N 1
ATOM 2716 C CA . TRP A 1 342 ? 81.653 20.328 -78.545 1.00 87.06 342 TRP A CA 1
ATOM 2717 C C . TRP A 1 342 ? 80.150 20.238 -78.760 1.00 87.06 342 TRP A C 1
ATOM 2719 O O . TRP A 1 342 ? 79.586 19.141 -78.762 1.00 87.06 342 TRP A O 1
ATOM 2729 N N . LEU A 1 343 ? 79.506 21.386 -78.966 1.00 87.06 343 LEU A N 1
ATOM 2730 C CA . LEU A 1 343 ? 78.063 21.462 -79.165 1.00 87.06 343 LEU A CA 1
ATOM 2731 C C . LEU A 1 343 ? 77.639 20.668 -80.408 1.00 87.06 343 LEU A C 1
ATOM 2733 O O . LEU A 1 343 ? 76.736 19.832 -80.325 1.00 87.06 343 LEU A O 1
ATOM 2737 N N . ALA A 1 344 ? 78.351 20.835 -81.526 1.00 87.88 344 ALA A N 1
ATOM 2738 C CA . ALA A 1 344 ? 78.105 20.083 -82.757 1.00 87.88 344 ALA A CA 1
ATOM 2739 C C . ALA A 1 344 ? 78.307 18.565 -82.573 1.00 87.88 344 ALA A C 1
ATOM 2741 O O . ALA A 1 344 ? 77.507 17.758 -83.048 1.00 87.88 344 ALA A O 1
ATOM 2742 N N . TYR A 1 345 ? 79.358 18.152 -81.862 1.00 86.50 345 TYR A N 1
ATOM 2743 C CA . TYR A 1 345 ? 79.641 16.739 -81.620 1.00 86.50 345 TYR A CA 1
ATOM 2744 C C . TYR A 1 345 ? 78.578 16.078 -80.733 1.00 86.50 345 TYR A C 1
ATOM 2746 O O . TYR A 1 345 ? 78.035 15.025 -81.080 1.00 86.50 345 TYR A O 1
ATOM 2754 N N . SER A 1 346 ? 78.238 16.725 -79.616 1.00 86.00 346 SER A N 1
ATOM 2755 C CA . SER A 1 346 ? 77.246 16.219 -78.665 1.00 86.00 346 SER A CA 1
ATOM 2756 C C . SER A 1 346 ? 75.858 16.119 -79.304 1.00 86.00 346 SER A C 1
A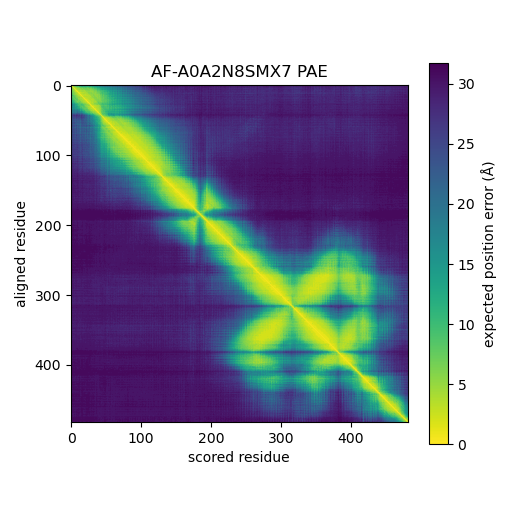TOM 2758 O O . SER A 1 346 ? 75.210 15.075 -79.217 1.00 86.00 346 SER A O 1
ATOM 2760 N N . THR A 1 347 ? 75.418 17.155 -80.025 1.00 87.12 347 THR A N 1
ATOM 2761 C CA . THR A 1 347 ? 74.119 17.137 -80.723 1.00 87.12 347 THR A CA 1
ATOM 2762 C C . THR A 1 347 ? 74.067 16.060 -81.809 1.00 87.12 347 THR A C 1
ATOM 2764 O O . THR A 1 347 ? 73.071 15.348 -81.907 1.00 87.12 347 THR A O 1
ATOM 2767 N N . SER A 1 348 ? 75.153 15.834 -82.557 1.00 86.62 348 SER A N 1
ATOM 2768 C CA . SER A 1 348 ? 75.236 14.743 -83.542 1.00 86.62 348 SER A CA 1
ATOM 2769 C C . SER A 1 348 ? 75.041 13.351 -82.919 1.00 86.62 348 SER A C 1
ATOM 2771 O O . SER A 1 348 ? 74.322 12.515 -83.477 1.00 86.62 348 SER A O 1
ATOM 2773 N N . LYS A 1 349 ? 75.636 13.097 -81.743 1.00 84.12 349 LYS A N 1
ATOM 2774 C CA . LYS A 1 349 ? 75.455 11.834 -81.004 1.00 84.12 349 LYS A CA 1
ATOM 2775 C C . LYS A 1 349 ? 74.005 11.667 -80.536 1.00 84.12 349 LYS A C 1
ATOM 2777 O O . LYS A 1 349 ? 73.419 10.606 -80.752 1.00 84.12 349 LYS A O 1
ATOM 2782 N N . LYS A 1 350 ? 73.403 12.732 -79.998 1.00 85.69 350 LYS A N 1
ATOM 2783 C CA . LYS A 1 350 ? 71.997 12.744 -79.557 1.00 85.69 350 LYS A CA 1
ATOM 2784 C C . LYS A 1 350 ? 71.007 12.501 -80.703 1.00 85.69 350 LYS A C 1
ATOM 2786 O O . LYS A 1 350 ? 70.064 11.738 -80.531 1.00 85.69 350 LYS A O 1
ATOM 2791 N N . ILE A 1 351 ? 71.260 13.041 -81.901 1.00 87.12 351 ILE A N 1
ATOM 2792 C CA . ILE A 1 351 ? 70.432 12.776 -83.097 1.00 87.12 351 ILE A CA 1
ATOM 2793 C C . ILE A 1 351 ? 70.442 11.288 -83.472 1.00 87.12 351 ILE A C 1
ATOM 2795 O O . ILE A 1 351 ? 69.394 10.720 -83.775 1.00 87.12 351 ILE A O 1
ATOM 2799 N N . LYS A 1 352 ? 71.619 10.644 -83.480 1.00 86.00 352 LYS A N 1
ATOM 2800 C CA . LYS A 1 352 ? 71.729 9.209 -83.805 1.00 86.00 352 LYS A CA 1
ATOM 2801 C C . LYS A 1 352 ? 70.997 8.343 -82.784 1.00 86.00 352 LYS A C 1
ATOM 2803 O O . LYS A 1 352 ? 70.360 7.368 -83.172 1.00 86.00 352 LYS A O 1
ATOM 2808 N N . LEU A 1 353 ? 71.080 8.717 -81.509 1.00 84.62 353 LEU A N 1
ATOM 2809 C CA . LEU A 1 353 ? 70.373 8.036 -80.434 1.00 84.62 353 LEU A CA 1
ATOM 2810 C C . LEU A 1 353 ? 68.852 8.170 -80.599 1.00 84.62 353 LEU A C 1
ATOM 2812 O O . LEU A 1 353 ? 68.167 7.155 -80.668 1.00 84.62 353 LEU A O 1
ATOM 2816 N N . SER A 1 354 ? 68.348 9.396 -80.769 1.00 88.06 354 SER A N 1
ATOM 2817 C CA . SER A 1 354 ? 66.918 9.677 -80.963 1.00 88.06 354 SER A CA 1
ATOM 2818 C C . SER A 1 354 ? 66.324 8.890 -82.142 1.00 88.06 354 SER A C 1
ATOM 2820 O O . SER A 1 354 ? 65.297 8.237 -81.985 1.00 88.06 354 SER A O 1
ATOM 2822 N N . LYS A 1 355 ? 67.007 8.827 -83.298 1.00 88.50 355 LYS A N 1
ATOM 2823 C CA . LYS A 1 355 ? 66.542 8.022 -84.450 1.00 88.50 355 LYS A CA 1
ATOM 2824 C C . LYS A 1 355 ? 66.346 6.545 -84.110 1.00 88.50 355 LYS A C 1
ATOM 2826 O O . LYS A 1 355 ? 65.341 5.959 -84.495 1.00 88.50 355 LYS A O 1
ATOM 2831 N N . ARG A 1 356 ? 67.288 5.960 -83.369 1.00 87.44 356 ARG A N 1
ATOM 2832 C CA . ARG A 1 356 ? 67.201 4.562 -82.941 1.00 87.44 356 ARG A CA 1
ATOM 2833 C C . ARG A 1 356 ? 66.053 4.348 -81.956 1.00 87.44 356 ARG A C 1
ATOM 2835 O O . ARG A 1 356 ? 65.317 3.382 -82.092 1.00 87.44 356 ARG A O 1
ATOM 2842 N N . LEU A 1 357 ? 65.872 5.254 -80.992 1.00 86.56 357 LEU A N 1
ATOM 2843 C CA . LEU A 1 357 ? 64.754 5.180 -80.043 1.00 86.56 357 LEU A CA 1
ATOM 2844 C C . LEU A 1 357 ? 63.402 5.244 -80.765 1.00 86.56 357 LEU A C 1
ATOM 2846 O O . LEU A 1 357 ? 62.495 4.488 -80.429 1.00 86.56 357 LEU A O 1
ATOM 2850 N N . VAL A 1 358 ? 63.277 6.094 -81.785 1.00 88.31 358 VAL A N 1
ATOM 2851 C CA . VAL A 1 358 ? 62.065 6.187 -82.612 1.00 88.31 358 VAL A CA 1
ATOM 2852 C C . VAL A 1 358 ? 61.761 4.867 -83.330 1.00 88.31 358 VAL A C 1
ATOM 2854 O O . VAL A 1 358 ? 60.608 4.437 -83.320 1.00 88.31 358 VAL A O 1
ATOM 2857 N N . GLU A 1 359 ? 62.760 4.205 -83.921 1.00 88.62 359 GLU A N 1
ATOM 2858 C CA . GLU A 1 359 ? 62.587 2.893 -84.571 1.00 88.62 359 GLU A CA 1
ATOM 2859 C C . GLU A 1 359 ? 62.107 1.821 -83.577 1.00 88.62 359 GLU A C 1
ATOM 2861 O O . GLU A 1 359 ? 61.152 1.095 -83.856 1.00 88.62 359 GLU A O 1
ATOM 2866 N N . GLU A 1 360 ? 62.696 1.783 -82.383 1.00 86.12 360 GLU A N 1
ATOM 2867 C CA . GLU A 1 360 ? 62.352 0.825 -81.325 1.00 86.12 360 GLU A CA 1
ATOM 2868 C C . GLU A 1 360 ? 60.943 1.048 -80.764 1.00 86.12 360 GLU A C 1
ATOM 2870 O O . GLU A 1 360 ? 60.157 0.104 -80.649 1.00 86.12 360 GLU A O 1
ATOM 2875 N N . TYR A 1 361 ? 60.570 2.296 -80.454 1.00 88.81 361 TYR A N 1
ATOM 2876 C CA . TYR A 1 361 ? 59.210 2.606 -80.000 1.00 88.81 361 TYR A CA 1
ATOM 2877 C C . TYR A 1 361 ? 58.168 2.333 -81.087 1.00 88.81 361 TYR A C 1
ATOM 2879 O O . TYR A 1 361 ? 57.086 1.837 -80.782 1.00 88.81 361 TYR A O 1
ATOM 2887 N N . THR A 1 362 ? 58.507 2.572 -82.357 1.00 88.50 362 THR A N 1
ATOM 2888 C CA . THR A 1 362 ? 57.631 2.231 -83.487 1.00 88.50 362 THR A CA 1
ATOM 2889 C C . THR A 1 362 ? 57.424 0.720 -83.590 1.00 88.50 362 THR A C 1
ATOM 2891 O O . THR A 1 362 ? 56.287 0.272 -83.738 1.00 88.50 362 THR A O 1
ATOM 2894 N N . HIS A 1 363 ? 58.487 -0.079 -83.459 1.00 87.62 363 HIS A N 1
ATOM 2895 C CA . HIS A 1 363 ? 58.382 -1.539 -83.447 1.00 87.62 363 HIS A CA 1
ATOM 2896 C C . HIS A 1 363 ? 57.495 -2.035 -82.292 1.00 87.62 363 HIS A C 1
ATOM 2898 O O . HIS A 1 363 ? 56.601 -2.855 -82.506 1.00 87.62 363 HIS A O 1
ATOM 2904 N N . LYS A 1 364 ? 57.671 -1.484 -81.084 1.00 86.31 364 LYS A N 1
ATOM 2905 C CA . LYS A 1 364 ? 56.868 -1.844 -79.901 1.00 86.31 364 LYS A CA 1
ATOM 2906 C C . LYS A 1 364 ? 55.397 -1.443 -80.014 1.00 86.31 364 LYS A C 1
ATOM 2908 O O . LYS A 1 364 ? 54.517 -2.198 -79.594 1.00 86.31 364 LYS A O 1
ATOM 2913 N N . GLU A 1 365 ? 55.109 -0.294 -80.615 1.00 87.12 365 GLU A N 1
ATOM 2914 C CA . GLU A 1 365 ? 53.736 0.128 -80.889 1.00 87.12 365 GLU A CA 1
ATOM 2915 C C . GLU A 1 365 ? 53.041 -0.804 -81.886 1.00 87.12 365 GLU A C 1
ATOM 2917 O O . GLU A 1 365 ? 51.919 -1.251 -81.633 1.00 87.12 365 GLU A O 1
ATOM 2922 N N . VAL A 1 366 ? 53.700 -1.116 -83.007 1.00 85.81 366 VAL A N 1
ATOM 2923 C CA . VAL A 1 366 ? 53.151 -2.012 -84.035 1.00 85.81 366 VAL A CA 1
ATOM 2924 C C . VAL A 1 366 ? 52.954 -3.418 -83.476 1.00 85.81 366 VAL A C 1
ATOM 2926 O O . VAL A 1 366 ? 51.914 -4.029 -83.725 1.00 85.81 366 VAL A O 1
ATOM 2929 N N . LEU A 1 367 ? 53.900 -3.917 -82.676 1.00 85.00 367 LEU A N 1
ATOM 2930 C CA . LEU A 1 367 ? 53.767 -5.208 -82.006 1.00 85.00 367 LEU A CA 1
ATOM 2931 C C . LEU A 1 367 ? 52.563 -5.233 -81.059 1.00 85.00 367 LEU A C 1
ATOM 2933 O O . LEU A 1 367 ? 51.786 -6.184 -81.093 1.00 85.00 367 LEU A O 1
ATOM 2937 N N . SER A 1 368 ? 52.377 -4.173 -80.268 1.00 83.06 368 SER A N 1
ATOM 2938 C CA . SER A 1 368 ? 51.218 -4.045 -79.378 1.00 83.06 368 SER A CA 1
ATOM 2939 C C . SER A 1 368 ? 49.918 -4.092 -80.183 1.00 83.06 368 SER A C 1
ATOM 2941 O O . SER A 1 368 ? 49.074 -4.931 -79.909 1.00 83.06 368 SER A O 1
ATOM 2943 N N . LYS A 1 369 ? 49.779 -3.295 -81.251 1.00 82.62 369 LYS A N 1
ATOM 2944 C CA . LYS A 1 369 ? 48.586 -3.318 -82.128 1.00 82.62 369 LYS A CA 1
ATOM 2945 C C . LYS A 1 369 ? 48.355 -4.680 -82.800 1.00 82.62 369 LYS A C 1
ATOM 2947 O O . LYS A 1 369 ? 47.220 -5.112 -82.973 1.00 82.62 369 LYS A O 1
ATOM 2952 N N . THR A 1 370 ? 49.430 -5.375 -83.165 1.00 84.25 370 THR A N 1
ATOM 2953 C CA . THR A 1 370 ? 49.356 -6.715 -83.770 1.00 84.25 370 THR A CA 1
ATOM 2954 C C . THR A 1 370 ? 48.890 -7.767 -82.758 1.00 84.25 370 THR A C 1
ATOM 2956 O O . THR A 1 370 ? 48.186 -8.703 -83.138 1.00 84.25 370 THR A O 1
ATOM 2959 N N . PHE A 1 371 ? 49.220 -7.602 -81.472 1.00 84.38 371 PHE A N 1
ATOM 2960 C CA . PHE A 1 371 ? 48.751 -8.479 -80.398 1.00 84.38 371 PHE A CA 1
ATOM 2961 C C . PHE A 1 371 ? 47.224 -8.494 -80.292 1.00 84.38 371 PHE A C 1
ATOM 2963 O O . PHE A 1 371 ? 46.658 -9.572 -80.182 1.00 84.38 371 PHE A O 1
ATOM 2970 N N . GLU A 1 372 ? 46.543 -7.349 -80.392 1.00 80.94 372 GLU A N 1
ATOM 2971 C CA . GLU A 1 372 ? 45.071 -7.293 -80.364 1.00 80.94 372 GLU A CA 1
ATOM 2972 C C . GLU A 1 372 ? 44.440 -8.088 -81.514 1.00 80.94 372 GLU A C 1
ATOM 2974 O O . GLU A 1 372 ? 43.544 -8.902 -81.290 1.00 80.94 372 GLU A O 1
ATOM 2979 N N . GLY A 1 373 ? 44.949 -7.914 -82.738 1.00 81.38 373 GLY A N 1
ATOM 2980 C CA . GLY A 1 373 ? 44.460 -8.651 -83.905 1.00 81.38 373 GLY A CA 1
ATOM 2981 C C . GLY A 1 373 ? 44.679 -10.163 -83.795 1.00 81.38 373 GLY A C 1
ATOM 2982 O O . GLY A 1 373 ? 43.783 -10.938 -84.128 1.00 81.38 373 GLY A O 1
ATOM 2983 N N . LEU A 1 374 ? 45.846 -10.587 -83.299 1.00 82.38 374 LEU A N 1
ATOM 2984 C CA . LEU A 1 374 ? 46.156 -12.003 -83.072 1.00 82.38 374 LEU A CA 1
ATOM 2985 C C . LEU A 1 374 ? 45.376 -12.584 -81.887 1.00 82.38 374 LEU A C 1
ATOM 2987 O O . LEU A 1 374 ? 44.904 -13.712 -81.978 1.00 82.38 374 LEU A O 1
ATOM 2991 N N . SER A 1 375 ? 45.201 -11.824 -80.803 1.00 80.94 375 SER A N 1
ATOM 2992 C CA . SER A 1 375 ? 44.401 -12.226 -79.641 1.00 80.94 375 SER A CA 1
ATOM 2993 C C . SER A 1 375 ? 42.966 -12.500 -80.066 1.00 80.94 375 SER A C 1
ATOM 2995 O O . SER A 1 375 ? 42.446 -13.571 -79.778 1.00 80.94 375 SER A O 1
ATOM 2997 N N . ARG A 1 376 ? 42.364 -11.597 -80.849 1.00 80.00 376 ARG A N 1
ATOM 2998 C CA . ARG A 1 376 ? 41.009 -11.784 -81.375 1.00 80.00 376 ARG A CA 1
ATOM 2999 C C . ARG A 1 376 ? 40.883 -13.032 -82.257 1.00 80.00 376 ARG A C 1
ATOM 3001 O O . ARG A 1 376 ? 39.927 -13.779 -82.107 1.00 80.00 376 ARG A O 1
ATOM 3008 N N . GLN A 1 377 ? 41.855 -13.298 -83.132 1.00 79.00 377 GLN A N 1
ATOM 3009 C CA . GLN A 1 377 ? 41.856 -14.511 -83.969 1.00 79.00 377 GLN A CA 1
ATOM 3010 C C . GLN A 1 377 ? 41.996 -15.802 -83.145 1.00 79.00 377 GLN A C 1
ATOM 3012 O O . GLN A 1 377 ? 41.412 -16.828 -83.492 1.00 79.00 377 GLN A O 1
ATOM 3017 N N . ILE A 1 378 ? 42.763 -15.762 -82.051 1.00 81.38 378 ILE A N 1
ATOM 3018 C CA . ILE A 1 378 ? 42.904 -16.891 -81.123 1.00 81.38 378 ILE A CA 1
ATOM 3019 C C . ILE A 1 378 ? 41.619 -17.089 -80.305 1.00 81.38 378 ILE A C 1
ATOM 3021 O O . ILE A 1 378 ? 41.241 -18.231 -80.047 1.00 81.38 378 ILE A O 1
ATOM 3025 N N . ASP A 1 379 ? 40.936 -16.004 -79.934 1.00 74.50 379 ASP A N 1
ATOM 3026 C CA . ASP A 1 379 ? 39.655 -16.037 -79.219 1.00 74.50 379 ASP A CA 1
ATOM 3027 C C . ASP A 1 379 ? 38.508 -16.565 -80.096 1.00 74.50 379 ASP A C 1
ATOM 3029 O O . ASP A 1 379 ? 37.602 -17.213 -79.585 1.00 74.50 379 ASP A O 1
ATOM 3033 N N . GLU A 1 380 ? 38.571 -16.339 -81.412 1.00 76.75 380 GLU A N 1
ATOM 3034 C CA . GLU A 1 380 ? 37.638 -16.888 -82.408 1.00 76.75 380 GLU A CA 1
ATOM 3035 C C . GLU A 1 380 ? 37.930 -18.368 -82.762 1.00 76.75 380 GLU A C 1
ATOM 3037 O O . GLU A 1 380 ? 37.131 -19.007 -83.448 1.00 76.75 380 GLU A O 1
ATOM 3042 N N . THR A 1 381 ? 39.058 -18.932 -82.307 1.00 75.44 381 THR A N 1
ATOM 3043 C CA . THR A 1 381 ? 39.443 -20.332 -82.558 1.00 75.44 381 THR A CA 1
ATOM 3044 C C . THR A 1 381 ? 39.157 -21.203 -81.332 1.00 75.44 381 THR A C 1
ATOM 3046 O O . THR A 1 381 ? 39.754 -21.004 -80.276 1.00 75.44 381 THR A O 1
ATOM 3049 N N . ASP A 1 382 ? 38.318 -22.230 -81.474 1.00 61.16 382 ASP A N 1
ATOM 3050 C CA . ASP A 1 382 ? 37.984 -23.141 -80.373 1.00 61.16 382 ASP A CA 1
ATOM 3051 C C . ASP A 1 382 ? 38.992 -24.296 -80.203 1.00 61.16 382 ASP A C 1
ATOM 3053 O O . ASP A 1 382 ? 39.399 -24.949 -81.168 1.00 61.16 382 ASP A O 1
ATOM 3057 N N . GLY A 1 383 ? 39.353 -24.595 -78.947 1.00 71.44 383 GLY A N 1
ATOM 3058 C CA . GLY A 1 383 ? 40.071 -25.815 -78.544 1.00 71.44 383 GLY A CA 1
ATOM 3059 C C . GLY A 1 383 ? 41.300 -25.595 -77.649 1.00 71.44 383 GLY A C 1
ATOM 3060 O O . GLY A 1 383 ? 41.728 -24.468 -77.405 1.00 71.44 383 GLY A O 1
ATOM 3061 N N . GLU A 1 384 ? 41.922 -26.690 -77.189 1.00 67.69 384 GLU A N 1
ATOM 3062 C CA . GLU A 1 384 ? 43.167 -26.673 -76.385 1.00 67.69 384 GLU A CA 1
ATOM 3063 C C . GLU A 1 384 ? 44.324 -25.922 -77.077 1.00 67.69 384 GLU A C 1
ATOM 3065 O O . GLU A 1 384 ? 45.204 -25.361 -76.419 1.00 67.69 384 GLU A O 1
ATOM 3070 N N . LEU A 1 385 ? 44.294 -25.849 -78.413 1.00 67.69 385 LEU A N 1
ATOM 3071 C CA . LEU A 1 385 ? 45.253 -25.103 -79.227 1.00 67.69 385 LEU A CA 1
ATOM 3072 C C . LEU A 1 385 ? 45.191 -23.586 -78.963 1.00 67.69 385 LEU A C 1
ATOM 3074 O O . LEU A 1 385 ? 46.232 -22.930 -78.961 1.00 67.69 385 LEU A O 1
ATOM 3078 N N . SER A 1 386 ? 44.000 -23.038 -78.690 1.00 72.81 386 SER A N 1
ATOM 3079 C CA . SER A 1 386 ? 43.798 -21.609 -78.404 1.00 72.81 386 SER A CA 1
ATOM 3080 C C . SER A 1 386 ? 44.541 -21.192 -77.136 1.00 72.81 386 SER A C 1
ATOM 3082 O O . SER A 1 386 ? 45.299 -20.221 -77.138 1.00 72.81 386 SER A O 1
ATOM 3084 N N . GLN A 1 387 ? 44.447 -21.997 -76.075 1.00 73.56 387 GLN A N 1
ATOM 3085 C CA . GLN A 1 387 ? 45.112 -21.700 -74.808 1.00 73.56 387 GLN A CA 1
ATOM 3086 C C . GLN A 1 387 ? 46.643 -21.708 -74.938 1.00 73.56 387 GLN A C 1
ATOM 3088 O O . GLN A 1 387 ? 47.309 -20.792 -74.453 1.00 73.56 387 GLN A O 1
ATOM 3093 N N . ALA A 1 388 ? 47.208 -22.688 -75.650 1.00 77.94 388 ALA A N 1
ATOM 3094 C CA . ALA A 1 388 ? 48.647 -22.745 -75.908 1.00 77.94 388 ALA A CA 1
ATOM 3095 C C . ALA A 1 388 ? 49.139 -21.557 -76.761 1.00 77.94 388 ALA A C 1
ATOM 3097 O O . ALA A 1 388 ? 50.212 -21.001 -76.499 1.00 77.94 388 ALA A O 1
ATOM 3098 N N . LEU A 1 389 ? 48.348 -21.133 -77.756 1.00 79.94 389 LEU A N 1
ATOM 3099 C CA . LEU A 1 389 ? 48.643 -19.965 -78.590 1.00 79.94 389 LEU A CA 1
ATOM 3100 C C . LEU A 1 389 ? 48.570 -18.656 -77.791 1.00 79.94 389 LEU A C 1
ATOM 3102 O O . LEU A 1 389 ? 49.478 -17.834 -77.932 1.00 79.94 389 LEU A O 1
ATOM 3106 N N . ARG A 1 390 ? 47.579 -18.485 -76.899 1.00 78.50 390 ARG A N 1
ATOM 3107 C CA . ARG A 1 390 ? 47.491 -17.325 -75.988 1.00 78.50 390 ARG A CA 1
ATOM 3108 C C . ARG A 1 390 ? 48.727 -17.217 -75.100 1.00 78.50 390 ARG A C 1
ATOM 3110 O O . ARG A 1 390 ? 49.332 -16.150 -75.017 1.00 78.50 390 ARG A O 1
ATOM 3117 N N . THR A 1 391 ? 49.142 -18.319 -74.472 1.00 78.94 391 THR A N 1
ATOM 3118 C CA . THR A 1 391 ? 50.335 -18.331 -73.609 1.00 78.94 391 THR A CA 1
ATOM 3119 C C . THR A 1 391 ? 51.600 -17.977 -74.389 1.00 78.94 391 THR A C 1
ATOM 3121 O O . THR A 1 391 ? 52.409 -17.177 -73.919 1.00 78.94 391 THR A O 1
ATOM 3124 N N . LYS A 1 392 ? 51.764 -18.515 -75.603 1.00 82.56 392 LYS A N 1
ATOM 3125 C CA . LYS A 1 392 ? 52.920 -18.204 -76.454 1.00 82.56 392 LYS A CA 1
ATOM 3126 C C . LYS A 1 392 ? 52.919 -16.749 -76.932 1.00 82.56 392 LYS A C 1
ATOM 3128 O O . LYS A 1 392 ? 53.972 -16.118 -76.963 1.00 82.56 392 LYS A O 1
ATOM 3133 N N . LEU A 1 393 ? 51.751 -16.208 -77.275 1.00 82.31 393 LEU A N 1
ATOM 3134 C CA . LEU A 1 393 ? 51.594 -14.816 -77.691 1.00 82.31 393 LEU A CA 1
ATOM 3135 C C . LEU A 1 393 ? 51.915 -13.846 -76.541 1.00 82.31 393 LEU A C 1
ATOM 3137 O O . LEU A 1 393 ? 52.667 -12.895 -76.741 1.00 82.31 393 LEU A O 1
ATOM 3141 N N . LEU A 1 394 ? 51.411 -14.123 -75.333 1.00 79.75 394 LEU A N 1
ATOM 3142 C CA . LEU A 1 394 ? 51.728 -13.358 -74.122 1.00 79.75 394 LEU A CA 1
ATOM 3143 C C . LEU A 1 394 ? 53.221 -13.404 -73.789 1.00 79.75 394 LEU A C 1
ATOM 3145 O O . LEU A 1 394 ? 53.801 -12.372 -73.465 1.00 79.75 394 LEU A O 1
ATOM 3149 N N . TYR A 1 395 ? 53.855 -14.574 -73.909 1.00 83.19 395 TYR A N 1
ATOM 3150 C CA . TYR A 1 395 ? 55.295 -14.712 -73.703 1.00 83.19 395 TYR A CA 1
ATOM 3151 C C . TYR A 1 395 ? 56.099 -13.867 -74.699 1.00 83.19 395 TYR A C 1
ATOM 3153 O O . TYR A 1 395 ? 56.968 -13.109 -74.284 1.00 83.19 395 TYR A O 1
ATOM 3161 N N . ASN A 1 396 ? 55.766 -13.921 -75.993 1.00 79.44 396 ASN A N 1
ATOM 3162 C CA . ASN A 1 396 ? 56.442 -13.122 -77.021 1.00 79.44 396 ASN A CA 1
ATOM 3163 C C . ASN A 1 396 ? 56.254 -11.607 -76.812 1.00 79.44 396 ASN A C 1
ATOM 3165 O O . ASN A 1 396 ? 57.190 -10.831 -77.025 1.00 79.44 396 ASN A O 1
ATOM 3169 N N . LEU A 1 397 ? 55.056 -11.175 -76.392 1.00 82.06 397 LEU A N 1
ATOM 3170 C CA . LEU A 1 397 ? 54.791 -9.772 -76.066 1.00 82.06 397 LEU A CA 1
ATOM 3171 C C . LEU A 1 397 ? 55.597 -9.332 -74.837 1.00 82.06 397 LEU A C 1
ATOM 3173 O O . LEU A 1 397 ? 56.206 -8.263 -74.857 1.00 82.06 397 LEU A O 1
ATOM 3177 N N . LEU A 1 398 ? 55.620 -10.155 -73.786 1.00 81.38 398 LEU A N 1
ATOM 3178 C CA . LEU A 1 398 ? 56.363 -9.876 -72.561 1.00 81.38 398 LEU A CA 1
ATOM 3179 C C . LEU A 1 398 ? 57.866 -9.792 -72.831 1.00 81.38 398 LEU A C 1
ATOM 3181 O O . LEU A 1 398 ? 58.494 -8.830 -72.402 1.00 81.38 398 LEU A O 1
ATOM 3185 N N . ASP A 1 399 ? 58.421 -10.754 -73.564 1.00 79.56 399 ASP A N 1
ATOM 3186 C CA . ASP A 1 399 ? 59.839 -10.796 -73.926 1.00 79.56 399 ASP A CA 1
ATOM 3187 C C . ASP A 1 399 ? 60.246 -9.530 -74.703 1.00 79.56 399 ASP A C 1
ATOM 3189 O O . ASP A 1 399 ? 61.151 -8.800 -74.296 1.00 79.56 399 ASP A O 1
ATOM 3193 N N . THR A 1 400 ? 59.473 -9.159 -75.730 1.00 73.12 400 THR A N 1
ATOM 3194 C CA . THR A 1 400 ? 59.763 -7.964 -76.547 1.00 73.12 400 THR A CA 1
ATOM 3195 C C . THR A 1 400 ? 59.523 -6.644 -75.799 1.00 73.12 400 THR A C 1
ATOM 3197 O O . THR A 1 400 ? 60.217 -5.646 -76.018 1.00 73.12 400 THR A O 1
ATOM 3200 N N . SER A 1 401 ? 58.543 -6.604 -74.893 1.00 72.56 401 SER A N 1
ATOM 3201 C CA . SER A 1 401 ? 58.296 -5.437 -74.039 1.00 72.56 401 SER A CA 1
ATOM 3202 C C . SER A 1 401 ? 59.374 -5.280 -72.960 1.00 72.56 401 SER A C 1
ATOM 3204 O O . SER A 1 401 ? 59.728 -4.149 -72.613 1.00 72.56 401 SER A O 1
ATOM 3206 N N . SER A 1 402 ? 59.901 -6.393 -72.437 1.00 71.62 402 SER A N 1
ATOM 3207 C CA . SER A 1 402 ? 60.866 -6.426 -71.332 1.00 71.62 402 SER A CA 1
ATOM 3208 C C . SER A 1 402 ? 62.266 -5.957 -71.733 1.00 71.62 402 SER A C 1
ATOM 3210 O O . SER A 1 402 ? 63.056 -5.583 -70.859 1.00 71.62 402 SER A O 1
ATOM 3212 N N . GLU A 1 403 ? 62.602 -5.935 -73.024 1.00 71.31 403 GLU A N 1
ATOM 3213 C CA . GLU A 1 403 ? 63.857 -5.338 -73.474 1.00 71.31 403 GLU A CA 1
ATOM 3214 C C . GLU A 1 403 ? 63.838 -3.815 -73.263 1.00 71.31 403 GLU A C 1
ATOM 3216 O O . GLU A 1 403 ? 63.123 -3.066 -73.931 1.00 71.31 403 GLU A O 1
ATOM 3221 N N . ASN A 1 404 ? 64.623 -3.326 -72.303 1.00 69.00 404 ASN A N 1
ATOM 3222 C CA . ASN A 1 404 ? 64.661 -1.907 -71.959 1.00 69.00 404 ASN A CA 1
ATOM 3223 C C . ASN A 1 404 ? 65.372 -1.084 -73.062 1.00 69.00 404 ASN A C 1
ATOM 3225 O O . ASN A 1 404 ? 66.551 -1.347 -73.330 1.00 69.00 404 ASN A O 1
ATOM 3229 N N . PRO A 1 405 ? 64.735 -0.041 -73.642 1.00 65.12 405 PRO A N 1
ATOM 3230 C CA . PRO A 1 405 ? 65.375 0.832 -74.637 1.00 65.12 405 PRO A CA 1
ATOM 3231 C C . PRO A 1 405 ? 66.629 1.548 -74.096 1.00 65.12 405 PRO A C 1
ATOM 3233 O O . PRO A 1 405 ? 67.510 1.926 -74.865 1.00 65.12 405 PRO A O 1
ATOM 3236 N N . GLY A 1 406 ? 66.781 1.660 -72.772 1.00 62.94 406 GLY A N 1
ATOM 3237 C CA . GLY A 1 406 ? 67.976 2.176 -72.102 1.00 62.94 406 GLY A CA 1
ATOM 3238 C C . GLY A 1 406 ? 69.245 1.342 -72.319 1.00 62.94 406 GLY A C 1
ATOM 3239 O O . GLY A 1 406 ? 70.343 1.884 -72.223 1.00 62.94 406 GLY A O 1
ATOM 3240 N N . LYS A 1 407 ? 69.134 0.059 -72.704 1.00 65.12 407 LYS A N 1
ATOM 3241 C CA . LYS A 1 407 ? 70.297 -0.761 -73.109 1.00 65.12 407 LYS A CA 1
ATOM 3242 C C . LYS A 1 407 ? 70.997 -0.194 -74.351 1.00 65.12 407 LYS A C 1
ATOM 3244 O O . LYS A 1 407 ? 72.187 -0.420 -74.551 1.00 65.12 407 LYS A O 1
ATOM 3249 N N . LEU A 1 408 ? 70.271 0.559 -75.177 1.00 59.56 408 LEU A N 1
ATOM 3250 C CA . LEU A 1 408 ? 70.782 1.183 -76.400 1.00 59.56 408 LEU A CA 1
ATOM 3251 C C . LEU A 1 408 ? 71.568 2.469 -76.111 1.00 59.56 408 LEU A C 1
ATOM 3253 O O . LEU A 1 408 ? 72.295 2.954 -76.977 1.00 59.56 408 LEU A O 1
ATOM 3257 N N . ILE A 1 409 ? 71.467 2.978 -74.883 1.00 59.34 409 ILE A N 1
ATOM 3258 C CA . ILE A 1 409 ? 72.278 4.060 -74.327 1.00 59.34 409 ILE A CA 1
ATOM 3259 C C . ILE A 1 409 ? 73.509 3.421 -73.657 1.00 59.34 409 ILE A C 1
ATOM 3261 O O . ILE A 1 409 ? 73.768 3.596 -72.470 1.00 59.34 409 ILE A O 1
ATOM 3265 N N . SER A 1 410 ? 74.265 2.604 -74.395 1.00 53.66 410 SER A N 1
ATOM 3266 C CA . SER A 1 410 ? 75.341 1.764 -73.841 1.00 53.66 410 SER A CA 1
ATOM 3267 C C . SER A 1 410 ? 76.622 2.522 -73.451 1.00 53.66 410 SER A C 1
ATOM 3269 O O . SER A 1 410 ? 77.678 1.914 -73.357 1.00 53.66 410 SER A O 1
ATOM 3271 N N . ASP A 1 411 ? 76.550 3.832 -73.217 1.00 53.28 411 ASP A N 1
ATOM 3272 C CA . ASP A 1 411 ? 77.704 4.678 -72.885 1.00 53.28 411 ASP A CA 1
ATOM 3273 C C . ASP A 1 411 ? 77.359 5.762 -71.846 1.00 53.28 411 ASP A C 1
ATOM 3275 O O . ASP A 1 411 ? 77.931 6.845 -71.856 1.00 53.28 411 ASP A O 1
ATOM 3279 N N . TYR A 1 412 ? 76.428 5.499 -70.918 1.00 52.16 412 TYR A N 1
ATOM 3280 C CA . TYR A 1 412 ? 76.065 6.477 -69.874 1.00 52.16 412 TYR A CA 1
ATOM 3281 C C . TYR A 1 412 ? 77.256 6.888 -68.981 1.00 52.16 412 TYR A C 1
ATOM 3283 O O . TYR A 1 412 ? 77.306 8.003 -68.471 1.00 52.16 412 TYR A O 1
ATOM 3291 N N . ASN A 1 413 ? 78.232 5.991 -68.809 1.00 54.19 413 ASN A N 1
ATOM 3292 C CA . ASN A 1 413 ? 79.402 6.208 -67.953 1.00 54.19 413 ASN A CA 1
ATOM 3293 C C . ASN A 1 413 ? 80.557 6.948 -68.639 1.00 54.19 413 ASN A C 1
ATOM 3295 O O . ASN A 1 413 ? 81.501 7.349 -67.960 1.00 54.19 413 ASN A O 1
ATOM 3299 N N . ASN A 1 414 ? 80.501 7.131 -69.959 1.00 57.88 414 ASN A N 1
ATOM 3300 C CA . ASN A 1 414 ? 81.531 7.848 -70.694 1.00 57.88 414 ASN A CA 1
ATOM 3301 C C . ASN A 1 414 ? 81.031 9.269 -70.940 1.00 57.88 414 ASN A C 1
ATOM 3303 O O . ASN A 1 414 ? 80.072 9.482 -71.679 1.00 57.88 414 ASN A O 1
ATOM 3307 N N . ALA A 1 415 ? 81.662 10.247 -70.287 1.00 56.69 415 ALA A N 1
ATOM 3308 C CA . ALA A 1 415 ? 81.356 11.649 -70.528 1.00 56.69 415 ALA A CA 1
ATOM 3309 C C . ALA A 1 415 ? 81.502 11.938 -72.028 1.00 56.69 415 ALA A C 1
ATOM 3311 O O . ALA A 1 415 ? 82.533 11.609 -72.617 1.00 56.69 415 ALA A O 1
ATOM 3312 N N . ASP A 1 416 ? 80.482 12.553 -72.635 1.00 61.72 416 ASP A N 1
ATOM 3313 C CA . ASP A 1 416 ? 80.462 12.964 -74.043 1.00 61.72 416 ASP A CA 1
ATOM 3314 C C . ASP A 1 416 ? 81.449 14.115 -74.285 1.00 61.72 416 ASP A C 1
ATOM 3316 O O . ASP A 1 416 ? 81.060 15.227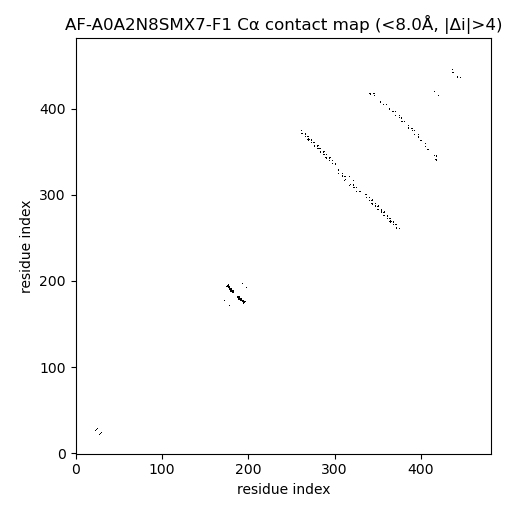 -74.639 1.00 61.72 416 ASP A O 1
ATOM 3320 N N . HIS A 1 417 ? 82.736 13.859 -74.052 1.00 71.69 417 HIS A N 1
ATOM 3321 C CA . HIS A 1 417 ? 83.813 14.816 -74.184 1.00 71.69 417 HIS A CA 1
ATOM 3322 C C . HIS A 1 417 ? 84.483 14.641 -75.549 1.00 71.69 417 HIS A C 1
ATOM 3324 O O . HIS A 1 417 ? 85.302 13.739 -75.697 1.00 71.69 417 HIS A O 1
ATOM 3330 N N . PRO A 1 418 ? 84.211 15.509 -76.545 1.00 70.12 418 PRO A N 1
ATOM 3331 C CA . PRO A 1 418 ? 84.769 15.427 -77.893 1.00 70.12 418 PRO A CA 1
ATOM 3332 C C . PRO A 1 418 ? 86.275 15.188 -77.934 1.00 70.12 418 PRO A C 1
ATOM 3334 O O . PRO A 1 418 ? 86.737 14.375 -78.724 1.00 70.12 418 PRO A O 1
ATOM 3337 N N . VAL A 1 419 ? 87.044 15.856 -77.065 1.00 67.94 419 VAL A N 1
ATOM 3338 C CA . VAL A 1 419 ? 88.498 15.637 -76.977 1.00 67.94 419 VAL A CA 1
ATOM 3339 C C . VAL A 1 419 ? 88.849 14.268 -76.386 1.00 67.94 419 VAL A C 1
ATOM 3341 O O . VAL A 1 419 ? 89.700 13.597 -76.950 1.00 67.94 419 VAL A O 1
ATOM 3344 N N . MET A 1 420 ? 88.198 13.817 -75.308 1.00 71.31 420 MET A N 1
ATOM 3345 C CA . MET A 1 420 ? 88.454 12.496 -74.720 1.00 71.31 420 MET A CA 1
ATOM 3346 C C . MET A 1 420 ? 88.088 11.374 -75.696 1.00 71.31 420 MET A C 1
ATOM 3348 O O . MET A 1 420 ? 88.879 10.466 -75.908 1.00 71.31 420 MET A O 1
ATOM 3352 N N . ASP A 1 421 ? 86.948 11.488 -76.379 1.00 71.94 421 ASP A N 1
ATOM 3353 C CA . ASP A 1 421 ? 86.514 10.517 -77.387 1.00 71.94 421 ASP A CA 1
ATOM 3354 C C . ASP A 1 421 ? 87.449 10.528 -78.615 1.00 71.94 421 ASP A C 1
ATOM 3356 O O . ASP A 1 421 ? 87.824 9.480 -79.142 1.00 71.94 421 ASP A O 1
ATOM 3360 N N . ALA A 1 422 ? 87.929 11.702 -79.043 1.00 71.19 422 ALA A N 1
ATOM 3361 C CA . ALA A 1 422 ? 88.957 11.800 -80.081 1.00 71.19 422 ALA A CA 1
ATOM 3362 C C . ALA A 1 422 ? 90.308 11.206 -79.638 1.00 71.19 422 ALA A C 1
ATOM 3364 O O . ALA A 1 422 ? 90.965 10.550 -80.446 1.00 71.19 422 ALA A O 1
ATOM 3365 N N . ILE A 1 423 ? 90.712 11.386 -78.374 1.00 74.31 423 ILE A N 1
ATOM 3366 C CA . ILE A 1 423 ? 91.924 10.785 -77.793 1.00 74.31 423 ILE A CA 1
ATOM 3367 C C . ILE A 1 423 ? 91.776 9.267 -77.710 1.00 74.31 423 ILE A C 1
ATOM 3369 O O . ILE A 1 423 ? 92.693 8.557 -78.104 1.00 74.31 423 ILE A O 1
ATOM 3373 N N . GLU A 1 424 ? 90.634 8.745 -77.270 1.00 73.44 424 GLU A N 1
ATOM 3374 C CA . GLU A 1 424 ? 90.373 7.306 -77.212 1.00 73.44 424 GLU A CA 1
ATOM 3375 C C . GLU A 1 424 ? 90.329 6.674 -78.604 1.00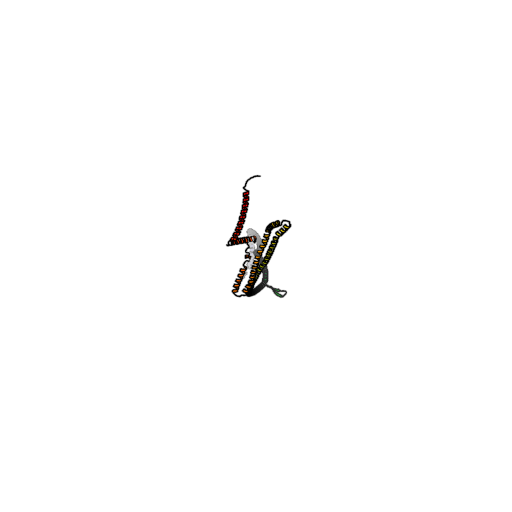 73.44 424 GLU A C 1
ATOM 3377 O O . GLU A 1 424 ? 90.927 5.619 -78.832 1.00 73.44 424 GLU A O 1
ATOM 3382 N N . LYS A 1 425 ? 89.670 7.324 -79.571 1.00 74.25 425 LYS A N 1
ATOM 3383 C CA . LYS A 1 425 ? 89.695 6.904 -80.981 1.00 74.25 425 LYS A CA 1
ATOM 3384 C C . LYS A 1 425 ? 91.101 6.995 -81.569 1.00 74.25 425 LYS A C 1
ATOM 3386 O O . LYS A 1 425 ? 91.502 6.095 -82.301 1.00 74.25 425 LYS A O 1
ATOM 3391 N N . GLY A 1 426 ? 91.866 8.026 -81.218 1.00 78.06 426 GLY A N 1
ATOM 3392 C CA . GLY A 1 426 ? 93.269 8.189 -81.594 1.00 78.06 426 GLY A CA 1
ATOM 3393 C C . GLY A 1 426 ? 94.175 7.123 -80.977 1.00 78.06 426 GLY A C 1
ATOM 3394 O O . GLY A 1 426 ? 95.021 6.570 -81.670 1.00 78.06 426 GLY A O 1
ATOM 3395 N N . ALA A 1 427 ? 93.953 6.752 -79.716 1.00 75.88 427 ALA A N 1
ATOM 3396 C CA . ALA A 1 427 ? 94.647 5.664 -79.035 1.00 75.88 427 ALA A CA 1
ATOM 3397 C C . ALA A 1 427 ? 94.300 4.309 -79.666 1.00 75.88 427 ALA A C 1
ATOM 3399 O O . ALA A 1 427 ? 95.191 3.496 -79.897 1.00 75.88 427 ALA A O 1
ATOM 3400 N N . LYS A 1 428 ? 93.031 4.087 -80.035 1.00 75.75 428 LYS A N 1
ATOM 3401 C CA . LYS A 1 428 ? 92.600 2.909 -80.807 1.00 75.75 428 LYS A CA 1
ATOM 3402 C C . LYS A 1 428 ? 93.228 2.881 -82.204 1.00 75.75 428 LYS A C 1
ATOM 3404 O O . LYS A 1 428 ? 93.645 1.814 -82.644 1.00 75.75 428 LYS A O 1
ATOM 3409 N N . LEU A 1 429 ? 93.354 4.027 -82.879 1.00 75.19 429 LEU A N 1
ATOM 3410 C CA . LEU A 1 429 ? 94.060 4.147 -84.159 1.00 75.19 429 LEU A CA 1
ATOM 3411 C C . LEU A 1 429 ? 95.559 3.863 -83.993 1.00 75.19 429 LEU A C 1
ATOM 3413 O O . LEU A 1 429 ? 96.119 3.126 -84.792 1.00 75.19 429 LEU A O 1
ATOM 3417 N N . GLY A 1 430 ? 96.196 4.383 -82.941 1.00 77.19 430 GLY A N 1
ATOM 3418 C CA . GLY A 1 430 ? 97.596 4.113 -82.606 1.00 77.19 430 GLY A CA 1
ATOM 3419 C C . GLY A 1 430 ? 97.841 2.637 -82.305 1.00 77.19 430 GLY A C 1
ATOM 3420 O O . GLY A 1 430 ? 98.773 2.052 -82.841 1.00 77.19 430 GLY A O 1
ATOM 3421 N N . GLN A 1 431 ? 96.949 1.994 -81.548 1.00 76.38 431 GLN A N 1
ATOM 3422 C CA . GLN A 1 431 ? 96.973 0.545 -81.332 1.00 76.38 431 GLN A CA 1
ATOM 3423 C C . GLN A 1 431 ? 96.719 -0.242 -82.625 1.00 76.38 431 GLN A C 1
ATOM 3425 O O . GLN A 1 431 ? 97.299 -1.307 -82.813 1.00 76.38 431 GLN A O 1
ATOM 3430 N N . ALA A 1 432 ? 95.863 0.248 -83.526 1.00 76.44 432 ALA A N 1
ATOM 3431 C CA . ALA A 1 432 ? 95.635 -0.373 -84.829 1.00 76.44 432 ALA A CA 1
ATOM 3432 C C . ALA A 1 432 ? 96.847 -0.212 -85.760 1.00 76.44 432 ALA A C 1
ATOM 3434 O O . ALA A 1 432 ? 97.195 -1.152 -86.469 1.00 76.44 432 ALA A O 1
ATOM 3435 N N . LEU A 1 433 ? 97.527 0.933 -85.716 1.00 72.44 433 LEU A N 1
ATOM 3436 C CA . LEU A 1 433 ? 98.748 1.206 -86.469 1.00 72.44 433 LEU A CA 1
ATOM 3437 C C . LEU A 1 433 ? 99.934 0.395 -85.923 1.00 72.44 433 LEU A C 1
ATOM 3439 O O . LEU A 1 433 ? 100.710 -0.142 -86.703 1.00 72.44 433 LEU A O 1
ATOM 3443 N N . ASP A 1 434 ? 100.015 0.223 -84.602 1.00 71.19 434 ASP A N 1
ATOM 3444 C CA . ASP A 1 434 ? 100.988 -0.644 -83.926 1.00 71.19 434 ASP A CA 1
ATOM 3445 C C . ASP A 1 434 ? 100.696 -2.142 -84.141 1.00 71.19 434 ASP A C 1
ATOM 3447 O O . ASP A 1 434 ? 101.587 -2.986 -84.118 1.00 71.19 434 ASP A O 1
ATOM 3451 N N . LYS A 1 435 ? 99.436 -2.508 -84.402 1.00 73.56 435 LYS A N 1
ATOM 3452 C CA . LYS A 1 435 ? 99.080 -3.843 -84.910 1.00 73.56 435 LYS A CA 1
ATOM 3453 C C . LYS A 1 435 ? 99.424 -3.999 -86.392 1.00 73.56 435 LYS A C 1
ATOM 3455 O O . LYS A 1 435 ? 99.810 -5.088 -86.801 1.00 73.56 435 LYS A O 1
ATOM 3460 N N . LEU A 1 436 ? 99.311 -2.933 -87.184 1.00 69.81 436 LEU A N 1
ATOM 3461 C CA . LEU A 1 436 ? 99.628 -2.926 -88.613 1.00 69.81 436 LEU A CA 1
ATOM 3462 C C . LEU A 1 436 ? 101.145 -2.960 -88.875 1.00 69.81 436 LEU A C 1
ATOM 3464 O O . LEU A 1 436 ? 101.579 -3.643 -89.799 1.00 69.81 436 LEU A O 1
ATOM 3468 N N . SER A 1 437 ? 101.958 -2.305 -88.038 1.00 63.88 437 SER A N 1
ATOM 3469 C CA . SER A 1 437 ? 103.431 -2.394 -88.073 1.00 63.88 437 SER A CA 1
ATOM 3470 C C . SER A 1 437 ? 103.943 -3.812 -87.782 1.00 63.88 437 SER A C 1
ATOM 3472 O O . SER A 1 437 ? 105.003 -4.201 -88.271 1.00 63.88 437 SER A O 1
ATOM 3474 N N . LYS A 1 438 ? 103.154 -4.615 -87.053 1.00 68.75 438 LYS A N 1
ATOM 3475 C CA . LYS A 1 438 ? 103.417 -6.029 -86.739 1.00 68.75 438 LYS A CA 1
ATOM 3476 C C . LYS A 1 438 ? 103.027 -7.003 -87.868 1.00 68.75 438 LYS A C 1
ATOM 3478 O O . LYS A 1 438 ? 103.257 -8.202 -87.720 1.00 68.75 438 LYS A O 1
ATOM 3483 N N . ILE A 1 439 ? 102.479 -6.528 -88.997 1.00 75.19 439 ILE A N 1
ATOM 3484 C CA . ILE A 1 439 ? 102.170 -7.358 -90.178 1.00 75.19 439 ILE A CA 1
ATOM 3485 C C . ILE A 1 439 ? 103.385 -7.390 -91.137 1.00 75.19 439 ILE A C 1
ATOM 3487 O O . ILE A 1 439 ? 103.862 -6.333 -91.567 1.00 75.19 439 ILE A O 1
ATOM 3491 N N . PRO A 1 440 ? 103.904 -8.579 -91.513 1.00 54.75 440 PRO A N 1
ATOM 3492 C CA . PRO A 1 440 ? 105.107 -8.703 -92.338 1.00 54.75 440 PRO A CA 1
ATOM 3493 C C . PRO A 1 440 ? 104.886 -8.124 -93.746 1.00 54.75 440 PRO A C 1
ATOM 3495 O O . PRO A 1 440 ? 103.998 -8.556 -94.474 1.00 54.75 440 PRO A O 1
ATOM 3498 N N . GLY A 1 441 ? 105.703 -7.132 -94.126 1.00 65.44 441 GLY A N 1
ATOM 3499 C CA . GLY A 1 441 ? 105.653 -6.435 -95.425 1.00 65.44 441 GLY A CA 1
ATOM 3500 C C . GLY A 1 441 ? 105.450 -4.918 -95.317 1.00 65.44 441 GLY A C 1
ATOM 3501 O O . GLY A 1 441 ? 106.056 -4.169 -96.081 1.00 65.44 441 GLY A O 1
ATOM 3502 N N . VAL A 1 442 ? 104.692 -4.452 -94.317 1.00 62.38 442 VAL A N 1
ATOM 3503 C CA . VAL A 1 442 ? 104.502 -3.015 -94.007 1.00 62.38 442 VAL A CA 1
ATOM 3504 C C . VAL A 1 442 ? 105.578 -2.506 -93.034 1.00 62.38 442 VAL A C 1
ATOM 3506 O O . VAL A 1 442 ? 105.865 -1.310 -92.987 1.00 62.38 442 VAL A O 1
ATOM 3509 N N . SER A 1 443 ? 106.260 -3.424 -92.340 1.00 58.88 443 SER A N 1
ATOM 3510 C CA . SER A 1 443 ? 107.375 -3.129 -91.432 1.00 58.88 443 SER A CA 1
ATOM 3511 C C . SER A 1 443 ? 108.506 -2.336 -92.086 1.00 58.88 443 SER A C 1
ATOM 3513 O O . SER A 1 443 ? 109.068 -1.467 -91.444 1.00 58.88 443 SER A O 1
ATOM 3515 N N . LYS A 1 444 ? 108.799 -2.538 -93.380 1.00 61.44 444 LYS A N 1
ATOM 3516 C CA . LYS A 1 444 ? 109.837 -1.760 -94.084 1.00 61.44 444 LYS A CA 1
ATOM 3517 C C . LYS A 1 444 ? 109.454 -0.291 -94.286 1.00 61.44 444 LYS A C 1
ATOM 3519 O O . LYS A 1 444 ? 110.339 0.553 -94.303 1.00 61.44 444 LYS A O 1
ATOM 3524 N N . LEU A 1 445 ? 108.165 0.022 -94.443 1.00 59.59 445 LEU A N 1
ATOM 3525 C CA . LEU A 1 445 ? 107.683 1.406 -94.541 1.00 59.59 445 LEU A CA 1
ATOM 3526 C C . LEU A 1 445 ? 107.601 2.061 -93.161 1.00 59.59 445 LEU A C 1
ATOM 3528 O O . LEU A 1 445 ? 107.974 3.224 -93.030 1.00 59.59 445 LEU A O 1
ATOM 3532 N N . ALA A 1 446 ? 107.178 1.303 -92.144 1.00 60.88 446 ALA A N 1
ATOM 3533 C CA . ALA A 1 446 ? 107.225 1.732 -90.750 1.00 60.88 446 ALA A CA 1
ATOM 3534 C C . ALA A 1 446 ? 108.673 2.016 -90.303 1.00 60.88 446 ALA A C 1
ATOM 3536 O O . ALA A 1 446 ? 108.937 3.117 -89.836 1.00 60.88 446 ALA A O 1
ATOM 3537 N N . ASP A 1 447 ? 109.618 1.110 -90.584 1.00 63.91 447 ASP A N 1
ATOM 3538 C CA . ASP A 1 447 ? 111.055 1.264 -90.309 1.00 63.91 447 ASP A CA 1
ATOM 3539 C C . ASP A 1 447 ? 111.676 2.442 -91.069 1.00 63.91 447 ASP A C 1
ATOM 3541 O O . ASP A 1 447 ? 112.574 3.097 -90.552 1.00 63.91 447 ASP A O 1
ATOM 3545 N N . VAL A 1 448 ? 111.247 2.728 -92.306 1.00 67.50 448 VAL A N 1
ATOM 3546 C CA . VAL A 1 448 ? 111.739 3.895 -93.064 1.00 67.50 448 VAL A CA 1
ATOM 3547 C C . VAL A 1 448 ? 111.232 5.197 -92.444 1.00 67.50 448 VAL A C 1
ATOM 3549 O O . VAL A 1 448 ? 112.021 6.126 -92.290 1.00 67.50 448 VAL A O 1
ATOM 3552 N N . LEU A 1 449 ? 109.966 5.257 -92.021 1.00 65.88 449 LEU A N 1
ATOM 3553 C CA . LEU A 1 449 ? 109.395 6.405 -91.303 1.00 65.88 449 LEU A CA 1
ATOM 3554 C C . LEU A 1 449 ? 110.039 6.600 -89.922 1.00 65.88 449 LEU A C 1
ATOM 3556 O O . LEU A 1 449 ? 110.340 7.732 -89.535 1.00 65.88 449 LEU A O 1
ATOM 3560 N N . GLU A 1 450 ? 110.299 5.508 -89.201 1.00 66.50 450 GLU A N 1
ATOM 3561 C CA . GLU A 1 450 ? 110.996 5.523 -87.914 1.00 66.50 450 GLU A CA 1
ATOM 3562 C C . GLU A 1 450 ? 112.466 5.911 -88.069 1.00 66.50 450 GLU A C 1
ATOM 3564 O O . GLU A 1 450 ? 112.948 6.751 -87.314 1.00 66.50 450 GLU A O 1
ATOM 3569 N N . ARG A 1 451 ? 113.174 5.398 -89.085 1.00 67.81 451 ARG A N 1
ATOM 3570 C CA . ARG A 1 451 ? 114.556 5.804 -89.397 1.00 67.81 451 ARG A CA 1
ATOM 3571 C C . ARG A 1 451 ? 114.641 7.253 -89.847 1.00 67.81 451 ARG A C 1
ATOM 3573 O O . ARG A 1 451 ? 115.592 7.929 -89.468 1.00 67.81 451 ARG A O 1
ATOM 3580 N N . GLN A 1 452 ? 113.671 7.750 -90.614 1.00 66.25 452 GLN A N 1
ATOM 3581 C CA . GLN A 1 452 ? 113.643 9.149 -91.038 1.00 66.25 452 GLN A CA 1
ATOM 3582 C C . GLN A 1 452 ? 113.422 10.069 -89.829 1.00 66.25 452 GLN A C 1
ATOM 3584 O O . GLN A 1 452 ? 114.209 10.997 -89.633 1.00 66.25 452 GLN A O 1
ATOM 3589 N N . ARG A 1 453 ? 112.478 9.735 -88.933 1.00 58.94 453 ARG A N 1
ATOM 3590 C CA . ARG A 1 453 ? 112.305 10.435 -87.645 1.00 58.94 453 ARG A CA 1
ATOM 3591 C C . ARG A 1 453 ? 113.519 10.322 -86.726 1.00 58.94 453 ARG A C 1
ATOM 3593 O O . ARG A 1 453 ? 113.902 11.319 -86.126 1.00 58.94 453 ARG A O 1
ATOM 3600 N N . ALA A 1 454 ? 114.142 9.149 -86.621 1.00 62.81 454 ALA A N 1
ATOM 3601 C CA . ALA A 1 454 ? 115.342 8.948 -85.812 1.00 62.81 454 ALA A CA 1
ATOM 3602 C C . ALA A 1 454 ? 116.536 9.726 -86.380 1.00 62.81 454 ALA A C 1
ATOM 3604 O O . ALA A 1 454 ? 117.317 10.286 -85.620 1.00 62.81 454 ALA A O 1
ATOM 3605 N N . SER A 1 455 ? 116.657 9.827 -87.707 1.00 66.50 455 SER A N 1
ATOM 3606 C CA . SER A 1 455 ? 117.691 10.634 -88.360 1.00 66.50 455 SER A CA 1
ATOM 3607 C C . SER A 1 455 ? 117.466 12.138 -88.176 1.00 66.50 455 SER A C 1
ATOM 3609 O O . SER A 1 455 ? 118.434 12.854 -87.935 1.00 66.50 455 SER A O 1
ATOM 3611 N N . GLU A 1 456 ? 116.214 12.615 -88.195 1.00 62.28 456 GLU A N 1
ATOM 3612 C CA . GLU A 1 456 ? 115.869 14.005 -87.863 1.00 62.28 456 GLU A CA 1
ATOM 3613 C C . GLU A 1 456 ? 116.085 14.317 -86.379 1.00 62.28 456 GLU A C 1
ATOM 3615 O O . GLU A 1 456 ? 116.588 15.390 -86.051 1.00 62.28 456 GLU A O 1
ATOM 3620 N N . LEU A 1 457 ? 115.753 13.384 -85.480 1.00 62.66 457 LEU A N 1
ATOM 3621 C CA . LEU A 1 457 ? 116.010 13.510 -84.044 1.00 62.66 457 LEU A CA 1
ATOM 3622 C C . LEU A 1 457 ? 117.511 13.516 -83.749 1.00 62.66 457 LEU A C 1
ATOM 3624 O O . LEU A 1 457 ? 117.968 14.417 -83.065 1.00 62.66 457 LEU A O 1
ATOM 3628 N N . LEU A 1 458 ? 118.300 12.620 -84.348 1.00 68.81 458 LEU A N 1
ATOM 3629 C CA . LEU A 1 458 ? 119.763 12.608 -84.210 1.00 68.81 458 LEU A CA 1
ATOM 3630 C C . LEU A 1 458 ? 120.438 13.813 -84.881 1.00 68.81 458 LEU A C 1
ATOM 3632 O O . LEU A 1 458 ? 121.516 14.226 -84.456 1.00 68.81 458 LEU A O 1
ATOM 3636 N N . ALA A 1 459 ? 119.850 14.374 -85.943 1.00 68.69 459 ALA A N 1
ATOM 3637 C CA . ALA A 1 459 ? 120.321 15.618 -86.549 1.00 68.69 459 ALA A CA 1
ATOM 3638 C C . ALA A 1 459 ? 120.016 16.826 -85.650 1.00 68.69 459 ALA A C 1
ATOM 3640 O O . ALA A 1 459 ? 120.872 17.702 -85.510 1.00 68.69 459 ALA A O 1
ATOM 3641 N N . LYS A 1 460 ? 118.843 16.848 -85.002 1.00 66.56 460 LYS A N 1
ATOM 3642 C CA . LYS A 1 460 ? 118.488 17.847 -83.987 1.00 66.56 460 LYS A CA 1
ATOM 3643 C C . LYS A 1 460 ? 119.327 17.697 -82.720 1.00 66.56 460 LYS A C 1
ATOM 3645 O O . LYS A 1 460 ? 119.840 18.704 -82.258 1.00 66.56 460 LYS A O 1
ATOM 3650 N N . ASP A 1 461 ? 119.578 16.485 -82.235 1.00 66.00 461 ASP A N 1
AT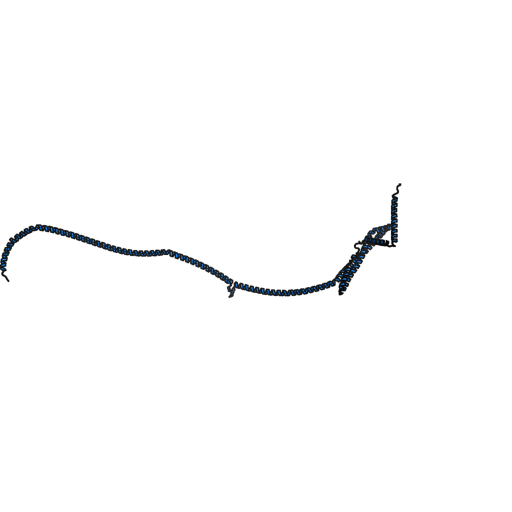OM 3651 C CA . ASP A 1 461 ? 120.466 16.233 -81.095 1.00 66.00 461 ASP A CA 1
ATOM 3652 C C . ASP A 1 461 ? 121.912 16.603 -81.418 1.00 66.00 461 ASP A C 1
ATOM 3654 O O . ASP A 1 461 ? 122.557 17.252 -80.608 1.00 66.00 461 ASP A O 1
ATOM 3658 N N . ARG A 1 462 ? 122.415 16.328 -82.632 1.00 69.44 462 ARG A N 1
ATOM 3659 C CA . ARG A 1 462 ? 123.736 16.827 -83.062 1.00 69.44 462 ARG A CA 1
ATOM 3660 C C . ARG A 1 462 ? 123.784 18.346 -83.231 1.00 69.44 462 ARG A C 1
ATOM 3662 O O . ARG A 1 462 ? 124.841 18.931 -83.011 1.00 69.44 462 ARG A O 1
ATOM 3669 N N . GLN A 1 463 ? 122.690 19.002 -83.629 1.00 67.88 463 GLN A N 1
ATOM 3670 C CA . GLN A 1 463 ? 122.603 20.470 -83.623 1.00 67.88 463 GLN A CA 1
ATOM 3671 C C . GLN A 1 463 ? 122.571 21.028 -82.196 1.00 67.88 463 GLN A C 1
ATOM 3673 O O . GLN A 1 463 ? 123.209 22.044 -81.932 1.00 67.88 463 GLN A O 1
ATOM 3678 N N . ILE A 1 464 ? 121.878 20.351 -81.281 1.00 67.19 464 ILE A N 1
ATOM 3679 C CA . ILE A 1 464 ? 121.802 20.704 -79.864 1.00 67.19 464 ILE A CA 1
ATOM 3680 C C . ILE A 1 464 ? 123.168 20.487 -79.194 1.00 67.19 464 ILE A C 1
ATOM 3682 O O . ILE A 1 464 ? 123.672 21.415 -78.573 1.00 67.19 464 ILE A O 1
ATOM 3686 N N . GLU A 1 465 ? 123.835 19.347 -79.395 1.00 68.50 465 GLU A N 1
ATOM 3687 C CA . GLU A 1 465 ? 125.197 19.082 -78.908 1.00 68.50 465 GLU A CA 1
ATOM 3688 C C . GLU A 1 465 ? 126.232 20.027 -79.517 1.00 68.50 465 GLU A C 1
ATOM 3690 O O . GLU A 1 465 ? 127.069 20.530 -78.779 1.00 68.50 465 GLU A O 1
ATOM 3695 N N . LYS A 1 466 ? 126.178 20.347 -80.820 1.00 70.25 466 LYS A N 1
ATOM 3696 C CA . LYS A 1 466 ? 127.047 21.392 -81.398 1.00 70.25 466 LYS A CA 1
ATOM 3697 C C . LYS A 1 466 ? 126.768 22.770 -80.790 1.00 70.25 466 LYS A C 1
ATOM 3699 O O . LYS A 1 466 ? 127.711 23.525 -80.576 1.00 70.25 466 LYS A O 1
ATOM 3704 N N . GLY A 1 467 ? 125.509 23.078 -80.471 1.00 66.62 467 GLY A N 1
ATOM 3705 C CA . GLY A 1 467 ? 125.121 24.293 -79.750 1.00 66.62 467 GLY A CA 1
ATOM 3706 C C . GLY A 1 467 ? 125.547 24.309 -78.274 1.00 66.62 467 GLY A C 1
ATOM 3707 O O . GLY A 1 467 ? 125.807 25.379 -77.726 1.00 66.62 467 GLY A O 1
ATOM 3708 N N . PHE A 1 468 ? 125.666 23.144 -77.628 1.00 62.88 468 PHE A N 1
ATOM 3709 C CA . PHE A 1 468 ? 126.198 23.008 -76.267 1.00 62.88 468 PHE A CA 1
ATOM 3710 C C . PHE A 1 468 ? 127.737 22.971 -76.237 1.00 62.88 468 PHE A C 1
ATOM 3712 O O . PHE A 1 468 ? 128.336 23.596 -75.364 1.00 62.88 468 PHE A O 1
ATOM 3719 N N . ALA A 1 469 ? 128.397 22.335 -77.208 1.00 63.97 469 ALA A N 1
ATOM 3720 C CA . ALA A 1 469 ? 129.854 22.310 -77.356 1.00 63.97 469 ALA A CA 1
ATOM 3721 C C . ALA A 1 469 ? 130.409 23.698 -77.712 1.00 63.97 469 ALA A C 1
ATOM 3723 O O . ALA A 1 469 ? 131.348 24.146 -77.060 1.00 63.97 469 ALA A O 1
ATOM 3724 N N . SER A 1 470 ? 129.753 24.451 -78.611 1.00 57.97 470 SER A N 1
ATOM 3725 C CA . SER A 1 470 ? 130.142 25.843 -78.899 1.00 57.97 470 SER A CA 1
ATOM 3726 C C . SER A 1 470 ? 129.957 26.775 -77.693 1.00 57.97 470 SER A C 1
ATOM 3728 O O . SER A 1 470 ? 130.685 27.754 -77.557 1.00 57.97 470 SER A O 1
ATOM 3730 N N . LYS A 1 471 ? 129.010 26.469 -76.793 1.00 56.41 471 LYS A N 1
ATOM 3731 C CA . LYS A 1 471 ? 128.834 27.175 -75.510 1.00 56.41 471 LYS A CA 1
ATOM 3732 C C . LYS A 1 471 ? 129.817 26.734 -74.420 1.00 56.41 471 LYS A C 1
ATOM 3734 O O . LYS A 1 471 ? 130.015 27.482 -73.470 1.00 56.41 471 LYS A O 1
ATOM 3739 N N . THR A 1 472 ? 130.438 25.561 -74.547 1.00 56.38 472 THR A N 1
ATOM 3740 C CA . THR A 1 472 ? 131.401 25.032 -73.562 1.00 56.38 472 THR A CA 1
ATOM 3741 C C . THR A 1 472 ? 132.851 25.373 -73.943 1.00 56.38 472 THR A C 1
ATOM 3743 O O . THR A 1 472 ? 133.660 25.644 -73.059 1.00 56.38 472 THR A O 1
ATOM 3746 N N . GLU A 1 473 ? 133.170 25.491 -75.238 1.00 54.19 473 GLU A N 1
ATOM 3747 C CA . GLU A 1 473 ? 134.441 26.058 -75.737 1.00 54.19 473 GLU A CA 1
ATOM 3748 C C . GLU A 1 473 ? 134.541 27.581 -75.532 1.00 54.19 473 GLU A C 1
ATOM 3750 O O . GLU A 1 473 ? 135.632 28.089 -75.292 1.00 54.19 473 GLU A O 1
ATOM 3755 N N . GLN A 1 474 ? 133.416 28.307 -75.475 1.00 55.34 474 GLN A N 1
ATOM 3756 C CA . GLN A 1 474 ? 133.383 29.713 -75.031 1.00 55.34 474 GLN A CA 1
ATOM 3757 C C . GLN A 1 474 ? 133.600 29.899 -73.514 1.00 55.34 474 GLN A C 1
ATOM 3759 O O . GLN A 1 474 ? 133.730 31.032 -73.059 1.00 55.34 474 GLN A O 1
ATOM 3764 N N . ALA A 1 475 ? 133.666 28.819 -72.723 1.00 55.31 4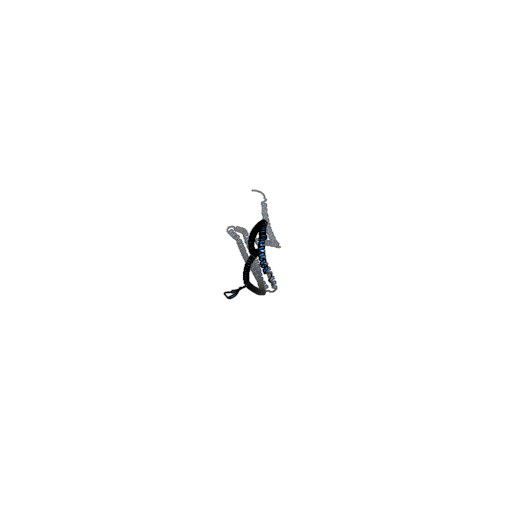75 ALA A N 1
ATOM 3765 C CA . ALA A 1 475 ? 133.865 28.870 -71.270 1.00 55.31 475 ALA A CA 1
ATOM 3766 C C . ALA A 1 475 ? 135.261 28.391 -70.801 1.00 55.31 475 ALA A C 1
ATOM 3768 O O . ALA A 1 475 ? 135.520 28.371 -69.597 1.00 55.31 475 ALA A O 1
ATOM 3769 N N . ARG A 1 476 ? 136.171 28.004 -71.715 1.00 52.72 476 ARG A N 1
ATOM 3770 C CA . ARG A 1 476 ? 137.562 27.600 -71.405 1.00 52.72 476 ARG A CA 1
ATOM 3771 C C . ARG A 1 476 ? 138.568 28.050 -72.482 1.00 52.72 476 ARG A C 1
ATOM 3773 O O . ARG A 1 476 ? 139.212 27.216 -73.107 1.00 52.72 476 ARG A O 1
ATOM 3780 N N . GLN A 1 477 ? 138.755 29.358 -72.643 1.00 45.22 477 GLN A N 1
ATOM 3781 C CA . GLN A 1 477 ? 140.045 29.960 -73.018 1.00 45.22 477 GLN A CA 1
ATOM 3782 C C . GLN A 1 477 ? 140.255 31.248 -72.188 1.00 45.22 477 GLN A C 1
ATOM 3784 O O . GLN A 1 477 ? 139.287 31.991 -72.011 1.00 45.22 477 GLN A O 1
ATOM 3789 N N . PRO A 1 478 ? 141.456 31.458 -71.608 1.00 48.41 478 PRO A N 1
ATOM 3790 C CA . PRO A 1 478 ? 141.773 32.561 -70.696 1.00 48.41 478 PRO A CA 1
ATOM 3791 C C . PRO A 1 478 ? 142.270 33.822 -71.432 1.00 48.41 478 PRO A C 1
ATOM 3793 O O . PRO A 1 478 ? 142.653 33.727 -72.589 1.00 48.41 478 PRO A O 1
ATOM 3796 N N . GLU A 1 479 ? 142.233 34.952 -70.709 1.00 41.31 479 GLU A N 1
ATOM 3797 C CA . GLU A 1 479 ? 143.088 36.163 -70.780 1.00 41.31 479 GLU A CA 1
ATOM 3798 C C . GLU A 1 479 ? 143.705 36.590 -72.132 1.00 41.31 479 GLU A C 1
ATOM 3800 O O . GLU A 1 479 ? 144.499 35.861 -72.706 1.00 41.31 479 GLU A O 1
ATOM 3805 N N . GLU A 1 480 ? 143.445 37.834 -72.569 1.00 35.97 480 GLU A N 1
ATOM 3806 C CA . GLU A 1 480 ? 144.446 38.931 -72.623 1.00 35.97 480 GLU A CA 1
ATOM 3807 C C . GLU A 1 480 ? 143.917 40.180 -73.379 1.00 35.97 480 GLU A C 1
ATOM 3809 O O . GLU A 1 480 ? 143.416 40.091 -74.494 1.00 35.97 480 GLU A O 1
ATOM 3814 N N . GLU A 1 481 ? 144.069 41.338 -72.716 1.00 39.69 481 GLU A N 1
ATOM 3815 C CA . GLU A 1 481 ? 144.233 42.717 -73.233 1.00 39.69 481 GLU A CA 1
ATOM 3816 C C . GLU A 1 481 ? 143.114 43.431 -74.035 1.00 39.69 481 GLU A C 1
ATOM 3818 O O . GLU A 1 481 ? 143.010 43.311 -75.254 1.00 39.69 481 GLU A O 1
ATOM 3823 N N . ALA A 1 482 ? 142.357 44.304 -73.342 1.00 37.41 482 ALA A N 1
ATOM 3824 C CA . ALA A 1 482 ? 142.348 45.783 -73.485 1.00 37.41 482 ALA A CA 1
ATOM 3825 C C . ALA A 1 482 ? 141.141 46.419 -72.768 1.00 37.41 482 ALA A C 1
ATOM 3827 O O . ALA A 1 482 ? 139.989 46.040 -73.083 1.00 37.41 482 ALA A O 1
#

Secondary structure (DSSP, 8-state):
---TTHHHHHHHHHHHHHHHHHHHIIIIIHHHHHHHHHHHHHHHHHHHHHHHHHHHHHHHHHHHHHHHHHHHHHHHHHHHHHHHHHHHHHHHHHHHHHHHHHHHHHHHHHHHHHHHHHHHHHHHHHHHHTHHHHHHHHHHHHHHHHHHHHHHHHHHHHHHHHHHHHHHHHHHHHHHHEEEEEPTTT--EEEEE-HHHHHHHHHHHHHHHHHHHHHHHHHHHHHHHHHHHHHHHHHHHHHHHHHHHHHHHHHHHHHHHHHHHHHHHHHHHHHHHHHHHHHHHHHHHHHHHHHHHHHHHHHHHHHHHHHHHHHHHHTT--HHHHHHHHHHHHHHHHHHHHHHHHHHHHHHHHHHHHHHHHHHHHHHHHHHHHHHHHHHHHHTS-SHHHHHHHHHHHHHHHHHHHS-GGGG-TTTTS---HHHHHHHHHHHHHHHHHHHHTSTTTHHHHHHHHHHHHHHHHHHHHHHHHHHHHHHHTTS------

Nearest PDB structures (foldseek):
  3ja6-assembly1_I  TM=2.290E-01  e=3.373E-01  Escherichia coli
  3zx6-assembly1_B  TM=2.303E-01  e=6.837E-01  Archaeoglobus fulgidus DSM 4304
  3zx6-assembly1_A  TM=1.918E-01  e=5.808E-01  Archaeoglobus fulgidus DSM 4304
  3ja6-assembly1_H  TM=2.060E-01  e=3.132E+00  Escherichia coli

Mean predicted aligned error: 22.96 Å